Protein AF-A0A6I5CBY6-F1 (afdb_monomer)

Structure (mmCIF, N/CA/C/O backbone):
data_AF-A0A6I5CBY6-F1
#
_entry.id   AF-A0A6I5CBY6-F1
#
loop_
_atom_site.group_PDB
_atom_site.id
_atom_site.type_symbol
_atom_site.label_atom_id
_atom_site.label_alt_id
_atom_site.label_comp_id
_atom_site.label_asym_id
_atom_site.label_entity_id
_atom_site.label_seq_id
_atom_site.pdbx_PDB_ins_code
_atom_site.Cartn_x
_atom_site.Cartn_y
_atom_site.Cartn_z
_atom_site.occupancy
_atom_site.B_iso_or_equiv
_atom_site.auth_seq_id
_atom_site.auth_comp_id
_atom_site.auth_asym_id
_atom_site.auth_atom_id
_atom_site.pdbx_PDB_model_num
ATOM 1 N N . MET A 1 1 ? -5.027 1.424 -52.843 1.00 44.91 1 MET A N 1
ATOM 2 C CA . MET A 1 1 ? -3.630 0.951 -52.772 1.00 44.91 1 MET A CA 1
ATOM 3 C C . MET A 1 1 ? -2.832 1.984 -51.999 1.00 44.91 1 MET A C 1
ATOM 5 O O . MET A 1 1 ? -3.043 3.162 -52.280 1.00 44.91 1 MET A O 1
ATOM 9 N N . PRO A 1 2 ? -2.001 1.588 -51.018 1.00 56.28 2 PRO A N 1
ATOM 10 C CA . PRO A 1 2 ? -1.069 2.528 -50.409 1.00 56.28 2 PRO A CA 1
ATOM 11 C C . PRO A 1 2 ? -0.207 3.117 -51.529 1.00 56.28 2 PRO A C 1
ATOM 13 O O . PRO A 1 2 ? 0.230 2.383 -52.415 1.00 56.28 2 PRO A O 1
ATOM 16 N N . ARG A 1 3 ? -0.037 4.441 -51.558 1.00 61.91 3 ARG A N 1
ATOM 17 C CA . ARG A 1 3 ? 0.949 5.049 -52.457 1.00 61.91 3 ARG A CA 1
ATOM 18 C C . ARG A 1 3 ? 2.318 4.573 -51.990 1.00 61.91 3 ARG A C 1
ATOM 20 O O . ARG A 1 3 ? 2.649 4.796 -50.830 1.00 61.91 3 ARG A O 1
ATOM 27 N N . ASP A 1 4 ? 3.093 3.957 -52.876 1.00 70.38 4 ASP A N 1
ATOM 28 C CA . ASP A 1 4 ? 4.515 3.740 -52.622 1.00 70.38 4 ASP A CA 1
ATOM 29 C C . ASP A 1 4 ? 5.184 5.114 -52.548 1.00 70.38 4 ASP A C 1
ATOM 31 O O . ASP A 1 4 ? 5.331 5.821 -53.549 1.00 70.38 4 ASP A O 1
ATOM 35 N N . LEU A 1 5 ? 5.500 5.541 -51.329 1.00 78.94 5 LEU A N 1
ATOM 36 C CA . LEU A 1 5 ? 6.208 6.785 -51.078 1.00 78.94 5 LEU A CA 1
ATOM 37 C C . LEU A 1 5 ? 7.706 6.496 -51.135 1.00 78.94 5 LEU A C 1
ATOM 39 O O . LEU A 1 5 ? 8.222 5.704 -50.349 1.00 78.94 5 LEU A O 1
ATOM 43 N N . ASP A 1 6 ? 8.434 7.170 -52.023 1.00 85.75 6 ASP A N 1
ATOM 44 C CA . ASP A 1 6 ? 9.897 7.120 -51.994 1.00 85.75 6 ASP A CA 1
ATOM 45 C C . ASP A 1 6 ? 10.435 7.976 -50.836 1.00 85.75 6 ASP A C 1
ATOM 47 O O . ASP A 1 6 ? 10.687 9.175 -50.973 1.00 85.75 6 ASP A O 1
ATOM 51 N N . LEU A 1 7 ? 10.612 7.351 -49.672 1.00 86.50 7 LEU A N 1
ATOM 52 C CA . LEU A 1 7 ? 11.098 8.000 -48.450 1.00 86.50 7 LEU A CA 1
ATOM 53 C C . LEU A 1 7 ? 12.600 7.802 -48.210 1.00 86.50 7 LEU A C 1
ATOM 55 O O . LEU A 1 7 ? 13.094 8.084 -47.117 1.00 86.50 7 LEU A O 1
ATOM 59 N N . ARG A 1 8 ? 13.366 7.348 -49.213 1.00 85.50 8 ARG A N 1
ATOM 60 C CA . ARG A 1 8 ? 14.815 7.091 -49.063 1.00 85.50 8 ARG A CA 1
ATOM 61 C C . ARG A 1 8 ? 15.607 8.332 -48.640 1.00 85.50 8 ARG A C 1
ATOM 63 O O . ARG A 1 8 ? 16.630 8.197 -47.972 1.00 85.50 8 ARG A O 1
ATOM 70 N N . HIS A 1 9 ? 15.105 9.519 -48.979 1.00 88.62 9 HIS A N 1
ATOM 71 C CA . HIS A 1 9 ? 15.677 10.819 -48.627 1.00 88.62 9 HIS A CA 1
ATOM 72 C C . HIS A 1 9 ? 15.410 11.247 -47.169 1.00 88.62 9 HIS A C 1
ATOM 74 O O . HIS A 1 9 ? 16.109 12.108 -46.638 1.00 88.62 9 HIS A O 1
ATOM 80 N N . VAL A 1 10 ? 14.423 10.653 -46.491 1.00 87.50 10 VAL A N 1
ATOM 81 C CA . VAL A 1 10 ? 14.126 10.936 -45.081 1.00 87.50 10 VAL A CA 1
ATOM 82 C C . VAL A 1 10 ? 15.098 10.135 -44.225 1.00 87.50 10 VAL A C 1
ATOM 84 O O . VAL A 1 10 ? 14.991 8.924 -44.146 1.00 87.50 10 VAL A O 1
ATOM 87 N N . ILE A 1 11 ? 16.079 10.756 -43.579 1.00 86.38 11 ILE A N 1
ATOM 88 C CA . ILE A 1 11 ? 17.146 9.997 -42.895 1.00 86.38 11 ILE A CA 1
ATOM 89 C C . ILE A 1 11 ? 16.626 9.241 -41.660 1.00 86.38 11 ILE A C 1
ATOM 91 O O . ILE A 1 11 ? 17.078 8.135 -41.380 1.00 86.38 11 ILE A O 1
ATOM 95 N N . SER A 1 12 ? 15.666 9.817 -40.930 1.00 92.00 12 SER A N 1
ATOM 96 C CA . SER A 1 12 ? 15.143 9.229 -39.692 1.00 92.00 12 SER A CA 1
ATOM 97 C C . SER A 1 12 ? 14.129 8.114 -39.980 1.00 92.00 12 SER A C 1
ATOM 99 O O . SER A 1 12 ? 13.064 8.414 -40.527 1.00 92.00 12 SER A O 1
ATOM 101 N N . PRO A 1 13 ? 14.383 6.862 -39.549 1.00 86.06 13 PRO A N 1
ATOM 102 C CA . PRO A 1 13 ? 13.419 5.769 -39.685 1.00 86.06 13 PRO A CA 1
ATOM 103 C C . PRO A 1 13 ? 12.077 6.088 -39.018 1.00 86.06 13 PRO A C 1
ATOM 105 O O . PRO A 1 13 ? 11.031 5.886 -39.613 1.00 86.06 13 PRO A O 1
ATOM 108 N N . ALA A 1 14 ? 12.098 6.720 -37.841 1.00 82.25 14 ALA A N 1
ATOM 109 C CA . ALA A 1 14 ? 10.873 7.101 -37.137 1.00 82.25 14 ALA A CA 1
ATOM 110 C C . ALA A 1 14 ? 10.029 8.127 -37.913 1.00 82.25 14 ALA A C 1
ATOM 112 O O . ALA A 1 14 ? 8.804 8.127 -37.819 1.00 82.25 14 ALA A O 1
ATOM 113 N N . VAL A 1 15 ? 10.673 9.018 -38.675 1.00 86.69 15 VAL A N 1
ATOM 114 C CA . VAL A 1 15 ? 9.959 9.985 -39.521 1.00 86.69 15 VAL A CA 1
ATOM 115 C C . VAL A 1 15 ? 9.398 9.294 -40.765 1.00 86.69 15 VAL A C 1
ATOM 117 O O . VAL A 1 15 ? 8.295 9.642 -41.174 1.00 86.69 15 VAL A O 1
ATOM 120 N N . ARG A 1 16 ? 10.092 8.290 -41.325 1.00 87.00 16 ARG A N 1
ATOM 121 C CA . ARG A 1 16 ? 9.538 7.453 -42.405 1.00 87.00 16 ARG A CA 1
ATOM 122 C C . ARG A 1 16 ? 8.275 6.735 -41.946 1.00 87.00 16 ARG A C 1
ATOM 124 O O . ARG A 1 16 ? 7.237 6.928 -42.566 1.00 87.00 16 ARG A O 1
ATOM 131 N N . ASP A 1 17 ? 8.342 6.039 -40.813 1.00 83.06 17 ASP A N 1
ATOM 132 C CA . ASP A 1 17 ? 7.207 5.306 -40.240 1.00 83.06 17 ASP A CA 1
ATOM 133 C C . ASP A 1 17 ? 5.999 6.228 -40.003 1.00 83.06 17 ASP A C 1
ATOM 135 O O . ASP A 1 17 ? 4.857 5.858 -40.263 1.00 83.06 17 ASP A O 1
ATOM 139 N N . LEU A 1 18 ? 6.234 7.461 -39.532 1.00 83.38 18 LEU A N 1
ATOM 140 C CA . LEU A 1 18 ? 5.175 8.457 -39.342 1.00 83.38 18 LEU A CA 1
ATOM 141 C C . LEU A 1 18 ? 4.559 8.928 -40.663 1.00 83.38 18 LEU A C 1
ATOM 143 O O . LEU A 1 18 ? 3.346 9.122 -40.725 1.00 83.38 18 LEU A O 1
ATOM 147 N N . ILE A 1 19 ? 5.374 9.134 -41.699 1.00 87.12 19 ILE A N 1
ATOM 148 C CA . ILE A 1 19 ? 4.892 9.533 -43.025 1.00 87.12 19 ILE A CA 1
ATOM 149 C C . ILE A 1 19 ? 4.089 8.391 -43.656 1.00 87.12 19 ILE A C 1
ATOM 151 O O . ILE A 1 19 ? 3.015 8.644 -44.199 1.00 87.12 19 ILE A O 1
ATOM 155 N N . GLU A 1 20 ? 4.551 7.148 -43.542 1.00 84.19 20 GLU A N 1
ATOM 156 C CA . GLU A 1 20 ? 3.813 5.964 -43.992 1.00 84.19 20 GLU A CA 1
ATOM 157 C C . GLU A 1 20 ? 2.472 5.841 -43.262 1.00 84.19 20 GLU A C 1
ATOM 159 O O . GLU A 1 20 ? 1.424 5.759 -43.902 1.00 84.19 20 GLU A O 1
ATOM 164 N N . LEU A 1 21 ? 2.486 5.945 -41.929 1.00 83.50 21 LEU A N 1
ATOM 165 C CA . LEU A 1 21 ? 1.289 5.910 -41.088 1.00 83.50 21 LEU A CA 1
ATOM 166 C C . LEU A 1 21 ? 0.283 7.011 -41.460 1.00 83.50 21 LEU A C 1
ATOM 168 O O . LEU A 1 21 ? -0.917 6.750 -41.506 1.00 83.50 21 LEU A O 1
ATOM 172 N N . ALA A 1 22 ? 0.762 8.226 -41.747 1.00 85.56 22 ALA A N 1
ATOM 173 C CA . ALA A 1 22 ? -0.065 9.364 -42.155 1.00 85.56 22 ALA A CA 1
ATOM 174 C C . ALA A 1 22 ? -0.709 9.195 -43.539 1.00 85.56 22 ALA A C 1
ATOM 176 O O . ALA A 1 22 ? -1.699 9.862 -43.836 1.00 85.56 22 ALA A O 1
ATOM 177 N N . ASN A 1 23 ? -0.158 8.316 -44.379 1.00 85.75 23 ASN A N 1
ATOM 178 C CA . ASN A 1 23 ? -0.663 8.033 -45.719 1.00 85.75 23 ASN A CA 1
ATOM 179 C C . ASN A 1 23 ? -1.494 6.740 -45.796 1.00 85.75 23 ASN A C 1
ATOM 181 O O . ASN A 1 23 ? -1.961 6.385 -46.882 1.00 85.75 23 ASN A O 1
ATOM 185 N N . LEU A 1 24 ? -1.720 6.049 -44.672 1.00 82.12 24 LEU A N 1
ATOM 186 C CA . LEU A 1 24 ? -2.689 4.958 -44.621 1.00 82.12 24 LEU A CA 1
ATOM 187 C C . LEU A 1 24 ? -4.116 5.498 -44.807 1.00 82.12 24 LEU A C 1
ATOM 189 O O . LEU A 1 24 ? -4.475 6.556 -44.289 1.00 82.12 24 LEU A O 1
ATOM 193 N N . GLY A 1 25 ? -4.956 4.743 -45.522 1.00 82.56 25 GLY A N 1
ATOM 194 C CA . GLY A 1 25 ? -6.354 5.122 -45.778 1.00 82.56 25 GLY A CA 1
ATOM 195 C C . GLY A 1 25 ? -7.226 5.203 -44.518 1.00 82.56 25 GLY A C 1
ATOM 196 O O . GLY A 1 25 ? -8.307 5.778 -44.552 1.00 82.56 25 GLY A O 1
ATOM 197 N N . ASP A 1 26 ? -6.746 4.656 -43.405 1.00 85.06 26 ASP A N 1
ATOM 198 C CA . ASP A 1 26 ? -7.377 4.615 -42.090 1.00 85.06 26 ASP A CA 1
ATOM 199 C C . ASP A 1 26 ? -6.606 5.445 -41.042 1.00 85.06 26 ASP A C 1
ATOM 201 O O . ASP A 1 26 ? -6.774 5.255 -39.836 1.00 85.06 26 ASP A O 1
ATOM 205 N N . PHE A 1 27 ? -5.795 6.425 -41.463 1.00 88.25 27 PHE A N 1
ATOM 206 C CA . PHE A 1 27 ? -5.050 7.294 -40.542 1.00 88.25 27 PHE A CA 1
ATOM 207 C C . PHE A 1 27 ? -5.939 8.004 -39.502 1.00 88.25 27 PHE A C 1
ATOM 209 O O . PHE A 1 27 ? -5.525 8.214 -38.358 1.00 88.25 27 PHE A O 1
ATOM 216 N N . ASP A 1 28 ? -7.195 8.311 -39.840 1.00 90.38 28 ASP A N 1
ATOM 217 C CA . ASP A 1 28 ? -8.165 8.854 -38.884 1.00 90.38 28 ASP A CA 1
ATOM 218 C C . ASP A 1 28 ? -8.389 7.937 -37.678 1.00 90.38 28 ASP A C 1
ATOM 220 O O . ASP A 1 28 ? -8.509 8.419 -36.547 1.00 90.38 28 ASP A O 1
ATOM 224 N N . ARG A 1 29 ? -8.366 6.616 -37.890 1.00 90.81 29 ARG A N 1
ATOM 225 C CA . ARG A 1 29 ? -8.455 5.630 -36.815 1.00 90.81 29 ARG A CA 1
ATOM 226 C C . ARG A 1 29 ? -7.220 5.677 -35.921 1.00 90.81 29 ARG A C 1
ATOM 228 O O . ARG A 1 29 ? -7.351 5.670 -34.696 1.00 90.81 29 ARG A O 1
ATOM 235 N N . THR A 1 30 ? -6.030 5.803 -36.501 1.00 88.50 30 THR A N 1
ATOM 236 C CA . THR A 1 30 ? -4.784 6.011 -35.745 1.00 88.50 30 THR A CA 1
ATOM 237 C C . THR A 1 30 ? -4.859 7.278 -34.892 1.00 88.50 30 THR A C 1
ATOM 239 O O . THR A 1 30 ? -4.562 7.248 -33.693 1.00 88.50 30 THR A O 1
ATOM 242 N N . ARG A 1 31 ? -5.317 8.392 -35.475 1.00 90.88 31 ARG A N 1
ATOM 243 C CA . ARG A 1 31 ? -5.507 9.664 -34.765 1.00 90.88 31 ARG A CA 1
ATOM 244 C C . ARG A 1 31 ? -6.511 9.528 -33.621 1.00 90.88 31 ARG A C 1
ATOM 246 O O . ARG A 1 31 ? -6.270 10.036 -32.526 1.00 90.88 31 ARG A O 1
ATOM 253 N N . GLU A 1 32 ? -7.610 8.809 -33.838 1.00 92.19 32 GLU A N 1
ATOM 254 C CA . GLU A 1 32 ? -8.593 8.509 -32.800 1.00 92.19 32 GLU A CA 1
ATOM 255 C C . GLU A 1 32 ? -7.970 7.719 -31.637 1.00 92.19 32 GLU A C 1
ATOM 257 O O . GLU A 1 32 ? -8.152 8.093 -30.474 1.00 92.19 32 GLU A O 1
ATOM 262 N N . GLN A 1 33 ? -7.201 6.663 -31.930 1.00 91.38 33 GLN A N 1
ATOM 263 C CA . GLN A 1 33 ? -6.510 5.880 -30.903 1.00 91.38 33 GLN A CA 1
ATOM 264 C C . GLN A 1 33 ? -5.562 6.756 -30.072 1.00 91.38 33 GLN A C 1
ATOM 266 O O . GLN A 1 33 ? -5.604 6.705 -28.841 1.00 91.38 33 GLN A O 1
ATOM 271 N N . ILE A 1 34 ? -4.763 7.612 -30.717 1.00 91.31 34 ILE A N 1
ATOM 272 C CA . ILE A 1 34 ? -3.845 8.535 -30.032 1.00 91.31 34 ILE A CA 1
ATOM 273 C C . ILE A 1 34 ? -4.618 9.527 -29.151 1.00 91.31 34 ILE A C 1
ATOM 275 O O . ILE A 1 34 ? -4.272 9.714 -27.983 1.00 91.31 34 ILE A O 1
ATOM 279 N N . ASN A 1 35 ? -5.708 10.114 -29.652 1.00 93.38 35 ASN A N 1
ATOM 280 C CA . ASN A 1 35 ? -6.538 11.040 -28.875 1.00 93.38 35 ASN A CA 1
ATOM 281 C C . ASN A 1 35 ? -7.145 10.368 -27.630 1.00 93.38 35 ASN A C 1
ATOM 283 O O . ASN A 1 35 ? -7.183 10.964 -26.547 1.00 93.38 35 ASN A O 1
ATOM 287 N N . ARG A 1 36 ? -7.553 9.096 -27.736 1.00 92.69 36 ARG A N 1
ATOM 288 C CA . ARG A 1 36 ? -8.071 8.303 -26.605 1.00 92.69 36 ARG A CA 1
ATOM 289 C C . ARG A 1 36 ? -7.029 8.055 -25.511 1.00 92.69 36 ARG A C 1
ATOM 291 O O . ARG A 1 36 ? -7.414 7.834 -24.363 1.00 92.69 36 ARG A O 1
ATOM 298 N N . LEU A 1 37 ? -5.733 8.158 -25.813 1.00 94.31 37 LEU A N 1
ATOM 299 C CA . LEU A 1 37 ? -4.670 8.059 -24.808 1.00 94.31 37 LEU A CA 1
ATOM 300 C C . LEU A 1 37 ? -4.601 9.270 -23.873 1.00 94.31 37 LEU A C 1
ATOM 302 O O . LEU A 1 37 ? -3.953 9.181 -22.828 1.00 94.31 37 LEU A O 1
ATOM 306 N N . ARG A 1 38 ? -5.240 10.394 -24.231 1.00 93.12 38 ARG A N 1
ATOM 307 C CA . ARG A 1 38 ? -5.323 11.624 -23.420 1.00 93.12 38 ARG A CA 1
ATOM 308 C C . ARG A 1 38 ? -3.966 12.122 -22.902 1.00 93.12 38 ARG A C 1
ATOM 310 O O . ARG A 1 38 ? -3.892 12.683 -21.815 1.00 93.12 38 ARG A O 1
ATOM 317 N N . GLY A 1 39 ? -2.886 11.897 -23.656 1.00 93.44 39 GLY A N 1
ATOM 318 C CA . GLY A 1 39 ? -1.521 12.266 -23.261 1.00 93.44 39 GLY A CA 1
ATOM 319 C C . GLY A 1 39 ? -0.802 11.240 -22.374 1.00 93.44 39 GLY A C 1
ATOM 320 O O . GLY A 1 39 ? 0.110 11.605 -21.630 1.00 93.44 39 GLY A O 1
ATOM 321 N N . CYS A 1 40 ? -1.211 9.967 -22.390 1.00 96.00 40 CYS A N 1
ATOM 322 C CA . CYS A 1 40 ? -0.432 8.875 -21.806 1.00 96.00 40 CYS A CA 1
ATOM 323 C C . CYS A 1 40 ? 0.933 8.756 -22.505 1.00 96.00 40 CYS A C 1
ATOM 325 O O . CYS A 1 40 ? 0.996 8.619 -23.721 1.00 96.00 40 CYS A O 1
ATOM 327 N N . THR A 1 41 ? 2.025 8.754 -21.736 1.00 94.31 41 THR A N 1
ATOM 328 C CA . THR A 1 41 ? 3.398 8.716 -22.275 1.00 94.31 41 THR A CA 1
ATOM 329 C C . THR A 1 41 ? 3.946 7.303 -22.481 1.00 94.31 41 THR A C 1
ATOM 331 O O . THR A 1 41 ? 5.036 7.138 -23.019 1.00 94.31 41 THR A O 1
ATOM 334 N N . ARG A 1 42 ? 3.231 6.270 -22.011 1.00 93.06 42 ARG A N 1
ATOM 335 C CA . ARG A 1 42 ? 3.648 4.857 -22.096 1.00 93.06 42 ARG A CA 1
ATOM 336 C C . ARG A 1 42 ? 2.465 3.930 -22.394 1.00 93.06 42 ARG A C 1
ATOM 338 O O . ARG A 1 42 ? 2.169 3.078 -21.556 1.00 93.06 42 ARG A O 1
ATOM 345 N N . PRO A 1 43 ? 1.741 4.119 -23.510 1.00 94.50 43 PRO A N 1
ATOM 346 C CA . PRO A 1 43 ? 0.541 3.340 -23.807 1.00 94.50 43 PRO A CA 1
ATOM 347 C C . PRO A 1 43 ? 0.819 1.833 -23.848 1.00 94.50 43 PRO A C 1
ATOM 349 O O . PRO A 1 43 ? 1.886 1.384 -24.272 1.00 94.50 43 PRO A O 1
ATOM 352 N N . ILE A 1 44 ? -0.159 1.049 -23.396 1.00 95.00 44 ILE A N 1
ATOM 353 C CA . ILE A 1 44 ? -0.131 -0.408 -23.520 1.00 95.00 44 ILE A CA 1
ATOM 354 C C . ILE A 1 44 ? -0.606 -0.755 -24.928 1.00 95.00 44 ILE A C 1
ATOM 356 O O . ILE A 1 44 ? -1.629 -0.250 -25.386 1.00 95.00 44 ILE A O 1
ATOM 360 N N . ASN A 1 45 ? 0.154 -1.624 -25.587 1.00 94.62 45 ASN A N 1
ATOM 361 C CA . ASN A 1 45 ? -0.130 -2.122 -26.923 1.00 94.62 45 ASN A CA 1
ATOM 362 C C . ASN A 1 45 ? -0.809 -3.485 -26.785 1.00 94.62 45 ASN A C 1
ATOM 364 O O . ASN A 1 45 ? -0.172 -4.447 -26.357 1.00 94.62 45 ASN A O 1
ATOM 368 N N . LEU A 1 46 ? -2.099 -3.551 -27.096 1.00 94.94 46 LEU A N 1
ATOM 369 C CA . LEU A 1 46 ? -2.871 -4.786 -27.059 1.00 94.94 46 LEU A CA 1
ATOM 370 C C . LEU A 1 46 ? -2.887 -5.425 -28.449 1.00 94.94 46 LEU A C 1
ATOM 372 O O . LEU A 1 46 ? -3.069 -4.732 -29.450 1.00 94.94 46 LEU A O 1
ATOM 376 N N . VAL A 1 47 ? -2.715 -6.745 -28.481 1.00 96.25 47 VAL A N 1
ATOM 377 C CA . VAL A 1 47 ? -2.853 -7.588 -29.673 1.00 96.25 47 VAL A CA 1
ATOM 378 C C . VAL A 1 47 ? -3.807 -8.720 -29.321 1.00 96.25 47 VAL A C 1
ATOM 380 O O . VAL A 1 47 ? -3.625 -9.374 -28.293 1.00 96.25 47 VAL A O 1
ATOM 383 N N . GLY A 1 48 ? -4.832 -8.937 -30.140 1.00 95.12 48 GLY A N 1
ATOM 384 C CA . GLY A 1 48 ? -5.804 -10.004 -29.927 1.00 95.12 48 GLY A CA 1
ATOM 385 C C . GLY A 1 48 ? -7.139 -9.738 -30.608 1.00 95.12 48 GLY A C 1
ATOM 386 O O . GLY A 1 48 ? -7.265 -8.852 -31.447 1.00 95.12 48 GLY A O 1
ATOM 387 N N . HIS A 1 49 ? -8.147 -10.507 -30.218 1.00 95.81 49 HIS A N 1
ATOM 388 C CA . HIS A 1 49 ? -9.512 -10.370 -30.710 1.00 95.81 49 HIS A CA 1
ATOM 389 C C . HIS A 1 49 ? -10.514 -10.535 -29.563 1.00 95.81 49 HIS A C 1
ATOM 391 O O . HIS A 1 49 ? -10.199 -11.106 -28.519 1.00 95.81 49 HIS A O 1
ATOM 397 N N . THR A 1 50 ? -11.727 -10.022 -29.748 1.00 95.75 50 THR A N 1
ATOM 398 C CA . THR A 1 50 ? -12.869 -10.288 -28.874 1.00 95.75 50 THR A CA 1
ATOM 399 C C . THR A 1 50 ? -14.084 -10.656 -29.709 1.00 95.75 50 THR A C 1
ATOM 401 O O . THR A 1 50 ? -14.328 -10.077 -30.767 1.00 95.75 50 THR A O 1
ATOM 404 N N . THR A 1 51 ? -14.859 -11.616 -29.218 1.00 95.75 51 THR A N 1
ATOM 405 C CA . THR A 1 51 ? -16.106 -12.060 -29.832 1.00 95.75 51 THR A CA 1
ATOM 406 C C . THR A 1 51 ? -17.173 -12.079 -28.748 1.00 95.75 51 THR A C 1
ATOM 408 O O . THR A 1 51 ? -17.061 -12.807 -27.766 1.00 95.75 51 THR A O 1
ATOM 411 N N . THR A 1 52 ? -18.202 -11.252 -28.902 1.00 95.69 52 THR A N 1
ATOM 412 C CA . THR A 1 52 ? -19.391 -11.255 -28.047 1.00 95.69 52 THR A CA 1
ATOM 413 C C . THR A 1 52 ? -20.433 -12.146 -28.698 1.00 95.69 52 THR A C 1
ATOM 415 O O . THR A 1 52 ? -20.806 -11.904 -29.847 1.00 95.69 52 THR A O 1
ATOM 418 N N . ARG A 1 53 ? -20.888 -13.169 -27.975 1.00 96.19 53 ARG A N 1
ATOM 419 C CA . ARG A 1 53 ? -21.932 -14.087 -28.431 1.00 96.19 53 ARG A CA 1
ATOM 420 C C . ARG A 1 53 ? -23.180 -13.941 -27.579 1.00 96.19 53 ARG A C 1
ATOM 422 O O . ARG A 1 53 ? -23.076 -13.687 -26.379 1.00 96.19 53 ARG A O 1
ATOM 429 N N . ASP A 1 54 ? -24.333 -14.101 -28.205 1.00 94.62 54 ASP A N 1
ATOM 430 C CA . ASP A 1 54 ? -25.599 -14.226 -27.506 1.00 94.62 54 ASP A CA 1
ATOM 431 C C . ASP A 1 54 ? -25.581 -15.504 -26.660 1.00 94.62 54 ASP A C 1
ATOM 433 O O . ASP A 1 54 ? -25.216 -16.578 -27.138 1.00 94.62 54 ASP A O 1
ATOM 437 N N . HIS A 1 55 ? -25.931 -15.383 -25.381 1.00 93.31 55 HIS A N 1
ATOM 438 C CA . HIS A 1 55 ? -25.828 -16.501 -24.444 1.00 93.31 55 HIS A CA 1
ATOM 439 C C . HIS A 1 55 ? -26.850 -17.611 -24.736 1.00 93.31 55 HIS A C 1
ATOM 441 O O . HIS A 1 55 ? -26.604 -18.770 -24.412 1.00 93.31 55 HIS A O 1
ATOM 447 N N . THR A 1 56 ? -27.997 -17.271 -25.324 1.00 94.19 56 THR A N 1
ATOM 448 C CA . THR A 1 56 ? -29.113 -18.199 -25.540 1.00 94.19 56 THR A CA 1
ATOM 449 C C . THR A 1 56 ? -28.990 -18.914 -26.883 1.00 94.19 56 THR A C 1
ATOM 451 O O . THR A 1 56 ? -29.210 -20.118 -26.965 1.00 94.19 56 THR A O 1
ATOM 454 N N . THR A 1 57 ? -28.630 -18.181 -27.935 1.00 94.62 57 THR A N 1
ATOM 455 C CA . THR A 1 57 ? -28.572 -18.672 -29.322 1.00 94.62 57 THR A CA 1
ATOM 456 C C . THR A 1 57 ? -27.159 -19.048 -29.766 1.00 94.62 57 THR A C 1
ATOM 458 O O . THR A 1 57 ? -26.993 -19.799 -30.723 1.00 94.62 57 THR A O 1
ATOM 461 N N . GLY A 1 58 ? -26.123 -18.542 -29.088 1.00 91.31 58 GLY A N 1
ATOM 462 C CA . GLY A 1 58 ? -24.721 -18.737 -29.464 1.00 91.31 58 GLY A CA 1
ATOM 463 C C . GLY A 1 58 ? -24.261 -17.895 -30.661 1.00 91.31 58 GLY A C 1
ATOM 464 O O . GLY A 1 58 ? -23.087 -17.972 -31.036 1.00 91.31 58 GLY A O 1
ATOM 465 N N . GLU A 1 59 ? -25.145 -17.083 -31.246 1.00 94.19 59 GLU A N 1
ATOM 466 C CA . GLU A 1 59 ? -24.839 -16.234 -32.396 1.00 94.19 59 GLU A CA 1
ATOM 467 C C . GLU A 1 59 ? -23.822 -15.144 -32.032 1.00 94.19 59 GLU A C 1
ATOM 469 O O . GLU A 1 59 ? -23.811 -14.616 -30.920 1.00 94.19 59 GLU A O 1
ATOM 474 N N . THR A 1 60 ? -22.935 -14.790 -32.965 1.00 94.44 60 THR A N 1
ATOM 475 C CA . THR A 1 60 ? -21.963 -13.715 -32.739 1.00 94.44 60 THR A CA 1
ATOM 476 C C . THR A 1 60 ? -22.618 -12.353 -32.937 1.00 94.44 60 THR A C 1
ATOM 478 O O . THR A 1 60 ? -22.864 -11.934 -34.059 1.00 94.44 60 THR A O 1
ATOM 481 N N . ILE A 1 61 ? -22.815 -11.629 -31.837 1.00 95.44 61 ILE A N 1
ATOM 482 C CA . ILE A 1 61 ? -23.350 -10.261 -31.825 1.00 95.44 61 ILE A CA 1
ATOM 483 C C . ILE A 1 61 ? -22.293 -9.266 -32.314 1.00 95.44 61 ILE A C 1
ATOM 485 O O . ILE A 1 61 ? -22.594 -8.286 -32.991 1.00 95.44 61 ILE A O 1
ATOM 489 N N . ARG A 1 62 ? -21.030 -9.476 -31.925 1.00 94.00 62 ARG A N 1
ATOM 490 C CA . ARG A 1 62 ? -19.935 -8.558 -32.251 1.00 94.00 62 ARG A CA 1
ATOM 491 C C . ARG A 1 62 ? -18.609 -9.294 -32.308 1.00 94.00 62 ARG A C 1
ATOM 493 O O . ARG A 1 62 ? -18.293 -10.053 -31.398 1.00 94.00 62 ARG A O 1
ATOM 500 N N . SER A 1 63 ? -17.803 -9.001 -33.320 1.00 94.19 63 SER A N 1
ATOM 501 C CA . SER A 1 63 ? -16.401 -9.410 -33.392 1.00 94.19 63 SER A CA 1
ATOM 502 C C . SER A 1 63 ? -15.506 -8.178 -33.522 1.00 94.19 63 SER A C 1
ATOM 504 O O . SER A 1 63 ? -15.931 -7.148 -34.045 1.00 94.19 63 SER A O 1
ATOM 506 N N . TYR A 1 64 ? -14.291 -8.261 -32.998 1.00 94.12 64 TYR A N 1
ATOM 507 C CA . TYR A 1 64 ? -13.257 -7.239 -33.115 1.00 94.12 64 TYR A CA 1
ATOM 508 C C . TYR A 1 64 ? -11.893 -7.922 -33.116 1.00 94.12 64 TYR A C 1
ATOM 510 O O . TYR A 1 64 ? -11.645 -8.757 -32.248 1.00 94.12 64 TYR A O 1
ATOM 518 N N . SER A 1 65 ? -11.002 -7.538 -34.026 1.00 95.56 65 SER A N 1
ATOM 519 C CA . SER A 1 65 ? -9.616 -8.002 -34.058 1.00 95.56 65 SER A CA 1
ATOM 520 C C . SER A 1 65 ? -8.664 -6.821 -34.196 1.00 95.56 65 SER A C 1
ATOM 522 O O . SER A 1 65 ? -8.917 -5.887 -34.951 1.00 95.56 65 SER A O 1
ATOM 524 N N . THR A 1 66 ? -7.535 -6.860 -33.488 1.00 94.56 66 THR A N 1
ATOM 525 C CA . THR A 1 66 ? -6.490 -5.840 -33.647 1.00 94.56 66 THR A CA 1
ATOM 526 C C . THR A 1 66 ? -5.769 -5.954 -34.986 1.00 94.56 66 THR A C 1
ATOM 528 O O . THR A 1 66 ? -5.101 -5.002 -35.367 1.00 94.56 66 THR A O 1
ATOM 531 N N . SER A 1 67 ? -5.904 -7.076 -35.708 1.00 92.94 67 SER A N 1
ATOM 532 C CA . SER A 1 67 ? -5.436 -7.200 -37.101 1.00 92.94 67 SER A CA 1
ATOM 533 C C . SER A 1 67 ? -6.072 -6.171 -38.029 1.00 92.94 67 SER A C 1
ATOM 535 O O . SER A 1 67 ? -5.477 -5.830 -39.043 1.00 92.94 67 SER A O 1
ATOM 537 N N . ASP A 1 68 ? -7.256 -5.685 -37.659 1.00 90.38 68 ASP A N 1
ATOM 538 C CA . ASP A 1 68 ? -8.048 -4.749 -38.450 1.00 90.38 68 ASP A CA 1
ATOM 539 C C . ASP A 1 68 ? -7.749 -3.291 -38.049 1.00 90.38 68 ASP A C 1
ATOM 541 O O . ASP A 1 68 ? -8.351 -2.360 -38.576 1.00 90.38 68 ASP A O 1
ATOM 545 N N . GLU A 1 69 ? -6.844 -3.074 -37.084 1.00 91.19 69 GLU A N 1
ATOM 546 C CA . GLU A 1 69 ? -6.357 -1.743 -36.721 1.00 91.19 69 GLU A CA 1
ATOM 547 C C . GLU A 1 69 ? -5.172 -1.340 -37.617 1.00 91.19 69 GLU A C 1
ATOM 549 O O . GLU A 1 69 ? -4.324 -2.190 -37.903 1.00 91.19 69 GLU A O 1
ATOM 554 N N . PRO A 1 70 ? -5.001 -0.041 -37.935 1.00 87.81 70 PRO A N 1
ATOM 555 C CA . PRO A 1 70 ? -3.954 0.451 -38.845 1.00 87.81 70 PRO A CA 1
ATOM 556 C C . PRO A 1 70 ? -2.526 -0.008 -38.502 1.00 87.81 70 PRO A C 1
ATOM 558 O O . PRO A 1 70 ? -1.664 -0.143 -39.362 1.00 87.81 70 PRO A O 1
ATOM 561 N N . THR A 1 71 ? -2.255 -0.236 -37.213 1.00 85.44 71 THR A N 1
ATOM 562 C CA . THR A 1 71 ? -0.931 -0.630 -36.694 1.00 85.44 71 THR A CA 1
ATOM 563 C C . THR A 1 71 ? -0.862 -2.094 -36.241 1.00 85.44 71 THR A C 1
ATOM 565 O O . THR A 1 71 ? 0.119 -2.506 -35.606 1.00 85.44 71 THR A O 1
ATOM 568 N N . GLY A 1 72 ? -1.924 -2.871 -36.488 1.00 90.00 72 GLY A N 1
ATOM 569 C CA . GLY A 1 72 ? -2.109 -4.226 -35.962 1.00 90.00 72 GLY A CA 1
ATOM 570 C C . GLY A 1 72 ? -2.324 -4.281 -34.441 1.00 90.00 72 GLY A C 1
ATOM 571 O O . GLY A 1 72 ? -2.245 -5.351 -33.829 1.00 90.00 72 GLY A O 1
ATOM 572 N N . ARG A 1 73 ? -2.507 -3.119 -33.800 1.00 92.44 73 ARG A N 1
ATOM 573 C CA . ARG A 1 73 ? -2.491 -2.939 -32.345 1.00 92.44 73 ARG A CA 1
ATOM 574 C C . ARG A 1 73 ? -3.583 -1.975 -31.903 1.00 92.44 73 ARG A C 1
ATOM 576 O O . ARG A 1 73 ? -3.883 -0.990 -32.578 1.00 92.44 73 ARG A O 1
ATOM 583 N N . LEU A 1 74 ? -4.110 -2.235 -30.710 1.00 93.69 74 LEU A N 1
ATOM 584 C CA . LEU A 1 74 ? -4.972 -1.310 -29.983 1.00 93.69 74 LEU A CA 1
ATOM 585 C C . LEU A 1 74 ? -4.186 -0.643 -28.858 1.00 93.69 74 LEU A C 1
ATOM 587 O O . LEU A 1 74 ? -3.673 -1.312 -27.957 1.00 93.69 74 LEU A O 1
ATOM 591 N N . LEU A 1 75 ? -4.131 0.684 -28.882 1.00 94.00 75 LEU A N 1
ATOM 592 C CA . LEU A 1 75 ? -3.500 1.473 -27.834 1.00 94.00 75 LEU A CA 1
ATOM 593 C C . LEU A 1 75 ? -4.489 1.767 -26.703 1.00 94.00 75 LEU A C 1
ATOM 595 O O . LEU A 1 75 ? -5.583 2.287 -26.918 1.00 94.00 75 LEU A O 1
ATOM 599 N N . THR A 1 76 ? -4.078 1.486 -25.467 1.00 94.88 76 THR A N 1
ATOM 600 C CA . THR A 1 76 ? -4.807 1.897 -24.261 1.00 94.88 76 THR A CA 1
ATOM 601 C C . THR A 1 76 ? -3.891 2.612 -23.274 1.00 94.88 76 THR A C 1
ATOM 603 O O . THR A 1 76 ? -2.670 2.429 -23.264 1.00 94.88 76 THR A O 1
ATOM 606 N N . THR A 1 77 ? -4.475 3.462 -22.430 1.00 96.38 77 THR A N 1
ATOM 607 C CA . THR A 1 77 ? -3.720 4.167 -21.389 1.00 96.38 77 THR A CA 1
ATOM 608 C C . THR A 1 77 ? -3.066 3.181 -20.421 1.00 96.38 77 THR A C 1
ATOM 610 O O . THR A 1 77 ? -3.603 2.118 -20.125 1.00 96.38 77 THR A O 1
ATOM 613 N N . CYS A 1 78 ? -1.902 3.541 -19.883 1.00 94.25 78 CYS A N 1
ATOM 614 C CA . CYS A 1 78 ? -1.126 2.632 -19.040 1.00 94.25 78 CYS A CA 1
ATOM 615 C C . CYS A 1 78 ? -1.680 2.438 -17.626 1.00 94.25 78 CYS A C 1
ATOM 617 O O . CYS A 1 78 ? -1.195 1.572 -16.899 1.00 94.25 78 CYS A O 1
ATOM 619 N N . GLY A 1 79 ? -2.621 3.290 -17.199 1.00 91.69 79 GLY A N 1
ATOM 620 C CA . GLY A 1 79 ? -3.186 3.276 -15.846 1.00 91.69 79 GLY A CA 1
ATOM 621 C C . GLY A 1 79 ? -2.148 3.421 -14.723 1.00 91.69 79 GLY A C 1
ATOM 622 O O . GLY A 1 79 ? -2.434 3.106 -13.569 1.00 91.69 79 GLY A O 1
ATOM 623 N N . ASN A 1 80 ? -0.917 3.847 -15.031 1.00 89.69 80 ASN A N 1
ATOM 624 C CA . ASN A 1 80 ? 0.173 3.838 -14.064 1.00 89.69 80 ASN A CA 1
ATOM 625 C C . ASN A 1 80 ? 0.010 4.995 -13.076 1.00 89.69 80 ASN A C 1
ATOM 627 O O . ASN A 1 80 ? 0.010 6.162 -13.459 1.00 89.69 80 ASN A O 1
ATOM 631 N N . ARG A 1 81 ? -0.082 4.659 -11.789 1.00 88.31 81 ARG A N 1
ATOM 632 C CA . ARG A 1 81 ? -0.255 5.627 -10.697 1.00 88.31 81 ARG A CA 1
ATOM 633 C C . ARG A 1 81 ? 0.963 6.525 -10.440 1.00 88.31 81 ARG A C 1
ATOM 635 O O . ARG A 1 81 ? 0.828 7.517 -9.734 1.00 88.31 81 ARG A O 1
ATOM 642 N N . ARG A 1 82 ? 2.148 6.169 -10.951 1.00 86.75 82 ARG A N 1
ATOM 643 C CA . ARG A 1 82 ? 3.418 6.869 -10.682 1.00 86.75 82 ARG A CA 1
ATOM 644 C C . ARG A 1 82 ? 3.658 8.003 -11.666 1.00 86.75 82 ARG A C 1
ATOM 646 O O . ARG A 1 82 ? 3.702 7.768 -12.877 1.00 86.75 82 ARG A O 1
ATOM 653 N N . ALA A 1 83 ? 3.874 9.206 -11.142 1.00 87.19 83 ALA A N 1
ATOM 654 C CA . ALA A 1 83 ? 4.131 10.391 -11.954 1.00 87.19 83 ALA A CA 1
ATOM 655 C C . ALA A 1 83 ? 5.441 10.271 -12.751 1.00 87.19 83 ALA A C 1
ATOM 657 O O . ALA A 1 83 ? 5.462 10.633 -13.923 1.00 87.19 83 ALA A O 1
ATOM 658 N N . SER A 1 84 ? 6.478 9.654 -12.172 1.00 86.50 84 SER A N 1
ATOM 659 C CA . SER A 1 84 ? 7.757 9.337 -12.837 1.00 86.50 84 SER A CA 1
ATOM 660 C C . SER A 1 84 ? 7.607 8.482 -14.104 1.00 86.50 84 SER A C 1
ATOM 662 O O . SER A 1 84 ? 8.423 8.549 -15.022 1.00 86.50 84 SER A O 1
ATOM 664 N N . ARG A 1 85 ? 6.553 7.657 -14.170 1.00 89.12 85 ARG A N 1
ATOM 665 C CA . ARG A 1 85 ? 6.281 6.746 -15.287 1.00 89.12 85 ARG A CA 1
ATOM 666 C C . ARG A 1 85 ? 5.350 7.351 -16.320 1.00 89.12 85 ARG A C 1
ATOM 668 O O . ARG A 1 85 ? 5.577 7.174 -17.514 1.00 89.12 85 ARG A O 1
ATOM 675 N N . CYS A 1 86 ? 4.279 7.989 -15.861 1.00 92.69 86 CYS A N 1
ATOM 676 C CA . CYS A 1 86 ? 3.311 8.653 -16.717 1.00 92.69 86 CYS A CA 1
ATOM 677 C C . CYS A 1 86 ? 2.575 9.750 -15.928 1.00 92.69 86 CYS A C 1
ATOM 679 O O . CYS A 1 86 ? 1.589 9.445 -15.248 1.00 92.69 86 CYS A O 1
ATOM 681 N N . PRO A 1 87 ? 2.976 11.030 -16.060 1.00 91.25 87 PRO A N 1
ATOM 682 C CA . PRO A 1 87 ? 2.355 12.141 -15.334 1.00 91.25 87 PRO A CA 1
ATOM 683 C C . PRO A 1 87 ? 0.842 12.256 -15.562 1.00 91.25 87 PRO A C 1
ATOM 685 O O . PRO A 1 87 ? 0.081 12.537 -14.639 1.00 91.25 87 PRO A O 1
ATOM 688 N N . THR A 1 88 ? 0.377 12.007 -16.786 1.00 93.38 88 THR A N 1
ATOM 689 C CA . THR A 1 88 ? -1.046 12.083 -17.150 1.00 93.38 88 THR A CA 1
ATOM 690 C C . THR A 1 88 ? -1.887 11.014 -16.450 1.00 93.38 88 THR A C 1
ATOM 692 O O . THR A 1 88 ? -2.817 11.352 -15.721 1.00 93.38 88 THR A O 1
ATOM 695 N N . CYS A 1 89 ? -1.555 9.728 -16.622 1.00 93.25 89 CYS A N 1
ATOM 696 C CA . CYS A 1 89 ? -2.284 8.637 -15.968 1.00 93.25 89 CYS A CA 1
ATOM 697 C C . CYS A 1 89 ? -2.205 8.716 -14.439 1.00 93.25 89 CYS A C 1
ATOM 699 O O . CYS A 1 89 ? -3.194 8.424 -13.775 1.00 93.25 89 CYS A O 1
ATOM 701 N N . SER A 1 90 ? -1.076 9.165 -13.882 1.00 90.19 90 SER A N 1
ATOM 702 C CA . SER A 1 90 ? -0.933 9.374 -12.438 1.00 90.19 90 SER A CA 1
ATOM 703 C C . SER A 1 90 ? -1.905 10.435 -11.910 1.00 90.19 90 SER A C 1
ATOM 705 O O . SER A 1 90 ? -2.592 10.190 -10.918 1.00 90.19 90 SER A O 1
ATOM 707 N N . ARG A 1 91 ? -2.049 11.573 -12.608 1.00 88.75 91 ARG A N 1
ATOM 708 C CA . ARG A 1 91 ? -3.029 12.617 -12.252 1.00 88.75 91 ARG A CA 1
ATOM 709 C C . ARG A 1 91 ? -4.468 12.109 -12.312 1.00 88.75 91 ARG A C 1
ATOM 711 O O . ARG A 1 91 ? -5.235 12.377 -11.391 1.00 88.75 91 ARG A O 1
ATOM 718 N N . LEU A 1 92 ? -4.822 11.355 -13.356 1.00 90.81 92 LEU A N 1
ATOM 719 C CA . LEU A 1 92 ? -6.156 10.752 -13.471 1.00 90.81 92 LEU A CA 1
ATOM 720 C C . LEU A 1 92 ? -6.424 9.763 -12.331 1.00 90.81 92 LEU A C 1
ATOM 722 O O . LEU A 1 92 ? -7.453 9.863 -11.674 1.00 90.81 92 LEU A O 1
ATOM 726 N N . TYR A 1 93 ? -5.464 8.890 -12.016 1.00 89.31 93 TYR A N 1
ATOM 727 C CA . TYR A 1 93 ? -5.561 7.969 -10.881 1.00 89.31 93 TYR A CA 1
ATOM 728 C C . TYR A 1 93 ? -5.777 8.707 -9.543 1.00 89.31 93 TYR A C 1
ATOM 730 O O . TYR A 1 93 ? -6.579 8.276 -8.706 1.00 89.31 93 TYR A O 1
ATOM 738 N N . ALA A 1 94 ? -5.081 9.832 -9.336 1.00 85.19 94 ALA A N 1
ATOM 739 C CA . ALA A 1 94 ? -5.259 10.693 -8.165 1.00 85.19 94 ALA A CA 1
ATOM 740 C C . ALA A 1 94 ? -6.689 11.238 -8.080 1.00 85.19 94 ALA A C 1
ATOM 742 O O . ALA A 1 94 ? -7.326 11.151 -7.029 1.00 85.19 94 ALA A O 1
AT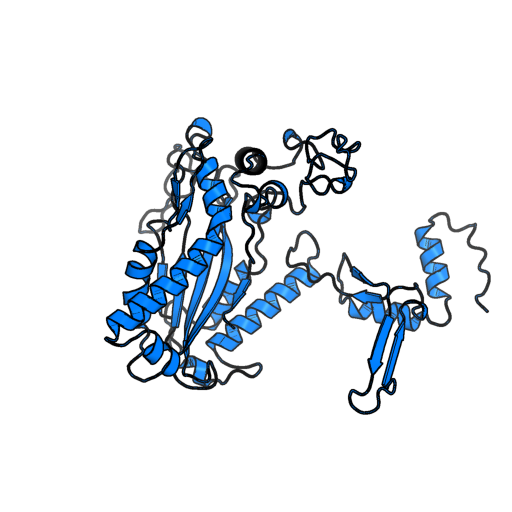OM 743 N N . ALA A 1 95 ? -7.193 11.772 -9.196 1.00 87.44 95 ALA A N 1
ATOM 744 C CA . ALA A 1 95 ? -8.533 12.337 -9.299 1.00 87.44 95 ALA A CA 1
ATOM 745 C C . ALA A 1 95 ? -9.615 11.267 -9.089 1.00 87.44 95 ALA A C 1
ATOM 747 O O . ALA A 1 95 ? -10.575 11.495 -8.354 1.00 87.44 95 ALA A O 1
ATOM 748 N N . ASP A 1 96 ? -9.440 10.073 -9.653 1.00 88.50 96 ASP A N 1
ATOM 749 C CA . ASP A 1 96 ? -10.358 8.953 -9.446 1.00 88.50 96 ASP A CA 1
ATOM 750 C C . ASP A 1 96 ? -10.386 8.519 -7.981 1.00 88.50 96 ASP A C 1
ATOM 752 O O . ASP A 1 96 ? -11.465 8.337 -7.411 1.00 88.50 96 ASP A O 1
ATOM 756 N N . THR A 1 97 ? -9.219 8.438 -7.332 1.00 85.25 97 THR A N 1
ATOM 757 C CA . THR A 1 97 ? -9.146 8.136 -5.897 1.00 85.25 97 THR A CA 1
ATOM 758 C C . THR A 1 97 ? -9.810 9.235 -5.068 1.00 85.25 97 THR A C 1
ATOM 760 O O . THR A 1 97 ? -10.599 8.924 -4.177 1.00 85.25 97 THR A O 1
ATOM 763 N N . TYR A 1 98 ? -9.566 10.511 -5.388 1.00 86.25 98 TYR A N 1
ATOM 764 C CA . TYR A 1 98 ? -10.236 11.645 -4.747 1.00 86.25 98 TYR A CA 1
ATOM 765 C C . TYR A 1 98 ? -11.755 11.518 -4.838 1.00 86.25 98 TYR A C 1
ATOM 767 O O . TYR A 1 98 ? -12.445 11.591 -3.823 1.00 86.25 98 TYR A O 1
ATOM 775 N N . HIS A 1 99 ? -12.285 11.294 -6.041 1.00 86.44 99 HIS A N 1
ATOM 776 C CA . HIS A 1 99 ? -13.723 11.193 -6.253 1.00 86.44 99 HIS A CA 1
ATOM 777 C C . HIS A 1 99 ? -14.332 9.963 -5.583 1.00 86.44 99 HIS A C 1
ATOM 779 O O . HIS A 1 99 ? -15.445 10.062 -5.079 1.00 86.44 99 HIS A O 1
ATOM 785 N N . LEU A 1 100 ? -13.621 8.834 -5.541 1.00 87.19 100 LEU A N 1
ATOM 786 C CA . LEU A 1 100 ? -14.073 7.630 -4.846 1.00 87.19 100 LEU A CA 1
ATOM 787 C C . LEU A 1 100 ? -14.196 7.871 -3.338 1.00 87.19 100 LEU A C 1
ATOM 789 O O . LEU A 1 100 ? -15.218 7.534 -2.743 1.00 87.19 100 LEU A O 1
ATOM 793 N N . ILE A 1 101 ? -13.180 8.480 -2.723 1.00 86.38 101 ILE A N 1
ATOM 794 C CA . ILE A 1 101 ? -13.198 8.804 -1.292 1.00 86.38 101 ILE A CA 1
ATOM 795 C C . ILE A 1 101 ? -14.251 9.871 -0.997 1.00 86.38 101 ILE A C 1
ATOM 797 O O . ILE A 1 101 ? -15.061 9.692 -0.093 1.00 86.38 101 ILE A O 1
ATOM 801 N N . ARG A 1 102 ? -14.287 10.953 -1.784 1.00 87.25 102 ARG A N 1
ATOM 802 C CA . ARG A 1 102 ? -15.262 12.038 -1.623 1.00 87.25 102 ARG A CA 1
ATOM 803 C C . ARG A 1 102 ? -16.694 11.525 -1.734 1.00 87.25 102 ARG A C 1
ATOM 805 O O . ARG A 1 102 ? -17.507 11.891 -0.896 1.00 87.25 102 ARG A O 1
ATOM 812 N N . ALA A 1 103 ? -16.994 10.675 -2.717 1.00 88.31 103 ALA A N 1
ATOM 813 C CA . ALA A 1 103 ? -18.321 10.077 -2.854 1.00 88.31 103 ALA A CA 1
ATOM 814 C C . ALA A 1 103 ? -18.689 9.242 -1.620 1.00 88.31 103 ALA A C 1
ATOM 816 O O . ALA A 1 103 ? -19.807 9.329 -1.127 1.00 88.31 103 ALA A O 1
ATOM 817 N N . GLY A 1 104 ? -17.728 8.501 -1.059 1.00 87.62 104 GLY A N 1
ATOM 818 C CA . GLY A 1 104 ? -17.919 7.790 0.203 1.00 87.62 104 GLY A CA 1
ATOM 819 C C . GLY A 1 104 ? -18.121 8.705 1.419 1.00 87.62 104 GLY A C 1
ATOM 820 O O . GLY A 1 104 ? -18.740 8.286 2.384 1.00 87.62 104 GLY A O 1
ATOM 821 N N . LEU A 1 105 ? -17.628 9.937 1.421 1.00 87.19 105 LEU A N 1
ATOM 822 C CA . LEU A 1 105 ? -17.771 10.833 2.576 1.00 87.19 105 LEU A CA 1
ATOM 823 C C . LEU A 1 105 ? -19.005 11.733 2.476 1.00 87.19 105 LEU A C 1
ATOM 825 O O . LEU A 1 105 ? -19.683 11.955 3.473 1.00 87.19 105 LEU A O 1
ATOM 829 N N . SER A 1 106 ? -19.296 12.227 1.272 1.00 86.88 106 SER A N 1
ATOM 830 C CA . SER A 1 106 ? -20.284 13.282 1.045 1.00 86.88 106 SER A CA 1
ATOM 831 C C . SER A 1 106 ? -21.447 12.907 0.125 1.00 86.88 106 SER A C 1
ATOM 833 O O . SER A 1 106 ? -22.339 13.733 -0.037 1.00 86.88 106 SER A O 1
ATOM 835 N N . GLY A 1 107 ? -21.439 11.722 -0.491 1.00 86.56 107 GLY A N 1
ATOM 836 C CA . GLY A 1 107 ? -22.390 11.333 -1.538 1.00 86.56 107 GLY A CA 1
ATOM 837 C C . GLY A 1 107 ? -21.930 11.699 -2.958 1.00 86.56 107 GLY A C 1
ATOM 838 O O . GLY A 1 107 ? -20.899 12.350 -3.162 1.00 86.56 107 GLY A O 1
ATOM 839 N N . GLY A 1 108 ? -22.691 11.248 -3.958 1.00 87.88 108 GLY A N 1
ATOM 840 C CA . GLY A 1 108 ? -22.417 11.390 -5.394 1.00 87.88 108 GLY A CA 1
ATOM 841 C C . GLY A 1 108 ? -21.961 10.086 -6.065 1.00 87.88 108 GLY A C 1
ATOM 842 O O . GLY A 1 108 ? -21.668 9.103 -5.394 1.00 87.88 108 GLY A O 1
ATOM 843 N N . LYS A 1 109 ? -21.902 10.060 -7.408 1.00 80.25 109 LYS A N 1
ATOM 844 C CA . LYS A 1 109 ? -21.520 8.873 -8.217 1.00 80.25 109 LYS A CA 1
ATOM 845 C C . LYS A 1 109 ? -22.178 7.568 -7.708 1.00 80.25 109 LYS A C 1
ATOM 847 O O . LYS A 1 109 ? -21.485 6.597 -7.416 1.00 80.25 109 LYS A O 1
ATOM 852 N N . ASN A 1 110 ? -23.510 7.580 -7.600 1.00 86.50 110 ASN A N 1
ATOM 853 C CA . ASN A 1 110 ? -24.372 6.499 -7.084 1.00 86.50 110 ASN A CA 1
ATOM 854 C C . ASN A 1 110 ? -24.350 6.270 -5.558 1.00 86.50 110 ASN A C 1
ATOM 856 O O . ASN A 1 110 ? -24.993 5.340 -5.085 1.00 86.50 110 ASN A O 1
ATOM 860 N N . VAL A 1 111 ? -23.662 7.109 -4.777 1.00 90.44 111 VAL A N 1
ATOM 861 C CA . VAL A 1 111 ? -23.720 7.091 -3.306 1.00 90.44 111 VAL A CA 1
ATOM 862 C C . VAL A 1 111 ? -24.721 8.147 -2.813 1.00 90.44 111 VAL A C 1
ATOM 864 O O . VAL A 1 111 ? -24.593 9.307 -3.215 1.00 90.44 111 VAL A O 1
ATOM 867 N N . PRO A 1 112 ? -25.690 7.802 -1.945 1.00 91.69 112 PRO A N 1
ATOM 868 C CA . PRO A 1 112 ? -26.621 8.778 -1.377 1.00 91.69 112 PRO A CA 1
ATOM 869 C C . PRO A 1 112 ? -25.928 9.846 -0.527 1.00 91.69 112 PRO A C 1
ATOM 871 O O . PRO A 1 112 ? -24.929 9.575 0.137 1.00 91.69 112 PRO A O 1
ATOM 874 N N . GLU A 1 113 ? -26.486 11.056 -0.486 1.00 90.81 113 GLU A N 1
ATOM 875 C CA . GLU A 1 113 ? -25.966 12.148 0.356 1.00 90.81 113 GLU A CA 1
ATOM 876 C C . GLU A 1 113 ? -26.118 11.869 1.857 1.00 90.81 113 GLU A C 1
ATOM 878 O O . GLU A 1 113 ? -25.337 12.372 2.665 1.00 90.81 113 GLU A O 1
ATOM 883 N N . THR A 1 114 ? -27.058 10.995 2.234 1.00 90.56 114 THR A N 1
ATOM 884 C CA . THR A 1 114 ? -27.254 10.529 3.616 1.00 90.56 114 THR A CA 1
ATOM 885 C C . THR A 1 114 ? -26.012 9.854 4.196 1.00 90.56 114 THR A C 1
ATOM 887 O O . THR A 1 114 ? -25.851 9.840 5.410 1.00 90.56 114 THR A O 1
ATOM 890 N N . ILE A 1 115 ? -25.061 9.405 3.365 1.00 91.62 115 ILE A N 1
ATOM 891 C CA . ILE A 1 115 ? -23.769 8.867 3.817 1.00 91.62 115 ILE A CA 1
ATOM 892 C C . ILE A 1 115 ? -22.999 9.844 4.719 1.00 91.62 115 ILE A C 1
ATOM 894 O O . ILE A 1 115 ? -22.188 9.431 5.548 1.00 91.62 115 ILE A O 1
ATOM 898 N N . ARG A 1 116 ? -23.281 11.147 4.593 1.00 89.88 116 ARG A N 1
ATOM 899 C CA . ARG A 1 116 ? -22.724 12.203 5.438 1.00 89.88 116 ARG A CA 1
ATOM 900 C C . ARG A 1 116 ? -23.081 12.029 6.906 1.00 89.88 116 ARG A C 1
ATOM 902 O O . ARG A 1 116 ? -22.291 12.455 7.737 1.00 89.88 116 ARG A O 1
ATOM 909 N N . THR A 1 117 ? -24.204 11.408 7.245 1.00 89.75 117 THR A N 1
ATOM 910 C CA . THR A 1 117 ? -24.623 11.217 8.643 1.00 89.75 117 THR A CA 1
ATOM 911 C C . THR A 1 117 ? -24.064 9.938 9.260 1.00 89.75 117 THR A C 1
ATOM 913 O O . THR A 1 117 ? -24.154 9.748 10.469 1.00 89.75 117 THR A O 1
ATOM 916 N N . HIS A 1 118 ? -23.457 9.061 8.456 1.00 94.25 118 HIS A N 1
ATOM 917 C CA . HIS A 1 118 ? -22.927 7.795 8.943 1.00 94.25 118 HIS A CA 1
ATOM 918 C C . HIS A 1 118 ? -21.680 8.036 9.815 1.00 94.25 118 HIS A C 1
ATOM 920 O O . HIS A 1 118 ? -20.762 8.736 9.361 1.00 94.25 118 HIS A O 1
ATOM 926 N N . PRO A 1 119 ? -21.591 7.430 11.015 1.00 95.00 119 PRO A N 1
ATOM 927 C CA . PRO A 1 119 ? -20.461 7.610 11.913 1.00 95.00 119 PRO A CA 1
ATOM 928 C C . PRO A 1 119 ? -19.172 7.067 11.304 1.00 95.00 119 PRO A C 1
ATOM 930 O O . PRO A 1 119 ? -19.121 5.942 10.791 1.00 95.00 119 PRO A O 1
ATOM 933 N N . ARG A 1 120 ? -18.115 7.880 11.359 1.00 94.06 120 ARG A N 1
ATOM 934 C CA . ARG A 1 120 ? -16.844 7.606 10.688 1.00 94.06 120 ARG A CA 1
ATOM 935 C C . ARG A 1 120 ? -15.663 8.257 11.387 1.00 94.06 120 ARG A C 1
ATOM 937 O O . ARG A 1 120 ? -15.774 9.328 11.970 1.00 94.06 120 ARG A O 1
ATOM 944 N N . VAL A 1 121 ? -14.507 7.623 11.243 1.00 94.69 121 VAL A N 1
ATOM 945 C CA . VAL A 1 121 ? -13.232 8.113 11.769 1.00 94.69 121 VAL A CA 1
ATOM 946 C C . VAL A 1 121 ? -12.154 8.082 10.696 1.00 94.69 121 VAL A C 1
ATOM 948 O O . VAL A 1 121 ? -12.159 7.228 9.803 1.00 94.69 121 VAL A O 1
ATOM 951 N N . PHE A 1 122 ? -11.203 8.998 10.817 1.00 93.69 122 PHE A N 1
ATOM 952 C CA . PHE A 1 122 ? -9.944 8.993 10.100 1.00 93.69 122 PHE A CA 1
ATOM 953 C C . PHE A 1 122 ? -8.850 8.395 10.988 1.00 93.69 122 PHE A C 1
ATOM 955 O O . PHE A 1 122 ? -8.574 8.891 12.075 1.00 93.69 122 PHE A O 1
ATOM 962 N N . LEU A 1 123 ? -8.218 7.322 10.525 1.00 95.19 123 LEU A N 1
ATOM 963 C CA . LEU A 1 123 ? -7.206 6.563 11.248 1.00 95.19 123 LEU A CA 1
ATOM 964 C C . LEU A 1 123 ? -5.864 6.636 10.520 1.00 95.19 123 LEU A C 1
ATOM 966 O O . LEU A 1 123 ? -5.768 6.283 9.347 1.00 95.19 123 LEU A O 1
ATOM 970 N N . THR A 1 124 ? -4.809 7.009 11.239 1.00 94.56 124 THR A N 1
ATOM 971 C CA . THR A 1 124 ? -3.420 6.915 10.777 1.00 94.56 124 THR A CA 1
ATOM 972 C C . THR A 1 124 ? -2.654 5.897 11.618 1.00 94.56 1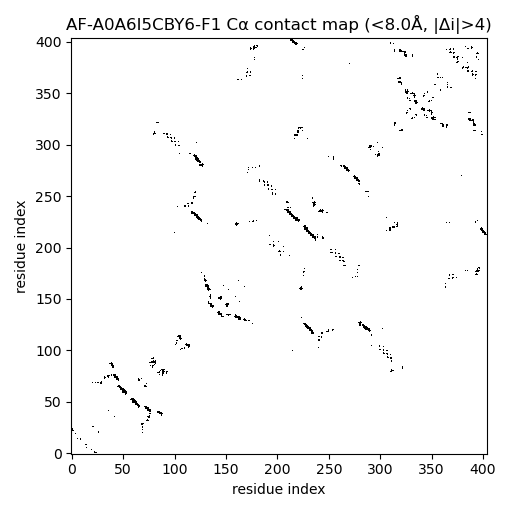24 THR A C 1
ATOM 974 O O . THR A 1 124 ? -2.471 6.090 12.822 1.00 94.56 124 THR A O 1
ATOM 977 N N . LEU A 1 125 ? -2.184 4.823 10.979 1.00 95.88 125 LEU A N 1
ATOM 978 C CA . LEU A 1 125 ? -1.406 3.744 11.592 1.00 95.88 125 LEU A CA 1
ATOM 979 C C . LEU A 1 125 ? 0.037 3.785 11.112 1.00 95.88 125 LEU A C 1
ATOM 981 O O . LEU A 1 125 ? 0.278 3.752 9.909 1.00 95.88 125 LEU A O 1
ATOM 985 N N . THR A 1 126 ? 0.992 3.792 12.041 1.00 93.50 126 THR A N 1
ATOM 986 C CA . THR A 1 126 ? 2.419 3.894 11.713 1.00 93.50 126 THR A CA 1
ATOM 987 C C . THR A 1 126 ? 3.195 2.629 12.062 1.00 93.50 126 THR A C 1
ATOM 989 O O . THR A 1 126 ? 2.796 1.840 12.923 1.00 93.50 126 THR A O 1
ATOM 992 N N . ALA A 1 127 ? 4.326 2.449 11.382 1.00 94.94 127 ALA A N 1
ATOM 993 C CA . ALA A 1 127 ? 5.301 1.419 11.706 1.00 94.94 127 ALA A CA 1
ATOM 994 C C . ALA A 1 127 ? 5.924 1.639 13.097 1.00 94.94 127 ALA A C 1
ATOM 996 O O . ALA A 1 127 ? 6.094 2.799 13.509 1.00 94.94 127 ALA A O 1
ATOM 997 N N . PRO A 1 128 ? 6.344 0.569 13.797 1.00 94.56 128 PRO A N 1
ATOM 998 C CA . PRO A 1 128 ? 7.150 0.697 15.005 1.00 94.56 128 PRO A CA 1
ATOM 999 C C . PRO A 1 128 ? 8.519 1.352 14.720 1.00 94.56 128 PRO A C 1
ATOM 1001 O O . PRO A 1 128 ? 8.828 1.820 13.617 1.00 94.56 128 PRO A O 1
ATOM 1004 N N . SER A 1 129 ? 9.330 1.493 15.767 1.00 93.94 129 SER A N 1
ATOM 1005 C CA . SER A 1 129 ? 10.698 2.000 15.645 1.00 93.94 129 SER A CA 1
ATOM 1006 C C . SER A 1 129 ? 11.660 0.837 15.426 1.00 93.94 129 SER A C 1
ATOM 1008 O O . SER A 1 129 ? 11.622 -0.110 16.200 1.00 93.94 129 SER A O 1
ATOM 1010 N N . PHE A 1 130 ? 12.553 0.962 14.444 1.00 96.12 130 PHE A N 1
ATOM 1011 C CA . PHE A 1 130 ? 13.644 0.010 14.165 1.00 96.12 130 PHE A CA 1
ATOM 1012 C C . PHE A 1 130 ? 15.026 0.588 14.503 1.00 96.12 130 PHE A C 1
ATOM 1014 O O . PHE A 1 130 ? 16.062 0.020 14.184 1.00 96.12 130 PHE A O 1
ATOM 1021 N N . GLY A 1 131 ? 15.040 1.760 15.135 1.00 95.44 131 GLY A N 1
ATOM 1022 C CA . GLY A 1 131 ? 16.239 2.519 15.459 1.00 95.44 131 GLY A CA 1
ATOM 1023 C C . GLY A 1 131 ? 15.983 4.018 15.303 1.00 95.44 131 GLY A C 1
ATOM 1024 O O . GLY A 1 131 ? 15.016 4.420 14.646 1.00 95.44 131 GLY A O 1
ATOM 1025 N N . PRO A 1 132 ? 16.809 4.869 15.929 1.00 95.19 132 PRO A N 1
ATOM 1026 C CA . PRO A 1 132 ? 16.684 6.309 15.784 1.00 95.19 132 PRO A CA 1
ATOM 1027 C C . PRO A 1 132 ? 17.086 6.744 14.368 1.00 95.19 132 PRO A C 1
ATOM 1029 O O . PRO A 1 132 ? 18.083 6.276 13.820 1.00 95.19 132 PRO A O 1
ATOM 1032 N N . VAL A 1 133 ? 16.319 7.670 13.798 1.00 95.44 133 VAL A N 1
ATOM 1033 C CA . VAL A 1 133 ? 16.543 8.245 12.463 1.00 95.44 133 VAL A CA 1
ATOM 1034 C C . VAL A 1 133 ? 16.710 9.756 12.559 1.00 95.44 133 VAL A C 1
ATOM 1036 O O . VAL A 1 133 ? 16.231 10.368 13.521 1.00 95.44 133 VAL A O 1
ATOM 1039 N N . HIS A 1 134 ? 17.350 10.364 11.564 1.00 94.88 134 HIS A N 1
ATOM 1040 C CA . HIS A 1 134 ? 17.340 11.813 11.426 1.00 94.88 134 HIS A CA 1
ATOM 1041 C C . HIS A 1 134 ? 15.918 12.302 11.155 1.00 94.88 134 HIS A C 1
ATOM 1043 O O . HIS A 1 134 ? 15.155 11.720 10.381 1.00 94.88 134 HIS A O 1
ATOM 1049 N N . ASN A 1 135 ? 15.549 13.376 11.836 1.00 93.31 135 ASN A N 1
ATOM 1050 C CA . ASN A 1 135 ? 14.225 13.970 11.794 1.00 93.31 135 ASN A CA 1
ATOM 1051 C C . ASN A 1 135 ? 14.308 15.469 12.109 1.00 93.31 135 ASN A C 1
ATOM 1053 O O . ASN A 1 135 ? 15.373 15.993 12.441 1.00 93.31 135 ASN A O 1
ATOM 1057 N N . ARG A 1 136 ? 13.160 16.144 12.021 1.00 92.75 136 ARG A N 1
ATOM 1058 C CA . ARG A 1 136 ? 12.995 17.561 12.361 1.00 92.75 136 ARG A CA 1
ATOM 1059 C C . ARG A 1 136 ? 12.069 17.680 13.568 1.00 92.75 136 ARG A C 1
ATOM 1061 O O . ARG A 1 136 ? 10.864 17.854 13.388 1.00 92.75 136 ARG A O 1
ATOM 1068 N N . PRO A 1 137 ? 12.581 17.466 14.791 1.00 91.25 137 PRO A N 1
ATOM 1069 C CA . PRO A 1 137 ? 11.755 17.591 15.977 1.00 91.25 137 PRO A CA 1
ATOM 1070 C C . PRO A 1 137 ? 11.325 19.050 16.149 1.00 91.25 137 PRO A C 1
ATOM 1072 O O . PRO A 1 137 ? 12.059 19.975 15.804 1.00 91.25 137 PRO A O 1
ATOM 1075 N N . THR A 1 138 ? 10.140 19.255 16.708 1.00 90.38 138 THR A N 1
ATOM 1076 C CA . THR A 1 138 ? 9.618 20.576 17.067 1.00 90.38 138 THR A CA 1
ATOM 1077 C C . THR A 1 138 ? 9.201 20.577 18.533 1.00 90.38 138 THR A C 1
ATOM 1079 O O . THR A 1 138 ? 8.871 19.528 19.093 1.00 90.38 138 THR A O 1
ATOM 1082 N N . THR A 1 139 ? 9.214 21.746 19.175 1.00 89.62 139 THR A N 1
ATOM 1083 C CA . THR A 1 139 ? 8.562 21.921 20.481 1.00 89.62 139 THR A CA 1
ATOM 1084 C C . THR A 1 139 ? 7.044 21.819 20.342 1.00 89.62 139 THR A C 1
ATOM 1086 O O . THR A 1 139 ? 6.512 21.773 19.229 1.00 89.62 139 THR A O 1
ATOM 1089 N N . LYS A 1 140 ? 6.336 21.820 21.479 1.00 85.94 140 LYS A N 1
ATOM 1090 C CA . LYS A 1 140 ? 4.871 21.937 21.493 1.00 85.94 140 LYS A CA 1
ATOM 1091 C C . LYS A 1 140 ? 4.394 23.208 20.777 1.00 85.94 140 LYS A C 1
ATOM 1093 O O . LYS A 1 140 ? 3.429 23.139 20.033 1.00 85.94 140 LYS A O 1
ATOM 1098 N N . ASP A 1 141 ? 5.141 24.304 20.902 1.00 87.88 141 ASP A N 1
ATOM 1099 C CA . ASP A 1 141 ? 4.857 25.588 20.236 1.00 87.88 141 ASP A CA 1
ATOM 1100 C C . ASP A 1 141 ? 5.333 25.638 18.770 1.00 87.88 141 ASP A C 1
ATOM 1102 O O . ASP A 1 141 ? 5.470 26.711 18.189 1.00 87.88 141 ASP A O 1
ATOM 1106 N N . GLY A 1 142 ? 5.684 24.492 18.175 1.00 85.25 142 GLY A N 1
ATOM 1107 C CA . GLY A 1 142 ? 6.106 24.400 16.775 1.00 85.25 142 GLY A CA 1
ATOM 1108 C C . GLY A 1 142 ? 7.524 24.902 16.482 1.00 85.25 142 GLY A C 1
ATOM 1109 O O . GLY A 1 142 ? 7.947 24.882 15.327 1.00 85.25 142 GLY A O 1
ATOM 1110 N N . LYS A 1 143 ? 8.305 25.307 17.493 1.00 87.81 143 LYS A N 1
ATOM 1111 C CA . LYS A 1 143 ? 9.675 25.797 17.273 1.00 87.81 143 LYS A CA 1
ATOM 1112 C C . LYS A 1 143 ? 10.590 24.639 16.858 1.00 87.81 143 LYS A C 1
ATOM 1114 O O . LYS A 1 143 ? 10.634 23.637 17.579 1.00 87.81 143 LYS A O 1
ATOM 1119 N N . PRO A 1 144 ? 11.356 24.755 15.755 1.00 88.06 144 PRO A N 1
ATOM 1120 C CA . PRO A 1 144 ? 12.301 23.721 15.350 1.00 88.06 144 PRO A CA 1
ATOM 1121 C C . PRO A 1 144 ? 13.313 23.422 16.457 1.00 88.06 144 PRO A C 1
ATOM 1123 O O . PRO A 1 144 ? 13.846 24.333 17.096 1.00 88.06 144 PRO A O 1
ATOM 1126 N N . GLN A 1 145 ? 13.607 22.145 16.660 1.00 91.12 145 GLN A N 1
ATOM 1127 C CA . GLN A 1 145 ? 14.619 21.644 17.584 1.00 91.12 145 GLN A CA 1
ATOM 1128 C C . GLN A 1 145 ? 15.742 20.965 16.788 1.00 91.12 145 GLN A C 1
ATOM 1130 O O . GLN A 1 145 ? 15.490 20.451 15.691 1.00 91.12 145 GLN A O 1
ATOM 1135 N N . PRO A 1 146 ? 16.992 20.976 17.288 1.00 93.00 146 PRO A N 1
ATOM 1136 C CA . PRO A 1 146 ? 18.058 20.220 16.655 1.00 93.00 146 PRO A CA 1
ATOM 1137 C C . PRO A 1 146 ? 17.695 18.734 16.653 1.00 93.00 146 PRO A C 1
ATOM 1139 O O . PRO A 1 146 ? 17.104 18.202 17.597 1.00 93.00 146 PRO A O 1
ATOM 1142 N N . CYS A 1 147 ? 18.047 18.057 15.567 1.00 94.69 147 CYS A N 1
ATOM 1143 C CA . CYS A 1 147 ? 17.983 16.611 15.506 1.00 94.69 147 CYS A CA 1
ATOM 1144 C C . CYS A 1 147 ? 18.893 16.015 16.588 1.00 94.69 147 CYS A C 1
ATOM 1146 O O . CYS A 1 147 ? 19.835 16.652 17.054 1.00 94.69 147 CYS A O 1
ATOM 1148 N N . ARG A 1 148 ? 18.669 14.752 16.956 1.00 93.69 148 ARG A N 1
ATOM 1149 C CA . ARG A 1 148 ? 19.526 14.041 17.917 1.00 93.69 148 ARG A CA 1
ATOM 1150 C C . ARG A 1 148 ? 20.997 13.949 17.466 1.00 93.69 148 ARG A C 1
ATOM 1152 O O . ARG A 1 148 ? 21.857 13.736 18.308 1.00 93.69 148 ARG A O 1
ATOM 1159 N N . CYS A 1 149 ? 21.300 14.146 16.179 1.00 93.94 149 CYS A N 1
ATOM 1160 C CA . CYS A 1 149 ? 22.678 14.289 15.691 1.00 93.94 149 CYS A CA 1
ATOM 1161 C C . CYS A 1 149 ? 23.318 15.663 15.980 1.00 93.94 149 CYS A C 1
ATOM 1163 O O . CYS A 1 149 ? 24.456 15.883 15.591 1.00 93.94 149 CYS A O 1
ATOM 1165 N N . GLY A 1 150 ? 22.590 16.599 16.595 1.00 94.00 150 GLY A N 1
ATOM 1166 C CA . GLY A 1 150 ? 23.017 17.978 16.858 1.00 94.00 150 GLY A CA 1
ATOM 1167 C C . GLY A 1 150 ? 22.627 18.980 15.764 1.00 94.00 150 GLY A C 1
ATOM 1168 O O . GLY A 1 150 ? 22.494 20.170 16.037 1.00 94.00 150 GLY A O 1
ATOM 1169 N N . THR A 1 151 ? 22.368 18.519 14.539 1.00 92.88 151 THR A N 1
ATOM 1170 C CA . THR A 1 151 ? 22.095 19.383 13.376 1.00 92.88 151 THR A CA 1
ATOM 1171 C C . THR A 1 151 ? 20.623 19.780 13.267 1.00 92.88 151 THR A C 1
ATOM 1173 O O . THR A 1 151 ? 19.723 18.965 13.478 1.00 92.88 151 THR A O 1
ATOM 1176 N N . ARG A 1 152 ? 20.349 21.027 12.869 1.00 93.56 152 ARG A N 1
ATOM 1177 C CA . ARG A 1 152 ? 19.015 21.470 12.435 1.00 93.56 152 ARG A CA 1
ATOM 1178 C C . ARG A 1 152 ? 18.872 21.231 10.935 1.00 93.56 152 ARG A C 1
ATOM 1180 O O . ARG A 1 152 ? 19.425 21.974 10.135 1.00 93.56 152 ARG A O 1
ATOM 1187 N N . HIS A 1 153 ? 18.136 20.190 10.568 1.00 92.75 153 HIS A N 1
ATOM 1188 C CA . HIS A 1 153 ? 17.947 19.818 9.167 1.00 92.75 153 HIS A CA 1
ATOM 1189 C C . HIS A 1 153 ? 16.904 20.707 8.466 1.00 92.75 153 HIS A C 1
ATOM 1191 O O . HIS A 1 153 ? 15.814 20.901 9.027 1.00 92.75 153 HIS A O 1
ATOM 1197 N N . PRO A 1 154 ? 17.176 21.218 7.248 1.00 91.00 154 PRO A N 1
ATOM 1198 C CA . PRO A 1 154 ? 16.131 21.757 6.374 1.00 91.00 154 PRO A CA 1
ATOM 1199 C C . PRO A 1 154 ? 15.173 20.649 5.898 1.00 91.00 154 PRO A C 1
ATOM 1201 O O . PRO A 1 154 ? 15.499 19.467 5.966 1.00 91.00 154 PRO A O 1
ATOM 1204 N N . ASP A 1 155 ? 13.984 21.013 5.404 1.00 86.56 155 ASP A N 1
ATOM 1205 C CA . ASP A 1 155 ? 12.942 20.078 4.925 1.00 86.56 155 ASP A CA 1
ATOM 1206 C C . ASP A 1 155 ? 13.430 19.113 3.836 1.00 86.56 155 ASP A C 1
ATOM 1208 O O . ASP A 1 155 ? 12.933 17.993 3.735 1.00 86.56 155 ASP A O 1
ATOM 1212 N N . SER A 1 156 ? 14.397 19.553 3.031 1.00 86.56 156 SER A N 1
ATOM 1213 C CA . SER A 1 156 ? 14.966 18.817 1.903 1.00 86.56 156 SER A CA 1
ATOM 1214 C C . SER A 1 156 ? 16.276 18.096 2.235 1.00 86.56 156 SER A C 1
ATOM 1216 O O . SER A 1 156 ? 16.957 17.651 1.313 1.00 86.56 156 SER A O 1
ATOM 1218 N N . ALA A 1 157 ? 16.673 18.020 3.511 1.00 89.38 157 ALA A N 1
ATOM 1219 C CA . ALA A 1 157 ? 17.940 17.395 3.878 1.00 89.38 157 ALA A CA 1
ATOM 1220 C C . ALA A 1 157 ? 17.919 15.887 3.544 1.00 89.38 157 ALA A C 1
ATOM 1222 O O . ALA A 1 157 ? 16.992 15.188 3.972 1.00 89.38 157 ALA A O 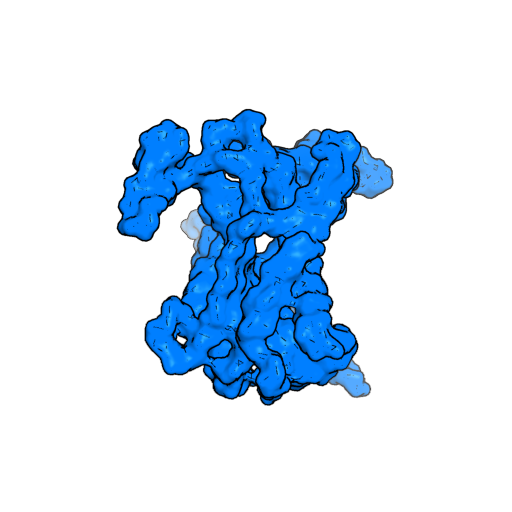1
ATOM 1223 N N . PRO A 1 158 ? 18.908 15.373 2.788 1.00 87.38 158 PRO A N 1
ATOM 1224 C CA . PRO A 1 158 ? 18.933 13.981 2.333 1.00 87.38 158 PRO A CA 1
ATOM 1225 C C . PRO A 1 158 ? 19.081 12.965 3.475 1.00 87.38 158 PRO A C 1
ATOM 1227 O O . PRO A 1 158 ? 18.781 11.787 3.297 1.00 87.38 158 PRO A O 1
ATOM 1230 N N . GLU A 1 159 ? 19.534 13.403 4.648 1.00 91.31 159 GLU A N 1
ATOM 1231 C CA . GLU A 1 159 ? 19.651 12.582 5.848 1.00 91.31 159 GLU A CA 1
ATOM 1232 C C . GLU A 1 159 ? 18.283 12.265 6.460 1.00 91.31 159 GLU A C 1
ATOM 1234 O O . GLU A 1 159 ? 18.154 11.296 7.204 1.00 91.31 159 GLU A O 1
ATOM 1239 N N . LEU A 1 160 ? 17.235 13.051 6.190 1.00 91.44 160 LEU A N 1
ATOM 1240 C CA . LEU A 1 160 ? 15.943 12.851 6.843 1.00 91.44 160 LEU A CA 1
ATOM 1241 C C . LEU A 1 160 ? 15.362 11.466 6.561 1.00 91.44 160 LEU A C 1
ATOM 1243 O O . LEU A 1 160 ? 15.232 11.024 5.424 1.00 91.44 160 LEU A O 1
ATOM 1247 N N . GLY A 1 161 ? 14.978 10.778 7.636 1.00 90.94 161 GLY A N 1
ATOM 1248 C CA . GLY A 1 161 ? 14.510 9.400 7.583 1.00 90.94 161 GLY A CA 1
ATOM 1249 C C . GLY A 1 161 ? 15.627 8.355 7.580 1.00 90.94 161 GLY A C 1
ATOM 1250 O O . GLY A 1 161 ? 15.332 7.196 7.870 1.00 90.94 161 GLY A O 1
ATOM 1251 N N . THR A 1 162 ? 16.893 8.721 7.355 1.00 94.56 162 THR A N 1
ATOM 1252 C CA . THR A 1 162 ? 18.004 7.766 7.443 1.00 94.56 162 THR A CA 1
ATOM 1253 C C . THR A 1 162 ? 18.388 7.492 8.903 1.00 94.56 162 THR A C 1
ATOM 1255 O O . THR A 1 162 ? 18.216 8.357 9.768 1.00 94.56 162 THR A O 1
ATOM 1258 N N . PRO A 1 163 ? 18.906 6.296 9.233 1.00 96.50 163 PRO A N 1
ATOM 1259 C CA . PRO A 1 163 ? 19.319 5.965 10.593 1.00 96.50 163 PRO A CA 1
ATOM 1260 C C . PRO A 1 163 ? 20.455 6.858 11.090 1.00 96.50 163 PRO A C 1
ATOM 1262 O O . PRO A 1 163 ? 21.409 7.087 10.353 1.00 96.50 163 PRO A O 1
ATOM 1265 N N . LEU A 1 164 ? 20.399 7.270 12.363 1.00 95.62 164 LEU A N 1
ATOM 1266 C CA . LEU A 1 164 ? 21.526 7.954 13.021 1.00 95.62 164 LEU A CA 1
ATOM 1267 C C . LEU A 1 164 ? 22.761 7.047 13.105 1.00 95.62 164 LEU A C 1
ATOM 1269 O O . LEU A 1 164 ? 23.891 7.511 13.034 1.00 95.62 164 LEU A O 1
ATOM 1273 N N . SER A 1 165 ? 22.530 5.744 13.279 1.00 95.44 165 SER A N 1
ATOM 1274 C CA . SER A 1 165 ? 23.557 4.707 13.245 1.00 95.44 165 SER A CA 1
ATOM 1275 C C . SER A 1 165 ? 23.072 3.581 12.335 1.00 95.44 165 SER A C 1
ATOM 1277 O O . SER A 1 165 ? 22.258 2.754 12.756 1.00 95.44 165 SER A O 1
ATOM 1279 N N . PRO A 1 166 ? 23.545 3.525 11.078 1.00 95.06 166 PRO A N 1
ATOM 1280 C CA . PRO A 1 166 ? 23.189 2.446 10.162 1.00 95.06 166 PRO A CA 1
ATOM 1281 C C . PRO A 1 166 ? 23.571 1.057 10.686 1.00 95.06 166 PRO A C 1
ATOM 1283 O O . PRO A 1 166 ? 22.877 0.095 10.389 1.00 95.06 166 PRO A O 1
ATOM 1286 N N . LYS A 1 167 ? 24.636 0.943 11.491 1.00 94.69 167 LYS A N 1
ATOM 1287 C CA . LYS A 1 167 ? 25.110 -0.342 12.033 1.00 94.69 167 LYS A CA 1
ATOM 1288 C C . LYS A 1 167 ? 24.149 -0.967 13.046 1.00 94.69 167 LYS A C 1
ATOM 1290 O O . LYS A 1 167 ? 24.112 -2.183 13.164 1.00 94.69 167 LYS A O 1
ATOM 1295 N N . THR A 1 168 ? 23.400 -0.148 13.784 1.00 95.69 168 THR A N 1
ATOM 1296 C CA . THR A 1 168 ? 22.505 -0.612 14.860 1.00 95.69 168 THR A CA 1
ATOM 1297 C C . THR A 1 168 ? 21.025 -0.531 14.485 1.00 95.69 168 THR A C 1
ATOM 1299 O O . THR A 1 168 ? 20.165 -0.797 15.320 1.00 95.69 168 THR A O 1
ATOM 1302 N N . TYR A 1 169 ? 20.712 -0.142 13.247 1.00 97.56 169 TYR A N 1
ATOM 1303 C CA . TYR A 1 169 ? 19.344 -0.093 12.747 1.00 97.56 169 TYR A CA 1
ATOM 1304 C C . TYR A 1 169 ? 18.863 -1.492 12.346 1.00 97.56 169 TYR A C 1
ATOM 1306 O O . TYR A 1 169 ? 19.533 -2.190 11.585 1.00 97.56 169 TYR A O 1
ATOM 1314 N N . ASP A 1 170 ? 17.679 -1.887 12.810 1.00 97.38 170 ASP A N 1
ATOM 1315 C CA . ASP A 1 170 ? 17.071 -3.184 12.505 1.00 97.38 170 ASP A CA 1
ATOM 1316 C C . ASP A 1 170 ? 16.442 -3.189 11.102 1.00 97.38 170 ASP A C 1
ATOM 1318 O O . ASP A 1 170 ? 15.226 -3.085 10.920 1.00 97.38 170 ASP A O 1
ATOM 1322 N N . TYR A 1 171 ? 17.294 -3.301 10.082 1.00 98.12 171 TYR A N 1
ATOM 1323 C CA . TYR A 1 171 ? 16.869 -3.403 8.684 1.00 98.12 171 TYR A CA 1
ATOM 1324 C C . TYR A 1 171 ? 16.000 -4.636 8.424 1.00 98.12 171 TYR A C 1
ATOM 1326 O O . TYR A 1 171 ? 15.047 -4.559 7.647 1.00 98.12 171 TYR A O 1
ATOM 1334 N N . THR A 1 172 ? 16.299 -5.756 9.084 1.00 97.88 172 THR A N 1
ATOM 1335 C CA . THR A 1 172 ? 15.529 -6.996 8.953 1.00 97.88 172 THR A CA 1
ATOM 1336 C C . THR A 1 172 ? 14.099 -6.791 9.433 1.00 97.88 172 THR A C 1
ATOM 1338 O O . THR A 1 172 ? 13.158 -7.046 8.680 1.00 97.88 172 THR A O 1
ATOM 1341 N N . GLY A 1 173 ? 13.916 -6.248 10.640 1.00 97.62 173 GLY A N 1
ATOM 1342 C CA . GLY A 1 173 ? 12.594 -5.909 11.160 1.00 97.62 173 GLY A CA 1
ATOM 1343 C C . GLY A 1 173 ? 11.863 -4.888 10.288 1.00 97.62 173 GLY A C 1
ATOM 1344 O O . GLY A 1 173 ? 10.672 -5.053 10.032 1.00 97.62 173 GLY A O 1
ATOM 1345 N N . ALA A 1 174 ? 12.566 -3.878 9.767 1.00 97.94 174 ALA A N 1
ATOM 1346 C CA . ALA A 1 174 ? 11.991 -2.861 8.888 1.00 97.94 174 ALA A CA 1
ATOM 1347 C C . ALA A 1 174 ? 11.435 -3.447 7.574 1.00 97.94 174 ALA A C 1
ATOM 1349 O O . ALA A 1 174 ? 10.320 -3.118 7.157 1.00 97.94 174 ALA A O 1
ATOM 1350 N N . VAL A 1 175 ? 12.185 -4.341 6.925 1.00 98.25 175 VAL A N 1
ATOM 1351 C CA . VAL A 1 175 ? 11.750 -5.002 5.685 1.00 98.25 175 VAL A CA 1
ATOM 1352 C C . VAL A 1 175 ? 10.614 -5.987 5.952 1.00 98.25 175 VAL A C 1
ATOM 1354 O O . VAL A 1 175 ? 9.619 -5.985 5.221 1.00 98.25 175 VAL A O 1
ATOM 1357 N N . LEU A 1 176 ? 10.716 -6.796 7.011 1.00 97.88 176 LEU A N 1
ATOM 1358 C CA . LEU A 1 176 ? 9.653 -7.728 7.392 1.00 97.88 176 LEU A CA 1
ATOM 1359 C C . LEU A 1 176 ? 8.370 -6.979 7.783 1.00 97.88 176 LEU A C 1
ATOM 1361 O O . LEU A 1 176 ? 7.278 -7.383 7.387 1.00 97.88 176 LEU A O 1
ATOM 1365 N N . TRP A 1 177 ? 8.474 -5.830 8.453 1.00 97.69 177 TRP A N 1
ATOM 1366 C CA . TRP A 1 177 ? 7.334 -4.944 8.688 1.00 97.69 177 TRP A CA 1
ATOM 1367 C C . TRP A 1 177 ? 6.627 -4.562 7.390 1.00 97.69 177 TRP A C 1
ATOM 1369 O O . TRP A 1 177 ? 5.419 -4.768 7.264 1.00 97.69 177 TRP A O 1
ATOM 1379 N N . ASN A 1 178 ? 7.368 -4.041 6.408 1.00 97.81 178 ASN A N 1
ATOM 1380 C CA . ASN A 1 178 ? 6.795 -3.663 5.118 1.00 97.81 178 ASN A CA 1
ATOM 1381 C C . ASN A 1 178 ? 6.137 -4.868 4.423 1.00 97.81 178 ASN A C 1
ATOM 1383 O O . ASN A 1 178 ? 5.026 -4.749 3.898 1.00 97.81 178 ASN A O 1
ATOM 1387 N N . ALA A 1 179 ? 6.775 -6.039 4.465 1.00 97.81 179 ALA A N 1
ATOM 1388 C CA . ALA A 1 179 ? 6.244 -7.270 3.885 1.00 97.81 179 ALA A CA 1
ATOM 1389 C C . ALA A 1 179 ? 4.921 -7.717 4.532 1.00 97.81 179 ALA A C 1
ATOM 1391 O O . ALA A 1 179 ? 4.005 -8.158 3.830 1.00 97.81 179 ALA A O 1
ATOM 1392 N N . HIS A 1 180 ? 4.793 -7.542 5.850 1.00 97.50 180 HIS A N 1
ATOM 1393 C CA . HIS A 1 180 ? 3.645 -7.988 6.640 1.00 97.50 180 HIS A CA 1
ATOM 1394 C C . HIS A 1 180 ? 2.595 -6.900 6.922 1.00 97.50 180 HIS A C 1
ATOM 1396 O O . HIS A 1 180 ? 1.506 -7.224 7.399 1.00 97.50 180 HIS A O 1
ATOM 1402 N N . ALA A 1 181 ? 2.832 -5.634 6.562 1.00 97.31 181 ALA A N 1
ATOM 1403 C CA . ALA A 1 181 ? 1.917 -4.520 6.839 1.00 97.31 181 ALA A CA 1
ATOM 1404 C C . ALA A 1 181 ? 0.480 -4.777 6.341 1.00 97.31 181 ALA A C 1
ATOM 1406 O O . ALA A 1 181 ? -0.496 -4.489 7.033 1.00 97.31 181 ALA A O 1
ATOM 1407 N N . SER A 1 182 ? 0.316 -5.380 5.158 1.00 96.06 182 SER A N 1
ATOM 1408 C CA . SER A 1 182 ? -1.023 -5.713 4.635 1.00 96.06 182 SER A CA 1
ATOM 1409 C C . SER A 1 182 ? -1.704 -6.853 5.400 1.00 96.06 182 SER A C 1
ATOM 1411 O O . SER A 1 182 ? -2.922 -6.818 5.581 1.00 96.06 182 SER A O 1
ATOM 1413 N N . ALA A 1 183 ? -0.938 -7.832 5.888 1.00 96.62 183 ALA A N 1
ATOM 1414 C CA . ALA A 1 183 ? -1.457 -8.906 6.732 1.00 96.62 183 ALA A CA 1
ATOM 1415 C C . ALA A 1 183 ? -1.867 -8.372 8.115 1.00 96.62 183 ALA A C 1
ATOM 1417 O O . ALA A 1 183 ? -2.932 -8.724 8.623 1.00 96.62 183 ALA A O 1
ATOM 1418 N N . LEU A 1 184 ? -1.091 -7.440 8.677 1.00 97.06 184 LEU A N 1
ATOM 1419 C CA . LEU A 1 184 ? -1.454 -6.726 9.901 1.00 97.06 184 LEU A CA 1
ATOM 1420 C C . LEU A 1 184 ? -2.730 -5.911 9.733 1.00 97.06 184 LEU A C 1
ATOM 1422 O O . LEU A 1 184 ? -3.562 -5.907 10.634 1.00 97.06 184 LEU A O 1
ATOM 1426 N N . TRP A 1 185 ? -2.932 -5.257 8.585 1.00 97.44 185 TRP A N 1
ATOM 1427 C CA . TRP A 1 185 ? -4.199 -4.578 8.310 1.00 97.44 185 TRP A CA 1
ATOM 1428 C C . TRP A 1 185 ? -5.371 -5.562 8.315 1.00 97.44 185 TRP A C 1
ATOM 1430 O O . TRP A 1 185 ? -6.377 -5.318 8.977 1.00 97.44 185 TRP A O 1
ATOM 1440 N N . ALA A 1 186 ? -5.240 -6.698 7.623 1.00 96.62 186 ALA A N 1
ATOM 1441 C CA . ALA A 1 186 ? -6.282 -7.721 7.611 1.00 96.62 186 ALA A CA 1
ATOM 1442 C C . ALA A 1 186 ? -6.611 -8.196 9.039 1.00 96.62 186 ALA A C 1
ATOM 1444 O O . ALA A 1 186 ? -7.775 -8.162 9.445 1.00 96.62 186 ALA A O 1
ATOM 1445 N N . ARG A 1 187 ? -5.586 -8.526 9.836 1.00 97.75 187 ARG A N 1
ATOM 1446 C CA . ARG A 1 187 ? -5.722 -8.932 11.243 1.00 97.75 187 ARG A CA 1
ATOM 1447 C C . ARG A 1 187 ? -6.347 -7.833 12.110 1.00 97.75 187 ARG A C 1
ATOM 1449 O O . ARG A 1 187 ? -7.235 -8.133 12.905 1.00 97.75 187 ARG A O 1
ATOM 1456 N N . PHE A 1 188 ? -5.967 -6.573 11.903 1.00 97.81 188 PHE A N 1
ATOM 1457 C CA . PHE A 1 188 ? -6.572 -5.419 12.570 1.00 97.81 188 PHE A CA 1
ATOM 1458 C C . PHE A 1 188 ? -8.069 -5.330 12.283 1.00 97.81 188 PHE A C 1
ATOM 1460 O O . PHE A 1 188 ? -8.851 -5.209 13.219 1.00 97.81 188 PHE A O 1
ATOM 1467 N N . THR A 1 189 ? -8.501 -5.463 11.025 1.00 97.25 189 THR A N 1
ATOM 1468 C CA . THR A 1 189 ? -9.938 -5.393 10.707 1.00 97.25 189 THR A CA 1
ATOM 1469 C C . THR A 1 189 ? -10.743 -6.546 11.319 1.00 97.25 189 THR A C 1
ATOM 1471 O O . THR A 1 189 ? -11.920 -6.371 11.630 1.00 97.25 189 THR A O 1
ATOM 1474 N N . LEU A 1 190 ? -10.138 -7.722 11.520 1.00 96.81 190 LEU A N 1
ATOM 1475 C CA . LEU A 1 190 ? -10.766 -8.833 12.246 1.00 96.81 190 LEU A CA 1
ATOM 1476 C C . LEU A 1 190 ? -10.874 -8.523 13.742 1.00 96.81 190 LEU A C 1
ATOM 1478 O O . LEU A 1 190 ? -11.935 -8.692 14.339 1.00 96.81 190 LEU A O 1
ATOM 1482 N N . ASN A 1 191 ? -9.793 -8.026 14.341 1.00 98.06 191 ASN A N 1
ATOM 1483 C CA . ASN A 1 191 ? -9.769 -7.651 15.750 1.00 98.06 191 ASN A CA 1
ATOM 1484 C C . ASN A 1 191 ? -10.715 -6.485 16.054 1.00 98.06 191 ASN A C 1
ATOM 1486 O O . ASN A 1 191 ? -11.385 -6.514 17.080 1.00 98.06 191 ASN A O 1
ATOM 1490 N N . LEU A 1 192 ? -10.840 -5.515 15.146 1.00 98.00 192 LEU A N 1
ATOM 1491 C CA . LEU A 1 192 ? -11.781 -4.405 15.270 1.00 98.00 192 LEU A CA 1
ATOM 1492 C C . LEU A 1 192 ? -13.224 -4.913 15.336 1.00 98.00 192 LEU A C 1
ATOM 1494 O O . LEU A 1 192 ? -13.958 -4.523 16.236 1.00 98.00 192 LEU A O 1
ATOM 1498 N N . ARG A 1 193 ? -13.610 -5.840 14.448 1.00 97.44 193 ARG A N 1
ATOM 1499 C CA . ARG A 1 193 ? -14.944 -6.469 14.472 1.00 97.44 193 ARG A CA 1
ATOM 1500 C C . ARG A 1 193 ? -15.217 -7.204 15.781 1.00 97.44 193 ARG A C 1
ATOM 1502 O O . ARG A 1 193 ? -16.295 -7.066 16.344 1.00 97.44 193 ARG A O 1
ATOM 1509 N N . ARG A 1 194 ? -14.232 -7.956 16.279 1.00 97.50 194 ARG A N 1
ATOM 1510 C CA . ARG A 1 194 ? -14.333 -8.680 17.557 1.00 97.50 194 ARG A CA 1
ATOM 1511 C C . ARG A 1 194 ? -14.496 -7.732 18.740 1.00 97.50 194 ARG A C 1
ATOM 1513 O O . ARG A 1 194 ? -15.339 -7.974 19.593 1.00 97.50 194 ARG A O 1
ATOM 1520 N N . THR A 1 195 ? -13.694 -6.671 18.791 1.00 98.12 195 THR A N 1
ATOM 1521 C CA . THR A 1 195 ? -13.766 -5.670 19.859 1.00 98.12 195 THR A CA 1
ATOM 1522 C C . THR A 1 195 ? -15.091 -4.917 19.821 1.00 98.12 195 THR A C 1
ATOM 1524 O O . THR A 1 195 ? -15.698 -4.735 20.865 1.00 98.12 195 THR A O 1
ATOM 1527 N N . LEU A 1 196 ? -15.571 -4.534 18.638 1.00 98.06 196 LEU A N 1
ATOM 1528 C CA . LEU A 1 196 ? -16.862 -3.864 18.492 1.00 98.06 196 LEU A CA 1
ATOM 1529 C C . LEU A 1 196 ? -18.027 -4.746 18.944 1.00 98.06 196 LEU A C 1
ATOM 1531 O O . LEU A 1 196 ? -18.814 -4.308 19.770 1.00 98.06 196 LEU A O 1
ATOM 1535 N N . ALA A 1 197 ? -18.097 -5.996 18.479 1.00 97.50 197 ALA A N 1
ATOM 1536 C CA . ALA A 1 197 ? -19.146 -6.928 18.894 1.00 97.50 197 ALA A CA 1
ATOM 1537 C C . ALA A 1 197 ? -19.175 -7.113 20.424 1.00 97.50 197 ALA A C 1
ATOM 1539 O O . ALA A 1 197 ? -20.239 -7.046 21.033 1.00 97.50 197 ALA A O 1
ATOM 1540 N N . ALA A 1 198 ? -17.998 -7.246 21.050 1.00 97.25 198 ALA A N 1
ATOM 1541 C CA . ALA A 1 198 ? -17.881 -7.317 22.505 1.00 97.25 198 ALA A CA 1
ATOM 1542 C C . ALA A 1 198 ? -18.359 -6.031 23.204 1.00 97.25 198 ALA A C 1
ATOM 1544 O O . ALA A 1 198 ? -19.082 -6.121 24.189 1.00 97.25 198 ALA A O 1
ATOM 1545 N N . ASN A 1 199 ? -18.003 -4.851 22.685 1.00 96.12 199 ASN A N 1
ATOM 1546 C CA . ASN A 1 199 ? -18.451 -3.567 23.236 1.00 96.12 199 ASN A CA 1
ATOM 1547 C C . ASN A 1 199 ? -19.972 -3.380 23.118 1.00 96.12 199 ASN A C 1
ATOM 1549 O O . ASN A 1 199 ? -20.578 -2.778 23.995 1.00 96.12 199 ASN A O 1
ATOM 1553 N N . PHE A 1 200 ? -20.581 -3.898 22.050 1.00 96.69 200 PHE A N 1
ATOM 1554 C CA . PHE A 1 200 ? -22.030 -3.876 21.844 1.00 96.69 200 PHE A CA 1
ATOM 1555 C C . PHE A 1 200 ? -22.775 -4.972 22.624 1.00 96.69 200 PHE A C 1
ATOM 1557 O O . PHE A 1 200 ? -24.001 -4.968 22.640 1.00 96.69 200 PHE A O 1
ATOM 1564 N N . GLY A 1 201 ? -22.069 -5.926 23.244 1.00 97.00 201 GLY A N 1
ATOM 1565 C CA . GLY A 1 201 ? -22.690 -7.048 23.954 1.00 97.00 201 GLY A CA 1
ATOM 1566 C C . GLY A 1 201 ? -23.402 -8.056 23.042 1.00 97.00 201 GLY A C 1
ATOM 1567 O O . GLY A 1 201 ? -24.287 -8.769 23.504 1.00 97.00 201 GLY A O 1
ATOM 1568 N N . ILE A 1 202 ? -23.033 -8.129 21.758 1.00 97.38 202 ILE A N 1
ATOM 1569 C CA . ILE A 1 202 ? -23.671 -9.004 20.757 1.00 97.38 202 ILE A CA 1
ATOM 1570 C C . ILE A 1 202 ? -22.655 -9.912 20.063 1.00 97.38 202 ILE A C 1
ATOM 1572 O O . ILE A 1 202 ? -21.440 -9.695 20.116 1.00 97.38 202 ILE A O 1
ATOM 1576 N N . THR A 1 203 ? -23.134 -10.944 19.365 1.00 97.50 203 THR A N 1
ATOM 1577 C CA . THR A 1 203 ? -22.242 -11.791 18.569 1.00 97.50 203 THR A CA 1
ATOM 1578 C C . THR A 1 203 ? -21.753 -11.052 17.318 1.00 97.50 203 THR A C 1
ATOM 1580 O O . THR A 1 203 ? -22.408 -10.152 16.792 1.00 97.50 203 THR A O 1
ATOM 1583 N N . GLN A 1 204 ? -20.604 -11.462 16.765 1.00 96.19 204 GLN A N 1
ATOM 1584 C CA . GLN A 1 204 ? -20.147 -10.932 15.471 1.00 96.19 204 GLN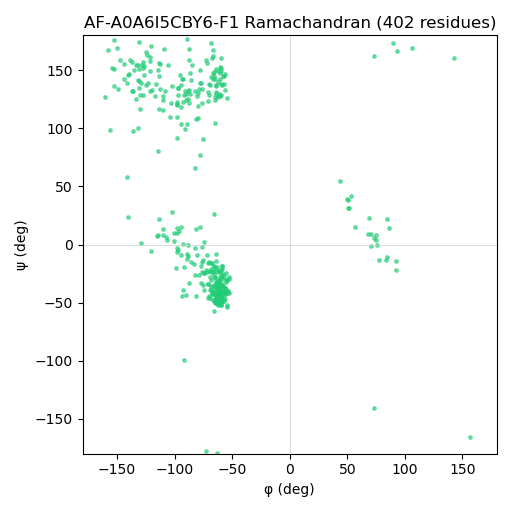 A CA 1
ATOM 1585 C C . GLN A 1 204 ? -21.139 -11.227 14.338 1.00 96.19 204 GLN A C 1
ATOM 1587 O O . GLN A 1 204 ? -21.203 -10.461 13.380 1.00 96.19 204 GLN A O 1
ATOM 1592 N N . LYS A 1 205 ? -21.887 -12.335 14.428 1.00 97.00 205 LYS A N 1
ATOM 1593 C CA . LYS A 1 205 ? -22.911 -12.697 13.445 1.00 97.00 205 LYS A CA 1
ATOM 1594 C C . LYS A 1 205 ? -24.044 -11.673 13.468 1.00 97.00 205 LYS A C 1
ATOM 1596 O O . LYS A 1 205 ? -24.368 -11.131 12.416 1.00 97.00 205 LYS A O 1
ATOM 1601 N N . ASP A 1 206 ? -24.556 -11.358 14.655 1.00 97.25 206 ASP A N 1
ATOM 1602 C CA . ASP A 1 206 ? -25.653 -10.400 14.826 1.00 97.25 206 ASP A CA 1
ATOM 1603 C C . ASP A 1 206 ? -25.205 -8.984 14.455 1.00 97.25 206 ASP A C 1
ATOM 1605 O O . ASP A 1 206 ? -25.907 -8.278 13.735 1.00 97.25 206 ASP A O 1
ATOM 1609 N N . MET A 1 207 ? -23.981 -8.598 14.835 1.00 97.00 207 MET A N 1
ATOM 1610 C CA . MET A 1 207 ? -23.402 -7.319 14.420 1.00 97.00 207 MET A CA 1
ATOM 1611 C C . MET A 1 207 ? -23.293 -7.213 12.893 1.00 97.00 207 MET A C 1
ATOM 1613 O O . MET A 1 207 ? -23.684 -6.196 12.334 1.00 97.00 207 MET A O 1
ATOM 1617 N N . ASN A 1 208 ? -22.789 -8.246 12.207 1.00 94.50 208 ASN A N 1
ATOM 1618 C CA . ASN A 1 208 ? -22.657 -8.236 10.744 1.00 94.50 208 ASN A CA 1
ATOM 1619 C C . ASN A 1 208 ? -24.014 -8.274 10.020 1.00 94.50 208 ASN A C 1
ATOM 1621 O O . ASN A 1 208 ? -24.085 -7.871 8.860 1.00 94.50 208 ASN A O 1
ATOM 1625 N N . ALA A 1 209 ? -25.068 -8.776 10.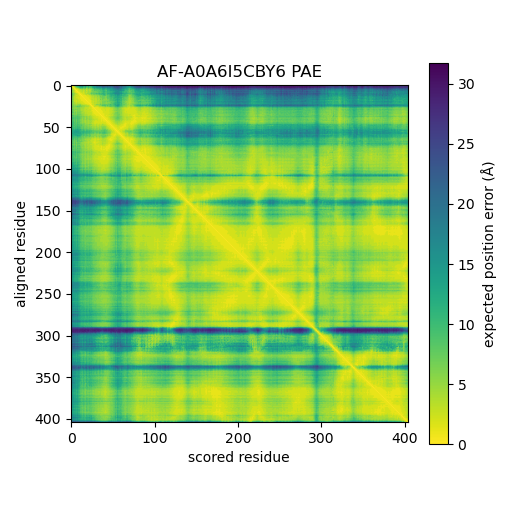672 1.00 95.75 209 ALA A N 1
ATOM 1626 C CA . ALA A 1 209 ? -26.433 -8.715 10.159 1.00 95.75 209 ALA A CA 1
ATOM 1627 C C . ALA A 1 209 ? -27.052 -7.318 10.339 1.00 95.75 209 ALA A C 1
ATOM 1629 O O . ALA A 1 209 ? -27.831 -6.889 9.493 1.00 95.75 209 ALA A O 1
ATOM 1630 N N . ALA A 1 210 ? -26.692 -6.607 11.412 1.00 96.00 210 ALA A N 1
ATOM 1631 C CA . ALA A 1 210 ? -27.233 -5.290 11.743 1.00 96.00 210 ALA A CA 1
ATOM 1632 C C . ALA A 1 210 ? -26.477 -4.116 11.096 1.00 96.00 210 ALA A C 1
ATOM 1634 O O . ALA A 1 210 ? -27.087 -3.096 10.779 1.00 96.00 210 ALA A O 1
ATOM 1635 N N . LEU A 1 211 ? -25.157 -4.225 10.910 1.00 96.31 211 LEU A N 1
ATOM 1636 C CA . LEU A 1 211 ? -24.327 -3.163 10.339 1.00 96.31 211 LEU A CA 1
ATOM 1637 C C . LEU A 1 211 ? -23.154 -3.701 9.517 1.00 96.31 211 LEU A C 1
ATOM 1639 O O . LEU A 1 211 ? -22.667 -4.817 9.704 1.00 96.31 211 LEU A O 1
ATOM 1643 N N . ARG A 1 212 ? -22.637 -2.849 8.633 1.00 96.12 212 ARG A N 1
ATOM 1644 C CA . ARG A 1 212 ? -21.423 -3.086 7.855 1.00 96.12 212 ARG A CA 1
ATOM 1645 C C . ARG A 1 212 ? -20.324 -2.124 8.293 1.00 96.12 212 ARG A C 1
ATOM 1647 O O . ARG A 1 212 ? -20.529 -0.920 8.392 1.00 96.12 212 ARG A O 1
ATOM 1654 N N . ILE A 1 213 ? -19.121 -2.658 8.496 1.00 96.56 213 ILE A N 1
ATOM 1655 C CA . ILE A 1 213 ? -17.913 -1.852 8.720 1.00 96.56 213 ILE A CA 1
ATOM 1656 C C . ILE A 1 213 ? -17.207 -1.669 7.383 1.00 96.56 213 ILE A C 1
ATOM 1658 O O . ILE A 1 213 ? -16.544 -2.589 6.885 1.00 96.56 213 ILE A O 1
ATOM 1662 N N . SER A 1 214 ? -17.361 -0.478 6.820 1.00 95.38 214 SER A N 1
ATOM 1663 C CA . SER A 1 214 ? -16.754 -0.078 5.557 1.00 95.38 214 SER A CA 1
ATOM 1664 C C . SER A 1 214 ? -15.449 0.668 5.806 1.00 95.38 214 SER A C 1
ATOM 1666 O O . SER A 1 214 ? -15.310 1.402 6.784 1.00 95.38 214 SER A O 1
ATOM 1668 N N . PHE A 1 215 ? -14.475 0.497 4.915 1.00 94.50 215 PHE A N 1
ATOM 1669 C CA . PHE A 1 215 ? -13.242 1.271 4.971 1.00 94.50 215 PHE A CA 1
ATOM 1670 C C . PHE A 1 215 ? -12.706 1.611 3.588 1.00 94.50 215 PHE A C 1
ATOM 1672 O O . PHE A 1 215 ? -12.899 0.873 2.624 1.00 94.50 215 PHE A O 1
ATOM 1679 N N . ALA A 1 216 ? -11.939 2.689 3.516 1.00 92.75 216 ALA A N 1
ATOM 1680 C CA . ALA A 1 216 ? -11.020 2.951 2.421 1.00 92.75 216 ALA A CA 1
ATOM 1681 C C . ALA A 1 216 ? -9.665 3.309 3.019 1.00 92.75 216 ALA A C 1
ATOM 1683 O O . ALA A 1 216 ? -9.599 4.154 3.908 1.00 92.75 216 ALA A O 1
ATOM 1684 N N . LYS A 1 217 ? -8.599 2.647 2.567 1.00 92.56 217 LYS A N 1
ATOM 1685 C CA . LYS A 1 217 ? -7.243 2.848 3.079 1.00 92.56 217 LYS A CA 1
ATOM 1686 C C . LYS A 1 217 ? -6.267 3.163 1.960 1.00 92.56 217 LYS A C 1
ATOM 1688 O O . LYS A 1 217 ? -6.357 2.576 0.879 1.00 92.56 217 LYS A O 1
ATOM 1693 N N . VAL A 1 218 ? -5.290 4.000 2.273 1.00 91.31 218 VAL A N 1
ATOM 1694 C CA . VAL A 1 218 ? -4.142 4.305 1.428 1.00 91.31 218 VAL A CA 1
ATOM 1695 C C . VAL A 1 218 ? -2.852 3.996 2.178 1.00 91.31 218 VAL A C 1
ATOM 1697 O O . VAL A 1 218 ? -2.747 4.238 3.379 1.00 91.31 218 VAL A O 1
ATOM 1700 N N . ALA A 1 219 ? -1.896 3.411 1.464 1.00 92.31 219 ALA A N 1
ATOM 1701 C CA . ALA A 1 219 ? -0.539 3.170 1.920 1.00 92.31 219 ALA A CA 1
ATOM 1702 C C . ALA A 1 219 ? 0.388 4.269 1.421 1.00 92.31 219 ALA A C 1
ATOM 1704 O O . ALA A 1 219 ? 0.364 4.612 0.242 1.00 92.31 219 ALA A O 1
ATOM 1705 N N . GLU A 1 220 ? 1.236 4.766 2.307 1.00 90.19 220 GLU A N 1
ATOM 1706 C CA . GLU A 1 220 ? 2.246 5.768 1.997 1.00 90.19 220 GLU A CA 1
ATOM 1707 C C . GLU A 1 220 ? 3.579 5.369 2.634 1.00 90.19 220 GLU A C 1
ATOM 1709 O O . GLU A 1 220 ? 3.609 4.719 3.677 1.00 90.19 220 GLU A O 1
ATOM 1714 N N . TYR A 1 221 ? 4.680 5.773 2.000 1.00 90.31 221 TYR A N 1
ATOM 1715 C CA . TYR A 1 221 ? 6.013 5.679 2.578 1.00 90.31 221 TYR A CA 1
ATOM 1716 C C . TYR A 1 221 ? 6.363 6.909 3.403 1.00 90.31 221 TYR A C 1
ATOM 1718 O O . TYR A 1 221 ? 6.272 8.045 2.938 1.00 90.31 221 TYR A O 1
ATOM 1726 N N . GLN A 1 222 ? 6.868 6.670 4.608 1.00 89.69 222 GLN A N 1
ATOM 1727 C CA . GLN A 1 222 ? 7.633 7.672 5.340 1.00 89.69 222 GLN A CA 1
ATOM 1728 C C . GLN A 1 222 ? 9.014 7.843 4.693 1.00 89.69 222 GLN A C 1
ATOM 1730 O O . GLN A 1 222 ? 9.523 6.917 4.065 1.00 89.69 222 GLN A O 1
ATOM 1735 N N . GLN A 1 223 ? 9.674 8.981 4.937 1.00 86.88 223 GLN A N 1
ATOM 1736 C CA . GLN A 1 223 ? 11.063 9.214 4.497 1.00 86.88 223 GLN A CA 1
ATOM 1737 C C . GLN A 1 223 ? 12.028 8.100 4.948 1.00 86.88 223 GLN A C 1
ATOM 1739 O O . GLN A 1 223 ? 12.986 7.789 4.256 1.00 86.88 223 GLN A O 1
ATOM 1744 N N . ARG A 1 224 ? 11.730 7.432 6.071 1.00 91.44 224 ARG A N 1
ATOM 1745 C CA . ARG A 1 224 ? 12.474 6.266 6.587 1.00 91.44 224 ARG A CA 1
ATOM 1746 C C . ARG A 1 224 ? 12.181 4.930 5.881 1.00 91.44 224 ARG A C 1
ATOM 1748 O O . ARG A 1 224 ? 12.408 3.880 6.468 1.00 91.44 224 ARG A O 1
ATOM 1755 N N . GLY A 1 225 ? 11.558 4.944 4.701 1.00 92.81 225 GLY A N 1
ATOM 1756 C CA . GLY A 1 225 ? 11.298 3.742 3.897 1.00 92.81 225 GLY A CA 1
ATOM 1757 C C . GLY A 1 225 ? 10.233 2.780 4.446 1.00 92.81 225 GLY A C 1
ATOM 1758 O O . GLY A 1 225 ? 10.073 1.675 3.928 1.00 92.81 225 GLY A O 1
ATOM 1759 N N . LEU A 1 226 ? 9.490 3.174 5.484 1.00 95.44 226 LEU A N 1
ATOM 1760 C CA . LEU A 1 226 ? 8.467 2.339 6.120 1.00 95.44 226 LEU A CA 1
ATOM 1761 C C . LEU A 1 226 ? 7.069 2.749 5.687 1.00 95.44 226 LEU A C 1
ATOM 1763 O O . LEU A 1 226 ? 6.741 3.938 5.680 1.00 95.44 226 LEU A O 1
ATOM 1767 N N . VAL A 1 227 ? 6.235 1.753 5.399 1.00 94.31 227 VAL A N 1
ATOM 1768 C CA . VAL A 1 227 ? 4.837 1.981 5.044 1.00 94.31 227 VAL A CA 1
ATOM 1769 C C . VAL A 1 227 ? 4.007 2.310 6.283 1.00 94.31 227 VAL A C 1
ATOM 1771 O O . VAL A 1 227 ? 4.075 1.612 7.300 1.00 94.31 227 VAL A O 1
ATOM 1774 N N . HIS A 1 228 ? 3.175 3.342 6.167 1.00 93.56 228 HIS A N 1
ATOM 1775 C CA . HIS A 1 228 ? 2.083 3.663 7.084 1.00 93.56 228 HIS A CA 1
ATOM 1776 C C . HIS A 1 228 ? 0.748 3.693 6.333 1.00 93.56 228 HIS A C 1
ATOM 1778 O O . HIS A 1 228 ? 0.705 3.780 5.103 1.00 93.56 228 HIS A O 1
ATOM 1784 N N . PHE A 1 229 ? -0.353 3.587 7.075 1.00 95.00 229 PHE A N 1
ATOM 1785 C CA . PHE A 1 229 ? -1.698 3.600 6.505 1.00 95.00 229 PHE A CA 1
ATOM 1786 C C . PHE A 1 229 ? -2.502 4.797 6.982 1.00 95.00 229 PHE A C 1
ATOM 1788 O O . PHE A 1 229 ? -2.528 5.097 8.172 1.00 95.00 229 PHE A O 1
ATOM 1795 N N . HIS A 1 230 ? -3.223 5.400 6.046 1.00 93.31 230 HIS A N 1
ATOM 1796 C CA . HIS A 1 230 ? -4.329 6.310 6.303 1.00 93.31 230 HIS A CA 1
ATOM 1797 C C . HIS A 1 230 ? -5.623 5.607 5.922 1.00 93.31 230 HIS A C 1
ATOM 1799 O O . HIS A 1 230 ? -5.697 5.027 4.839 1.00 93.31 230 HIS A O 1
ATOM 1805 N N . ALA A 1 231 ? -6.638 5.639 6.776 1.00 94.06 231 ALA A N 1
ATOM 1806 C CA . ALA A 1 231 ? -7.901 4.976 6.508 1.00 94.06 231 ALA A CA 1
ATOM 1807 C C . ALA A 1 231 ? -9.096 5.793 6.986 1.00 94.06 231 ALA A C 1
ATOM 1809 O O . ALA A 1 231 ? -9.086 6.322 8.090 1.00 94.06 231 ALA A O 1
ATOM 1810 N N . VAL A 1 232 ? -10.150 5.825 6.179 1.00 93.88 232 VAL A N 1
ATOM 1811 C CA . VAL A 1 232 ? -11.499 6.140 6.655 1.00 93.88 232 VAL A CA 1
ATOM 1812 C C . VAL A 1 232 ? -12.150 4.825 7.044 1.00 93.88 232 VAL A C 1
ATOM 1814 O O . VAL A 1 232 ? -12.140 3.888 6.244 1.00 93.88 232 VAL A O 1
ATOM 1817 N N . ILE A 1 233 ? -12.710 4.756 8.247 1.00 96.25 233 ILE A N 1
ATOM 1818 C CA . ILE A 1 233 ? -13.517 3.629 8.725 1.00 96.25 233 ILE A CA 1
ATOM 1819 C C . ILE A 1 233 ? -14.893 4.176 9.084 1.00 96.25 233 ILE A C 1
ATOM 1821 O O . ILE A 1 233 ? -14.977 5.201 9.755 1.00 96.25 233 ILE A O 1
ATOM 1825 N N . ARG A 1 234 ? -15.956 3.516 8.627 1.00 95.44 234 ARG A N 1
ATOM 1826 C CA . ARG A 1 234 ? -17.338 3.992 8.745 1.00 95.44 234 ARG A CA 1
ATOM 1827 C C . ARG A 1 234 ? -18.293 2.846 9.063 1.00 95.44 234 ARG A C 1
ATOM 1829 O O . ARG A 1 234 ? -18.100 1.734 8.565 1.00 95.44 234 ARG A O 1
ATOM 1836 N N . PHE A 1 235 ? -19.328 3.137 9.843 1.00 97.31 235 PHE A N 1
ATOM 1837 C CA . PHE A 1 235 ? -20.486 2.258 9.981 1.00 97.31 235 PHE A CA 1
ATOM 1838 C C . PHE A 1 235 ? -21.535 2.551 8.915 1.00 97.31 235 PHE A C 1
ATOM 1840 O O . PHE A 1 235 ? -21.906 3.694 8.685 1.00 97.31 235 PHE A O 1
ATOM 1847 N N . ASP A 1 236 ? -22.029 1.495 8.291 1.00 96.12 236 ASP A N 1
ATOM 1848 C CA . ASP A 1 236 ? -23.140 1.507 7.350 1.00 96.12 236 ASP A CA 1
ATOM 1849 C C . ASP A 1 236 ? -24.219 0.529 7.831 1.00 96.12 236 ASP A C 1
ATOM 1851 O O . ASP A 1 236 ? -23.938 -0.356 8.641 1.00 96.12 236 ASP A O 1
ATOM 1855 N N . GLY A 1 237 ? -25.440 0.644 7.314 1.00 95.69 237 GLY A N 1
ATOM 1856 C CA . GLY A 1 237 ? -26.473 -0.368 7.531 1.00 95.69 237 GLY A CA 1
ATOM 1857 C C . GLY A 1 237 ? -26.220 -1.668 6.748 1.00 95.69 237 GLY A C 1
ATOM 1858 O O . GLY A 1 237 ? -25.217 -1.793 6.032 1.00 95.69 237 GLY A O 1
ATOM 1859 N N . PRO A 1 238 ? -27.138 -2.646 6.832 1.00 93.56 238 PRO A N 1
ATOM 1860 C CA . PRO A 1 238 ? -27.011 -3.946 6.162 1.00 93.56 238 PRO A CA 1
ATOM 1861 C C . PRO A 1 238 ? -26.923 -3.848 4.630 1.00 93.56 238 PRO A C 1
ATOM 1863 O O . PRO A 1 238 ? -26.193 -4.607 3.994 1.00 93.56 238 PRO A O 1
ATOM 1866 N N . GLY A 1 239 ? -27.601 -2.861 4.034 1.00 91.50 239 GLY A N 1
ATOM 1867 C CA . GLY A 1 239 ? -27.510 -2.520 2.609 1.00 91.50 239 GLY A CA 1
ATOM 1868 C C . GLY A 1 239 ? -26.215 -1.792 2.222 1.00 91.50 239 GLY A C 1
ATOM 1869 O O . GLY A 1 239 ? -26.023 -1.424 1.064 1.00 91.50 239 GLY A O 1
ATOM 1870 N N . GLY A 1 240 ? -25.294 -1.579 3.165 1.00 92.44 240 GLY A N 1
ATOM 1871 C CA . GLY A 1 240 ? -24.092 -0.783 2.963 1.00 92.44 240 GLY A CA 1
ATOM 1872 C C . GLY A 1 240 ? -24.413 0.709 2.897 1.00 92.44 240 GLY A C 1
ATOM 1873 O O . GLY A 1 240 ? -25.246 1.214 3.644 1.00 92.44 240 GLY A O 1
ATOM 1874 N N . HIS A 1 241 ? -23.738 1.425 1.999 1.00 90.69 241 HIS A N 1
ATOM 1875 C CA . HIS A 1 241 ? -23.799 2.888 1.898 1.00 90.69 241 HIS A CA 1
ATOM 1876 C C . HIS A 1 241 ? -25.180 3.456 1.515 1.00 90.69 241 HIS A C 1
ATOM 1878 O O . HIS A 1 241 ? -25.347 4.670 1.524 1.00 90.69 241 HIS A O 1
ATOM 1884 N N . THR A 1 242 ? -26.149 2.610 1.153 1.00 92.88 242 THR A N 1
ATOM 1885 C CA . THR A 1 242 ? -27.528 3.009 0.832 1.00 92.88 242 THR A CA 1
ATOM 1886 C C . THR A 1 242 ? -28.485 2.918 2.019 1.00 92.88 242 THR A C 1
ATOM 1888 O O . THR A 1 242 ? -29.611 3.396 1.926 1.00 92.88 242 THR A O 1
ATOM 1891 N N . SER A 1 243 ? -28.051 2.327 3.133 1.00 93.69 243 SER A N 1
ATOM 1892 C CA . SER A 1 243 ? -28.858 2.159 4.343 1.00 93.69 243 SER A CA 1
ATOM 1893 C C . SER A 1 243 ? -28.142 2.755 5.554 1.00 93.69 243 SER A C 1
ATOM 1895 O O . SER A 1 243 ? -26.940 2.506 5.706 1.00 93.69 243 SER A O 1
ATOM 1897 N N . PRO A 1 244 ? -28.843 3.486 6.435 1.00 94.50 244 PRO A N 1
ATOM 1898 C CA . PRO A 1 244 ? -28.234 4.032 7.638 1.00 94.50 244 PRO A CA 1
ATOM 1899 C C . PRO A 1 244 ? -27.813 2.911 8.601 1.00 94.50 244 PRO A C 1
ATOM 1901 O O . PRO A 1 244 ? -28.471 1.866 8.653 1.00 94.50 244 PRO A O 1
ATOM 1904 N N . PRO A 1 245 ? -26.725 3.098 9.366 1.00 95.81 245 PRO A N 1
ATOM 1905 C CA . PRO A 1 245 ? -26.378 2.185 10.444 1.00 95.81 245 PRO A CA 1
ATOM 1906 C C . PRO A 1 245 ? -27.414 2.263 11.580 1.00 95.81 245 PRO A C 1
ATOM 1908 O O . PRO A 1 245 ? -28.133 3.259 11.696 1.00 95.81 245 PRO A O 1
ATOM 1911 N N . PRO A 1 246 ? -27.487 1.241 12.449 1.00 95.88 246 PRO A N 1
ATOM 1912 C CA . PRO A 1 246 ? -28.332 1.282 13.637 1.00 95.88 246 PRO A CA 1
ATOM 1913 C C . PRO A 1 246 ? -27.996 2.472 14.545 1.00 95.88 246 PRO A C 1
ATOM 1915 O O . PRO A 1 246 ? -26.826 2.810 14.714 1.00 95.88 246 PRO A O 1
ATOM 1918 N N . ALA A 1 247 ? -29.007 3.055 15.198 1.00 94.12 247 ALA A N 1
ATOM 1919 C CA . ALA A 1 247 ? -28.847 4.251 16.037 1.00 94.12 247 ALA A CA 1
ATOM 1920 C C . ALA A 1 247 ? -27.864 4.073 17.213 1.00 94.12 247 ALA A C 1
ATOM 1922 O O . ALA A 1 247 ? -27.270 5.042 17.674 1.00 94.12 247 ALA A O 1
ATOM 1923 N N . TRP A 1 248 ? -27.662 2.838 17.683 1.00 94.06 248 TRP A N 1
ATOM 1924 C CA . TRP A 1 248 ? -26.701 2.520 18.743 1.00 94.06 248 TRP A CA 1
ATOM 1925 C C . TRP A 1 248 ? -25.240 2.507 18.265 1.00 94.06 248 TRP A C 1
ATOM 1927 O O . TRP A 1 248 ? -24.329 2.530 19.088 1.00 94.06 248 TRP A O 1
ATOM 1937 N N . ALA A 1 249 ? -24.978 2.476 16.955 1.00 96.25 249 ALA A N 1
ATOM 1938 C CA . ALA A 1 249 ? -23.628 2.464 16.405 1.00 96.25 249 ALA A CA 1
ATOM 1939 C C . ALA A 1 249 ? -23.151 3.900 16.140 1.00 96.25 249 ALA A C 1
ATOM 1941 O O . ALA A 1 249 ? -23.486 4.490 15.119 1.00 96.25 249 ALA A O 1
ATOM 1942 N N . SER A 1 250 ? -22.344 4.458 17.046 1.00 95.69 250 SER A N 1
ATOM 1943 C CA . SER A 1 250 ? -21.792 5.826 16.948 1.00 95.69 250 SER A CA 1
ATOM 1944 C C . SER A 1 250 ? -20.283 5.858 16.653 1.00 95.69 250 SER A C 1
ATOM 1946 O O . SER A 1 250 ? -19.592 4.843 16.766 1.00 95.69 250 SER A O 1
ATOM 1948 N N . ALA A 1 251 ? -19.739 7.031 16.306 1.00 94.94 251 ALA A N 1
ATOM 1949 C CA . ALA A 1 251 ? -18.304 7.205 16.063 1.00 94.94 251 ALA A CA 1
ATOM 1950 C C . ALA A 1 251 ? -17.466 6.922 17.322 1.00 94.94 251 ALA A C 1
ATOM 1952 O O . ALA A 1 251 ? -16.383 6.344 17.216 1.00 94.94 251 ALA A O 1
ATOM 1953 N N . ASP A 1 252 ? -18.005 7.199 18.514 1.00 96.12 252 ASP A N 1
ATOM 1954 C CA . ASP A 1 252 ? -17.367 6.853 19.787 1.00 96.12 252 ASP A CA 1
ATOM 1955 C C . ASP A 1 252 ? -17.054 5.365 19.892 1.00 96.12 252 ASP A C 1
ATOM 1957 O O . ASP A 1 252 ? -15.984 4.992 20.371 1.00 96.12 252 ASP A O 1
ATOM 1961 N N . HIS A 1 253 ? -17.924 4.491 19.386 1.00 97.50 253 HIS A N 1
ATOM 1962 C CA . HIS A 1 253 ? -17.657 3.056 19.404 1.00 97.50 253 HIS A CA 1
ATOM 1963 C C . HIS A 1 253 ? -16.436 2.695 18.546 1.00 97.50 253 HIS A C 1
ATOM 1965 O O . HIS A 1 253 ? -15.649 1.831 18.938 1.00 97.50 253 HIS A O 1
ATOM 1971 N N . LEU A 1 254 ? -16.219 3.382 17.415 1.00 97.44 254 LEU A N 1
ATOM 1972 C CA . LEU A 1 254 ? -14.994 3.235 16.619 1.00 97.44 254 LEU A CA 1
ATOM 1973 C C . LEU A 1 254 ? -13.773 3.736 17.399 1.00 97.44 254 LEU A C 1
ATOM 1975 O O . LEU A 1 254 ? -12.780 3.010 17.499 1.00 97.44 254 LEU A O 1
ATOM 1979 N N . LEU A 1 255 ? -13.854 4.936 17.981 1.00 96.44 255 LEU A N 1
ATOM 1980 C CA . LEU A 1 255 ? -12.769 5.541 18.761 1.00 96.44 255 LEU A CA 1
ATOM 1981 C C . LEU A 1 255 ? -12.329 4.626 19.917 1.00 96.44 255 LEU A C 1
ATOM 1983 O O . LEU A 1 255 ? -11.136 4.342 20.071 1.00 96.44 255 LEU A O 1
ATOM 1987 N N . HIS A 1 256 ? -13.289 4.083 20.667 1.00 96.56 256 HIS A N 1
ATOM 1988 C CA . HIS A 1 256 ? -13.037 3.193 21.800 1.00 96.56 256 HIS A CA 1
ATOM 1989 C C . HIS A 1 256 ? -12.518 1.810 21.373 1.00 96.56 256 HIS A C 1
ATOM 1991 O O . HIS A 1 256 ? -11.685 1.223 22.068 1.00 96.56 256 HIS A O 1
ATOM 1997 N N . ALA A 1 257 ? -12.958 1.275 20.228 1.00 97.75 257 ALA A N 1
ATOM 1998 C CA . ALA A 1 257 ? -12.576 -0.067 19.783 1.00 97.75 257 ALA A CA 1
ATOM 1999 C C . ALA A 1 257 ? -11.210 -0.140 19.077 1.00 97.75 257 ALA A C 1
ATOM 2001 O O . ALA A 1 257 ? -10.558 -1.191 19.109 1.00 97.75 257 ALA A O 1
ATOM 2002 N N . ILE A 1 258 ? -10.739 0.950 18.461 1.00 97.44 258 ILE A N 1
ATOM 2003 C CA . ILE A 1 258 ? -9.507 0.947 17.655 1.00 97.44 258 ILE A CA 1
ATOM 2004 C C . ILE A 1 258 ? -8.268 0.614 18.490 1.00 97.44 258 ILE A C 1
ATOM 2006 O O . ILE A 1 258 ? -7.500 -0.275 18.117 1.00 97.44 258 ILE A O 1
ATOM 2010 N N . LYS A 1 259 ? -8.057 1.277 19.633 1.00 96.62 259 LYS A N 1
ATOM 2011 C CA . LYS A 1 259 ? -6.845 1.069 20.448 1.00 96.62 259 LYS A CA 1
ATOM 2012 C C . LYS A 1 259 ? -6.725 -0.373 20.975 1.00 96.62 259 LYS A C 1
ATOM 2014 O O . LYS A 1 259 ? -5.649 -0.957 20.813 1.00 96.62 259 LYS A O 1
ATOM 2019 N N . PRO A 1 260 ? -7.771 -0.995 21.560 1.00 97.25 260 PRO A N 1
ATOM 2020 C CA . PRO A 1 260 ? -7.727 -2.410 21.933 1.00 97.25 260 PRO A CA 1
ATOM 2021 C C . PRO A 1 260 ? -7.508 -3.345 20.737 1.00 97.25 260 PRO A C 1
ATOM 2023 O O . PRO A 1 260 ? -6.729 -4.293 20.842 1.00 97.25 260 PRO A O 1
ATOM 2026 N N . ALA A 1 261 ? -8.143 -3.071 19.591 1.00 97.75 261 ALA A N 1
ATOM 2027 C CA . ALA A 1 261 ? -7.965 -3.875 18.384 1.00 97.75 261 ALA A CA 1
ATOM 2028 C C . ALA A 1 261 ? -6.519 -3.828 17.864 1.00 97.75 261 ALA A C 1
ATOM 2030 O O . ALA A 1 261 ? -5.962 -4.865 17.497 1.00 97.75 261 ALA A O 1
ATOM 2031 N N . LEU A 1 262 ? -5.880 -2.652 17.885 1.00 96.88 262 LEU A N 1
ATOM 2032 C CA . LEU A 1 262 ? -4.470 -2.492 17.520 1.00 96.88 262 LEU A CA 1
ATOM 2033 C C . LEU A 1 262 ? -3.548 -3.270 18.460 1.00 96.88 262 LEU A C 1
ATOM 2035 O O . LEU A 1 262 ? -2.688 -3.999 17.976 1.00 96.88 262 LEU A O 1
ATOM 2039 N N . LYS A 1 263 ? -3.762 -3.185 19.781 1.00 95.25 263 LYS A N 1
ATOM 2040 C CA . LYS A 1 263 ? -2.960 -3.922 20.777 1.00 95.25 263 LYS A CA 1
ATOM 2041 C C . LYS A 1 263 ? -3.004 -5.442 20.586 1.00 95.25 263 LYS A C 1
ATOM 2043 O O . LYS A 1 263 ? -2.015 -6.107 20.849 1.00 95.25 263 LYS A O 1
ATOM 2048 N N . ARG A 1 264 ? -4.135 -5.987 20.128 1.00 95.81 264 ARG A N 1
ATOM 2049 C CA . ARG A 1 264 ? -4.312 -7.427 19.842 1.00 95.81 264 ARG A CA 1
ATOM 2050 C C . ARG A 1 264 ? -3.781 -7.851 18.468 1.00 95.81 264 ARG A C 1
ATOM 2052 O O . ARG A 1 264 ? -3.906 -9.016 18.089 1.00 95.81 264 ARG A O 1
ATOM 2059 N N . THR A 1 265 ? -3.294 -6.908 17.665 1.00 97.69 265 THR A N 1
ATOM 2060 C CA . THR A 1 265 ? -2.868 -7.167 16.290 1.00 97.69 265 THR A CA 1
ATOM 2061 C C . THR A 1 265 ? -1.362 -7.353 16.233 1.00 97.69 265 THR A C 1
ATOM 2063 O O . THR A 1 265 ? -0.615 -6.394 16.045 1.00 97.69 265 THR A O 1
ATOM 2066 N N . THR A 1 266 ? -0.949 -8.609 16.354 1.00 96.62 266 THR A N 1
ATOM 2067 C CA . THR A 1 266 ? 0.432 -9.054 16.174 1.00 96.62 266 THR A CA 1
ATOM 2068 C C . THR A 1 266 ? 0.493 -10.209 15.172 1.00 96.62 266 THR A C 1
ATOM 2070 O O . THR A 1 266 ? -0.513 -10.881 14.907 1.00 96.62 266 THR A O 1
ATOM 2073 N N . LEU A 1 267 ? 1.662 -10.392 14.562 1.00 96.62 267 LEU A N 1
ATOM 2074 C CA . LEU A 1 267 ? 2.024 -11.532 13.726 1.00 96.62 267 LEU A CA 1
ATOM 2075 C C . LEU A 1 267 ? 3.381 -12.053 14.184 1.00 96.62 267 LEU A C 1
ATOM 2077 O O . LEU A 1 267 ? 4.305 -11.263 14.357 1.00 96.62 267 LEU A O 1
ATOM 2081 N N . THR A 1 268 ? 3.509 -13.366 14.314 1.00 96.56 268 THR A N 1
ATOM 2082 C CA . THR A 1 268 ? 4.796 -14.014 14.565 1.00 96.56 268 THR A CA 1
ATOM 2083 C C . THR A 1 268 ? 5.430 -14.386 13.233 1.00 96.56 268 THR A C 1
ATOM 2085 O O . THR A 1 268 ? 4.786 -15.010 12.388 1.00 96.56 268 THR A O 1
ATOM 2088 N N . VAL A 1 269 ? 6.681 -13.987 13.045 1.00 95.69 269 VAL A N 1
ATOM 2089 C CA . VAL A 1 269 ? 7.534 -14.411 11.938 1.00 95.69 269 VAL A CA 1
ATOM 2090 C C . VAL A 1 269 ? 8.604 -15.311 12.524 1.00 95.69 269 VAL A C 1
ATOM 2092 O O . VAL A 1 269 ? 9.389 -14.856 13.349 1.00 95.69 269 VAL A O 1
ATOM 2095 N N . VAL A 1 270 ? 8.593 -16.573 12.112 1.00 94.75 270 VAL A N 1
ATOM 2096 C CA . VAL A 1 270 ? 9.553 -17.593 12.541 1.00 94.75 270 VAL A CA 1
ATOM 2097 C C . VAL A 1 270 ? 10.645 -17.696 11.486 1.00 94.75 270 VAL A C 1
ATOM 2099 O O . VAL A 1 270 ? 10.340 -17.702 10.291 1.00 94.75 270 VAL A O 1
ATOM 2102 N N . SER A 1 271 ? 11.905 -17.733 11.911 1.00 95.44 271 SER A N 1
ATOM 2103 C CA . SER A 1 271 ? 13.041 -17.974 11.015 1.00 95.44 271 SER A CA 1
ATOM 2104 C C . SER A 1 271 ? 14.253 -18.436 11.802 1.00 95.44 271 SER A C 1
ATOM 2106 O O . SER A 1 271 ? 14.729 -17.733 12.693 1.00 95.44 271 SER A O 1
ATOM 2108 N N . ASP A 1 272 ? 14.814 -19.564 11.379 1.00 93.94 272 ASP A N 1
ATOM 2109 C CA . ASP A 1 272 ? 16.063 -20.091 11.928 1.00 93.94 272 ASP A CA 1
ATOM 2110 C C . ASP A 1 272 ? 17.250 -19.158 11.630 1.00 93.94 272 ASP A C 1
ATOM 2112 O O . ASP A 1 272 ? 18.204 -19.080 12.399 1.00 93.94 272 ASP A O 1
ATOM 2116 N N . THR A 1 273 ? 17.178 -18.403 10.527 1.00 94.62 273 THR A N 1
ATOM 2117 C CA . THR A 1 273 ? 18.261 -17.525 10.065 1.00 94.62 273 THR A CA 1
ATOM 2118 C C . THR A 1 273 ? 18.281 -16.177 10.786 1.00 94.62 273 THR A C 1
ATOM 2120 O O . THR A 1 273 ? 19.348 -15.670 11.134 1.00 94.62 273 THR A O 1
ATOM 2123 N N . VAL A 1 274 ? 17.116 -15.541 10.967 1.00 93.75 274 VAL A N 1
ATOM 2124 C CA . VAL A 1 274 ? 17.024 -14.164 11.504 1.00 93.75 274 VAL A CA 1
ATOM 2125 C C . VAL A 1 274 ? 16.331 -14.056 12.862 1.00 93.75 274 VAL A C 1
ATOM 2127 O O . VAL A 1 274 ? 16.108 -12.932 13.345 1.00 93.75 274 VAL A O 1
ATOM 2130 N N . GLY A 1 275 ? 16.032 -15.211 13.459 1.00 94.69 275 GLY A N 1
ATOM 2131 C CA . GLY A 1 275 ? 15.331 -15.373 14.722 1.00 94.69 275 GLY A CA 1
ATOM 2132 C C . GLY A 1 275 ? 13.837 -15.079 14.628 1.00 94.69 275 GLY A C 1
ATOM 2133 O O . GLY A 1 275 ? 13.362 -14.386 13.719 1.00 94.69 275 GLY A O 1
ATOM 2134 N N . ASP A 1 276 ? 13.110 -15.563 15.630 1.00 95.19 276 ASP A N 1
ATOM 2135 C CA . ASP A 1 276 ? 11.682 -15.315 15.778 1.00 95.19 276 ASP A CA 1
ATOM 2136 C C . ASP A 1 276 ? 11.401 -13.858 16.140 1.00 95.19 276 ASP A C 1
ATOM 2138 O O . ASP A 1 276 ? 12.069 -13.241 16.976 1.00 95.19 276 ASP A O 1
ATOM 2142 N N . ARG A 1 277 ? 10.385 -13.286 15.493 1.00 94.38 277 ARG A N 1
ATOM 2143 C CA . ARG A 1 277 ? 10.023 -11.875 15.633 1.00 94.38 277 ARG A CA 1
ATOM 2144 C C . ARG A 1 277 ? 8.523 -11.716 15.755 1.00 94.38 277 ARG A C 1
ATOM 2146 O O . ARG A 1 277 ? 7.763 -12.209 14.925 1.00 94.38 277 ARG A O 1
ATOM 2153 N N . GLU A 1 278 ? 8.098 -10.935 16.739 1.00 95.50 278 GLU A N 1
ATOM 2154 C CA . GLU A 1 278 ? 6.731 -10.432 16.787 1.00 95.50 278 GLU A CA 1
ATOM 2155 C C . GLU A 1 278 ? 6.649 -9.083 16.061 1.00 95.50 278 GLU A C 1
ATOM 2157 O O . GLU A 1 278 ? 7.361 -8.129 16.377 1.00 95.50 278 GLU A O 1
ATOM 2162 N N . ILE A 1 279 ? 5.763 -8.998 15.074 1.00 95.69 279 ILE A N 1
ATOM 2163 C CA . ILE A 1 279 ? 5.510 -7.794 14.291 1.00 95.69 279 ILE A CA 1
ATOM 2164 C C . ILE A 1 279 ? 4.129 -7.254 14.663 1.00 95.69 279 ILE A C 1
ATOM 2166 O O . ILE A 1 279 ? 3.121 -7.949 14.539 1.00 95.69 279 ILE A O 1
ATOM 2170 N N . GLY A 1 280 ? 4.069 -5.990 15.078 1.00 96.31 280 GLY A N 1
ATOM 2171 C CA . GLY A 1 280 ? 2.835 -5.301 15.456 1.00 96.31 280 GLY A CA 1
ATOM 2172 C C . GLY A 1 280 ? 2.906 -3.799 15.187 1.00 96.31 280 GLY A C 1
ATOM 2173 O O . GLY A 1 280 ? 3.967 -3.257 14.869 1.00 96.31 280 GLY A O 1
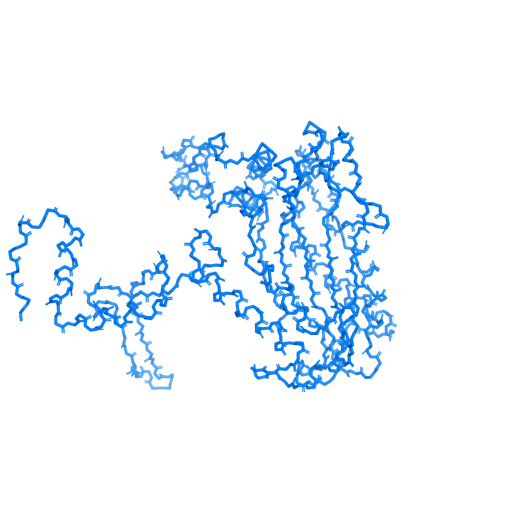ATOM 2174 N N . TRP A 1 281 ? 1.763 -3.118 15.283 1.00 96.25 281 TRP A N 1
ATOM 2175 C CA . TRP A 1 281 ? 1.671 -1.677 15.021 1.00 96.25 281 TRP A CA 1
ATOM 2176 C C . TRP A 1 281 ? 2.560 -0.848 15.951 1.00 96.25 281 TRP A C 1
ATOM 2178 O O . TRP A 1 281 ? 2.762 -1.180 17.120 1.00 96.25 281 TRP A O 1
ATOM 2188 N N . GLY A 1 282 ? 3.049 0.287 15.446 1.00 92.88 282 GLY A N 1
ATOM 2189 C CA . GLY A 1 282 ? 3.764 1.251 16.268 1.00 92.88 282 GLY A CA 1
ATOM 2190 C C . GLY A 1 282 ? 2.897 1.800 17.404 1.00 92.88 282 GLY A C 1
ATOM 2191 O O . GLY A 1 282 ? 1.678 1.918 17.293 1.00 92.88 282 GLY A O 1
ATOM 2192 N N . LYS A 1 283 ? 3.543 2.211 18.503 1.00 88.06 283 LYS A N 1
ATOM 2193 C CA . LYS A 1 283 ? 2.858 2.794 19.675 1.00 88.06 283 LYS A CA 1
ATOM 2194 C C . LYS A 1 283 ? 2.095 4.087 19.353 1.00 88.06 283 LYS A C 1
ATOM 2196 O O . LYS A 1 283 ? 1.197 4.463 20.101 1.00 88.06 283 LYS A O 1
ATOM 2201 N N . ARG A 1 284 ? 2.477 4.788 18.278 1.00 87.38 284 ARG A N 1
ATOM 2202 C CA . ARG A 1 284 ? 1.854 6.038 17.830 1.00 87.38 284 ARG A CA 1
ATOM 2203 C C . ARG A 1 284 ? 0.847 5.747 16.716 1.00 87.38 284 ARG A C 1
ATOM 2205 O O . ARG A 1 284 ? 1.216 5.269 15.645 1.00 87.38 284 ARG A O 1
ATOM 2212 N N . PHE A 1 285 ? -0.406 6.098 16.959 1.00 93.50 285 PHE A N 1
ATOM 2213 C CA . PHE A 1 285 ? -1.467 6.173 15.959 1.00 93.50 285 PHE A CA 1
ATOM 2214 C C . PHE A 1 285 ? -2.268 7.452 16.216 1.00 93.50 285 PHE A C 1
ATOM 2216 O O . PHE A 1 285 ? -2.249 7.971 17.334 1.00 93.50 285 PHE A O 1
ATOM 2223 N N . LYS A 1 286 ? -2.947 7.958 15.189 1.00 93.69 286 LYS A N 1
ATOM 2224 C CA . LYS A 1 286 ? -3.890 9.075 15.315 1.00 93.69 286 LYS A CA 1
ATOM 2225 C C . LYS A 1 286 ? -5.257 8.596 14.862 1.00 93.69 286 LYS A C 1
ATOM 2227 O O . LYS A 1 286 ? -5.339 7.937 13.826 1.00 93.69 286 LYS A O 1
ATOM 2232 N N . VAL A 1 287 ? -6.292 8.885 15.637 1.00 94.62 287 VAL A N 1
ATOM 2233 C CA . VAL A 1 287 ? -7.674 8.630 15.249 1.00 94.62 287 VAL A CA 1
ATOM 2234 C C . VAL A 1 287 ? -8.492 9.867 15.570 1.00 94.62 287 VAL A C 1
ATOM 2236 O O . VAL A 1 287 ? -8.458 10.334 16.703 1.00 94.62 287 VAL A O 1
ATOM 2239 N N . ASP A 1 288 ? -9.185 10.379 14.564 1.00 91.62 288 ASP A N 1
ATOM 2240 C CA . ASP A 1 288 ? -10.013 11.575 14.662 1.00 91.62 288 ASP A CA 1
ATOM 2241 C C . ASP A 1 288 ? -11.398 11.249 14.088 1.00 91.62 288 ASP A C 1
ATOM 2243 O O . ASP A 1 288 ? -11.501 10.559 13.070 1.00 91.62 288 ASP A O 1
ATOM 2247 N N . GLU A 1 289 ? -12.470 11.715 14.721 1.00 91.44 289 GLU A N 1
ATOM 2248 C CA . GLU A 1 289 ? -13.806 11.651 14.121 1.00 91.44 289 GLU A CA 1
ATOM 2249 C C . GLU A 1 289 ? -13.892 12.589 12.908 1.00 91.44 289 GLU A C 1
ATOM 2251 O O . GLU A 1 289 ? -13.292 13.664 12.897 1.00 91.44 289 GLU A O 1
ATOM 2256 N N . ILE A 1 290 ? -14.633 12.184 11.872 1.00 85.94 290 ILE A N 1
ATOM 2257 C CA . ILE A 1 290 ? -14.923 13.053 10.724 1.00 85.94 290 ILE A CA 1
ATOM 2258 C C . ILE A 1 290 ? -16.362 13.549 10.860 1.00 85.94 290 ILE A C 1
ATOM 2260 O O . ILE A 1 290 ? -17.303 12.778 10.656 1.00 85.94 290 ILE A O 1
ATOM 2264 N N . THR A 1 291 ? -16.534 14.836 11.159 1.00 75.56 291 THR A N 1
ATOM 2265 C CA . THR A 1 291 ? -17.851 15.462 11.313 1.00 75.56 291 THR A CA 1
ATOM 2266 C C . THR A 1 291 ? -18.335 16.074 9.996 1.00 75.56 291 THR A C 1
ATOM 2268 O O . THR A 1 291 ? -17.571 16.599 9.186 1.00 75.56 291 THR A O 1
ATOM 2271 N N . ALA A 1 292 ? -19.640 15.974 9.740 1.00 59.25 292 ALA A N 1
ATOM 2272 C CA . ALA A 1 292 ? -20.229 16.308 8.442 1.00 59.25 292 ALA A CA 1
ATOM 2273 C C . ALA A 1 292 ? -20.651 17.780 8.274 1.00 59.25 292 ALA A C 1
ATOM 2275 O O . ALA A 1 292 ? -21.006 18.176 7.159 1.00 59.25 292 ALA A O 1
ATOM 2276 N N . LEU A 1 293 ? -20.689 18.555 9.367 1.00 51.41 293 LEU A N 1
ATOM 2277 C CA . LEU A 1 293 ? -21.501 19.777 9.481 1.00 51.41 293 LEU A CA 1
ATOM 2278 C C . LEU A 1 293 ? -20.829 20.953 10.226 1.00 51.41 293 LEU A C 1
ATOM 2280 O O . LEU A 1 293 ? -21.537 21.824 10.716 1.00 51.41 293 LEU A O 1
ATOM 2284 N N . GLY A 1 294 ? -19.498 21.046 10.305 1.00 44.41 294 GLY A N 1
ATOM 2285 C CA . GLY A 1 294 ? -18.889 22.217 10.954 1.00 44.41 294 GLY A CA 1
ATOM 2286 C C . GLY A 1 294 ? -17.452 22.526 10.560 1.00 44.41 294 GLY A C 1
ATOM 2287 O O . GLY A 1 294 ? -16.761 21.684 9.985 1.00 44.41 294 GLY A O 1
ATOM 2288 N N . ASP A 1 295 ? -17.016 23.727 10.951 1.00 44.50 295 ASP A N 1
ATOM 2289 C CA . ASP A 1 295 ? -15.654 24.285 10.870 1.00 44.50 295 ASP A CA 1
ATOM 2290 C C . ASP A 1 295 ? -14.629 23.539 11.759 1.00 44.50 295 ASP A C 1
ATOM 2292 O O . ASP A 1 295 ? -13.641 24.109 12.219 1.00 44.50 295 ASP A O 1
ATOM 2296 N N . GLY A 1 296 ? -14.869 22.257 12.051 1.00 48.88 296 GLY A N 1
ATOM 2297 C CA . GLY A 1 296 ? -13.948 21.413 12.806 1.00 48.88 296 GLY A CA 1
ATOM 2298 C C . GLY A 1 296 ? -12.649 21.138 12.040 1.00 48.88 296 GLY A C 1
ATOM 2299 O O . GLY A 1 296 ? -12.558 21.351 10.830 1.00 48.88 296 GLY A O 1
ATOM 2300 N N . GLU A 1 297 ? -11.640 20.600 12.733 1.00 54.00 297 GLU A N 1
ATOM 2301 C CA . GLU A 1 297 ? -10.296 20.386 12.167 1.00 54.00 297 GLU A CA 1
ATOM 2302 C C . GLU A 1 297 ? -10.258 19.470 10.917 1.00 54.00 297 GLU A C 1
ATOM 2304 O O . GLU A 1 297 ? -9.300 19.535 10.143 1.00 54.00 297 GLU A O 1
ATOM 2309 N N . LEU A 1 298 ? -11.275 18.622 10.678 1.00 65.19 298 LEU A N 1
ATOM 2310 C CA . LEU A 1 298 ? -11.318 17.661 9.562 1.00 65.19 298 LEU A CA 1
ATOM 2311 C C . LEU A 1 298 ? -12.688 17.621 8.857 1.00 65.19 298 LEU A C 1
ATOM 2313 O O . LEU A 1 298 ? -13.593 16.897 9.261 1.00 65.19 298 LEU A O 1
ATOM 2317 N N . THR A 1 299 ? -12.811 18.339 7.735 1.00 74.00 299 THR A N 1
ATOM 2318 C CA . THR A 1 299 ? -13.995 18.298 6.849 1.00 74.00 299 THR A CA 1
ATOM 2319 C C . THR A 1 2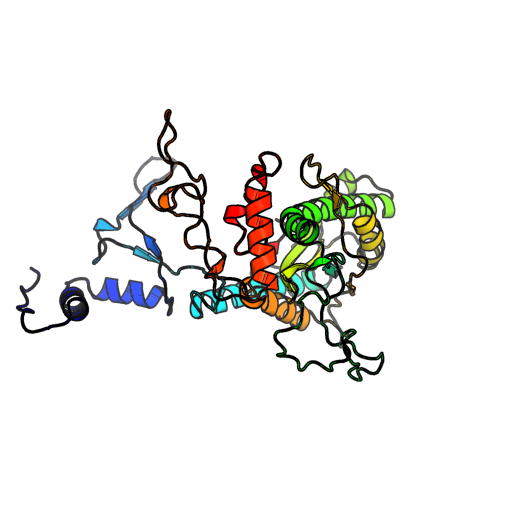99 ? -13.901 17.188 5.792 1.00 74.00 299 THR A C 1
ATOM 2321 O O . THR A 1 299 ? -12.805 16.774 5.406 1.00 74.00 299 THR A O 1
ATOM 2324 N N . ASP A 1 300 ? -15.032 16.752 5.218 1.00 77.06 300 ASP A N 1
ATOM 2325 C CA . ASP A 1 300 ? -15.060 15.731 4.150 1.00 77.06 300 ASP A CA 1
ATOM 2326 C C . ASP A 1 300 ? -14.132 16.063 2.962 1.00 77.06 300 ASP A C 1
ATOM 2328 O O . ASP A 1 300 ? -13.435 15.193 2.431 1.00 77.06 300 ASP A O 1
ATOM 2332 N N . LYS A 1 301 ? -14.110 17.337 2.535 1.00 75.12 301 LYS A N 1
ATOM 2333 C CA . LYS A 1 301 ? -13.250 17.806 1.435 1.00 75.12 301 LYS A CA 1
ATOM 2334 C C . LYS A 1 301 ? -11.775 17.761 1.830 1.00 75.12 301 LYS A C 1
ATOM 2336 O O . LYS A 1 301 ? -10.957 17.353 1.003 1.00 75.12 301 LYS A O 1
ATOM 2341 N N . ALA A 1 302 ? -11.447 18.150 3.065 1.00 75.31 302 ALA A N 1
ATOM 2342 C CA . ALA A 1 302 ? -10.087 18.094 3.588 1.00 75.31 302 ALA A CA 1
ATOM 2343 C C . ALA A 1 302 ? -9.590 16.646 3.663 1.00 75.31 302 ALA A C 1
ATOM 2345 O O . ALA A 1 302 ? -8.506 16.359 3.164 1.00 75.31 302 ALA A O 1
ATOM 2346 N N . VAL A 1 303 ? -10.406 15.714 4.168 1.00 76.81 303 VAL A N 1
ATOM 2347 C CA . VAL A 1 303 ? -10.065 14.283 4.228 1.00 76.81 303 VAL A CA 1
ATOM 2348 C C . VAL A 1 303 ? -9.901 13.693 2.827 1.00 76.81 303 VAL A C 1
ATOM 2350 O O . VAL A 1 303 ? -8.915 13.007 2.564 1.00 76.81 303 VAL A O 1
ATOM 2353 N N . ALA A 1 304 ? -10.817 13.976 1.896 1.00 77.19 304 ALA A N 1
ATOM 2354 C CA . ALA A 1 304 ? -10.703 13.486 0.523 1.00 77.19 304 ALA A CA 1
ATOM 2355 C C . ALA A 1 304 ? -9.448 14.028 -0.179 1.00 77.19 304 ALA A C 1
ATOM 2357 O O . ALA A 1 304 ? -8.727 13.263 -0.819 1.00 77.19 304 ALA A O 1
ATOM 2358 N N . GLY A 1 305 ? -9.157 15.325 -0.028 1.00 74.38 305 GLY A N 1
ATOM 2359 C CA . GLY A 1 305 ? -7.944 15.950 -0.559 1.00 74.38 305 GLY A CA 1
ATOM 2360 C C . GLY A 1 305 ? -6.676 15.377 0.074 1.00 74.38 305 GLY A C 1
ATOM 2361 O O . GLY A 1 305 ? -5.721 15.058 -0.634 1.00 74.38 305 GLY A O 1
ATOM 2362 N N . TYR A 1 306 ? -6.699 15.166 1.392 1.00 74.56 306 TYR A N 1
ATOM 2363 C CA . TYR A 1 306 ? -5.617 14.541 2.144 1.00 74.56 306 TYR A CA 1
ATOM 2364 C C . TYR A 1 306 ? -5.350 13.123 1.631 1.00 74.56 306 TYR A C 1
ATOM 2366 O O . TYR A 1 306 ? -4.235 12.833 1.222 1.00 74.56 306 TYR A O 1
ATOM 2374 N N . ILE A 1 307 ? -6.361 12.254 1.525 1.00 75.12 307 ILE A N 1
ATOM 2375 C CA . ILE A 1 307 ? -6.180 10.878 1.028 1.00 75.12 307 ILE A CA 1
ATOM 2376 C C . ILE A 1 307 ? -5.740 10.850 -0.441 1.00 75.12 307 ILE A C 1
ATOM 2378 O O . ILE A 1 307 ? -4.857 10.071 -0.805 1.00 75.12 307 ILE A O 1
ATOM 2382 N N . ALA A 1 308 ? -6.308 11.710 -1.289 1.00 71.69 308 ALA A N 1
ATOM 2383 C CA . ALA A 1 308 ? -5.935 11.794 -2.698 1.00 71.69 308 ALA A CA 1
ATOM 2384 C C . ALA A 1 308 ? -4.470 12.199 -2.896 1.00 71.69 308 ALA A C 1
ATOM 2386 O O . ALA A 1 308 ? -3.797 11.629 -3.755 1.00 71.69 308 ALA A O 1
ATOM 2387 N N . LYS A 1 309 ? -3.952 13.107 -2.055 1.00 73.12 309 LYS A N 1
ATOM 2388 C CA . LYS A 1 309 ? -2.531 13.489 -2.037 1.00 73.12 309 LYS A CA 1
ATOM 2389 C C . LYS A 1 309 ? -1.612 12.278 -1.854 1.00 73.12 309 LYS A C 1
ATOM 2391 O O . LYS A 1 309 ? -0.509 12.268 -2.392 1.00 73.12 309 LYS A O 1
ATOM 2396 N N . TYR A 1 310 ? -2.054 11.261 -1.115 1.00 70.12 310 TYR A N 1
ATOM 2397 C CA . TYR A 1 310 ? -1.272 10.051 -0.853 1.00 70.12 310 TYR A CA 1
ATOM 2398 C C . TYR A 1 310 ? -1.509 8.930 -1.861 1.00 70.12 310 TYR A C 1
ATOM 2400 O O . TYR A 1 310 ? -0.665 8.050 -1.999 1.00 70.12 310 TYR A O 1
ATOM 2408 N N . ALA A 1 311 ? -2.612 8.964 -2.608 1.00 64.62 311 ALA A N 1
ATOM 2409 C CA . ALA A 1 311 ? -2.952 7.924 -3.575 1.00 64.62 311 ALA A CA 1
ATOM 2410 C C . ALA A 1 311 ? -1.904 7.778 -4.695 1.00 64.62 311 ALA A C 1
ATOM 2412 O O . ALA A 1 311 ? -1.639 6.668 -5.166 1.00 64.62 311 ALA A O 1
ATOM 2413 N N . THR A 1 312 ? -1.285 8.886 -5.108 1.00 59.44 312 THR A N 1
ATOM 2414 C CA . THR A 1 312 ? -0.204 8.891 -6.105 1.00 59.44 312 THR A CA 1
ATOM 2415 C C . THR A 1 312 ? 1.169 8.655 -5.509 1.00 59.44 312 THR A C 1
ATOM 2417 O O . THR A 1 312 ? 2.085 8.332 -6.266 1.00 59.44 312 THR A O 1
ATOM 2420 N N . LYS A 1 313 ? 1.325 8.778 -4.183 1.00 68.06 313 LYS A N 1
ATOM 2421 C CA . LYS A 1 313 ? 2.626 8.571 -3.563 1.00 68.06 313 LYS A CA 1
ATOM 2422 C C . LYS A 1 313 ? 3.075 7.136 -3.741 1.00 68.06 313 LYS A C 1
ATOM 2424 O O . LYS A 1 313 ? 2.303 6.176 -3.652 1.00 68.06 313 LYS A O 1
ATOM 2429 N N . SER A 1 314 ? 4.339 6.966 -4.059 1.00 60.97 314 SER A N 1
ATOM 2430 C CA . SER A 1 314 ? 4.930 5.683 -4.371 1.00 60.97 314 SER A CA 1
ATOM 2431 C C . SER A 1 314 ? 6.209 5.482 -3.576 1.00 60.97 314 SER A C 1
ATOM 2433 O O . SER A 1 314 ? 6.648 6.357 -2.838 1.00 60.97 314 SER A O 1
ATOM 2435 N N . ALA A 1 315 ? 6.786 4.289 -3.686 1.00 53.44 315 ALA A N 1
ATOM 2436 C CA . ALA A 1 315 ? 8.014 4.002 -2.968 1.00 53.44 315 ALA A CA 1
ATOM 2437 C C . ALA A 1 315 ? 9.149 4.948 -3.418 1.00 53.44 315 ALA A C 1
ATOM 2439 O O . ALA A 1 315 ? 9.989 5.302 -2.596 1.00 53.44 315 ALA A O 1
ATOM 2440 N N . GLU A 1 316 ? 9.157 5.420 -4.676 1.00 66.19 316 GLU A N 1
ATOM 2441 C CA . GLU A 1 316 ? 10.198 6.327 -5.195 1.00 66.19 316 GLU A CA 1
ATOM 2442 C C . GLU A 1 316 ? 10.239 7.685 -4.478 1.00 66.19 316 GLU A C 1
ATOM 2444 O O . GLU A 1 316 ? 11.309 8.274 -4.369 1.00 66.19 316 GLU A O 1
ATOM 2449 N N . ASP A 1 317 ? 9.132 8.117 -3.861 1.00 70.88 317 ASP A N 1
ATOM 2450 C CA . ASP A 1 317 ? 9.100 9.327 -3.025 1.00 70.88 317 ASP A CA 1
ATOM 2451 C C . ASP A 1 317 ? 9.925 9.172 -1.733 1.00 70.88 317 ASP A C 1
ATOM 2453 O O . ASP A 1 317 ? 10.248 10.156 -1.074 1.00 70.88 317 ASP A O 1
ATOM 2457 N N . SER A 1 318 ? 10.279 7.933 -1.370 1.00 67.06 318 SER A N 1
ATOM 2458 C CA . SER A 1 318 ? 11.238 7.612 -0.303 1.00 67.06 318 SER A CA 1
ATOM 2459 C C . SER A 1 318 ? 12.661 7.353 -0.821 1.00 67.06 318 SER A C 1
ATOM 2461 O O . SER A 1 318 ? 13.509 6.867 -0.080 1.00 67.06 318 SER A O 1
ATOM 2463 N N . GLY A 1 319 ? 12.936 7.669 -2.093 1.00 76.50 319 GLY A N 1
ATOM 2464 C CA . GLY A 1 319 ? 14.272 7.609 -2.693 1.00 76.50 319 GLY A CA 1
ATOM 2465 C C . GLY A 1 319 ? 14.684 6.245 -3.259 1.00 76.50 319 GLY A C 1
ATOM 2466 O O . GLY A 1 319 ? 15.867 6.030 -3.513 1.00 76.50 319 GLY A O 1
ATOM 2467 N N . THR A 1 320 ? 13.743 5.308 -3.437 1.00 84.75 320 THR A N 1
ATOM 2468 C CA . THR A 1 320 ? 13.978 4.019 -4.129 1.00 84.75 320 THR A CA 1
ATOM 2469 C C . THR A 1 320 ? 13.719 4.119 -5.636 1.00 84.75 320 THR A C 1
ATOM 2471 O O . THR A 1 320 ? 13.279 5.146 -6.146 1.00 84.75 320 THR A O 1
ATOM 2474 N N . VAL A 1 321 ? 13.959 3.029 -6.365 1.00 88.94 321 VAL A N 1
ATOM 2475 C CA . VAL A 1 321 ? 13.717 2.951 -7.810 1.00 88.94 321 VAL A CA 1
ATOM 2476 C C . VAL A 1 321 ? 12.267 2.596 -8.160 1.00 88.94 321 VAL A C 1
ATOM 2478 O O . VAL A 1 321 ? 11.560 1.885 -7.446 1.00 88.94 321 VAL A O 1
ATOM 2481 N N . ASP A 1 322 ? 11.842 3.013 -9.349 1.00 86.75 322 ASP A N 1
ATOM 2482 C CA . ASP A 1 322 ? 10.488 2.849 -9.887 1.00 86.75 322 ASP A CA 1
ATOM 2483 C C . ASP A 1 322 ? 10.324 1.594 -10.781 1.00 86.75 322 ASP A C 1
ATOM 2485 O O . ASP A 1 322 ? 9.374 1.466 -11.571 1.00 86.75 322 ASP A O 1
ATOM 2489 N N . ARG A 1 323 ? 11.269 0.653 -10.726 1.00 88.75 323 ARG A N 1
ATOM 2490 C CA . ARG A 1 323 ? 11.302 -0.582 -11.532 1.00 88.75 323 ARG A CA 1
ATOM 2491 C C . ARG A 1 323 ? 11.576 -1.794 -10.665 1.00 88.75 323 ARG A C 1
ATOM 2493 O O . ARG A 1 323 ? 12.212 -1.682 -9.627 1.00 88.75 323 ARG A O 1
ATOM 2500 N N . SER A 1 324 ? 11.133 -2.957 -11.134 1.00 91.25 324 SER A N 1
ATOM 2501 C CA . SER A 1 324 ? 11.576 -4.211 -10.538 1.00 91.25 324 SER A CA 1
ATOM 2502 C C . SER A 1 324 ? 13.074 -4.399 -10.766 1.00 91.25 324 SER A C 1
ATOM 2504 O O . SER A 1 324 ? 13.584 -4.054 -11.830 1.00 91.25 324 SER A O 1
ATOM 2506 N N . LEU A 1 325 ? 13.736 -4.957 -9.759 1.00 94.75 325 LEU A N 1
ATOM 2507 C CA . LEU A 1 325 ? 15.169 -5.241 -9.753 1.00 94.75 325 LEU A CA 1
ATOM 2508 C C . LEU A 1 325 ? 15.473 -6.698 -10.121 1.00 94.75 325 LEU A C 1
ATOM 2510 O O . LEU A 1 325 ? 16.636 -7.082 -10.183 1.00 94.75 325 LEU A O 1
ATOM 2514 N N . VAL A 1 326 ? 14.444 -7.528 -10.341 1.00 94.88 326 VAL A N 1
ATOM 2515 C CA . VAL A 1 326 ? 14.637 -8.934 -10.711 1.00 94.88 326 VAL A CA 1
ATOM 2516 C C . VAL A 1 326 ? 15.012 -9.074 -12.179 1.00 94.88 326 VAL A C 1
ATOM 2518 O O . VAL A 1 326 ? 14.422 -8.424 -13.044 1.00 94.88 326 VAL A O 1
ATOM 2521 N N . CYS A 1 327 ? 15.956 -9.971 -12.459 1.00 94.31 327 CYS A N 1
ATOM 2522 C CA . CYS A 1 327 ? 16.296 -10.372 -13.817 1.00 94.31 327 CYS A CA 1
ATOM 2523 C C . CYS A 1 327 ? 15.025 -10.844 -14.535 1.00 94.31 327 CYS A C 1
ATOM 2525 O O . CYS A 1 327 ? 14.295 -11.706 -14.026 1.00 94.31 327 CYS A O 1
ATOM 2527 N N . ARG A 1 328 ? 14.747 -10.255 -15.704 1.00 93.12 328 ARG A N 1
ATOM 2528 C CA . ARG A 1 328 ? 13.533 -10.534 -16.486 1.00 93.12 328 ARG A CA 1
ATOM 2529 C C . ARG A 1 328 ? 13.533 -11.968 -17.009 1.00 93.12 328 ARG A C 1
ATOM 2531 O O . ARG A 1 328 ? 12.524 -12.655 -16.877 1.00 93.12 328 ARG A O 1
ATOM 2538 N N . THR A 1 329 ? 14.684 -12.429 -17.480 1.00 92.56 329 THR A N 1
ATOM 2539 C CA . THR A 1 329 ? 14.887 -13.729 -18.130 1.00 92.56 329 THR A CA 1
ATOM 2540 C C . THR A 1 329 ? 14.569 -14.892 -17.202 1.00 92.56 329 THR A C 1
ATOM 2542 O O . THR A 1 329 ? 13.708 -15.716 -17.504 1.00 92.56 329 THR A O 1
ATOM 2545 N N . CYS A 1 330 ? 15.141 -14.914 -15.996 1.00 91.38 330 CYS A N 1
ATOM 2546 C CA . CYS A 1 330 ? 14.792 -15.931 -15.002 1.00 91.38 330 CYS A CA 1
ATOM 2547 C C . CYS A 1 330 ? 13.607 -15.539 -14.105 1.00 91.38 330 CYS A C 1
ATOM 2549 O O . CYS A 1 330 ? 13.269 -16.283 -13.185 1.00 91.38 330 CYS A O 1
ATOM 2551 N N . SER A 1 331 ? 13.012 -14.355 -14.286 1.00 89.56 331 SER A N 1
ATOM 2552 C CA . SER A 1 331 ? 11.978 -13.796 -13.396 1.00 89.56 331 SER A CA 1
ATOM 2553 C C . SER A 1 331 ? 12.364 -13.836 -11.905 1.00 89.56 331 SER A C 1
ATOM 2555 O O . SER A 1 331 ? 11.546 -14.152 -11.042 1.00 89.56 331 SER A O 1
ATOM 2557 N N . GLY A 1 332 ? 13.637 -13.561 -11.601 1.00 88.38 332 GLY A N 1
ATOM 2558 C CA . GLY A 1 332 ? 14.185 -13.608 -10.239 1.00 88.38 332 GLY A CA 1
ATOM 2559 C C . GLY A 1 332 ? 14.444 -15.005 -9.655 1.00 88.38 332 GLY A C 1
ATOM 2560 O O . GLY A 1 332 ? 14.781 -15.096 -8.479 1.00 88.38 332 GLY A O 1
ATOM 2561 N N . ARG A 1 333 ? 14.320 -16.092 -10.433 1.00 86.81 333 ARG A N 1
ATOM 2562 C CA . ARG A 1 333 ? 14.670 -17.454 -9.978 1.00 86.81 333 ARG A CA 1
ATOM 2563 C C . ARG A 1 333 ? 16.175 -17.714 -9.891 1.00 86.81 333 ARG A C 1
ATOM 2565 O O . ARG A 1 333 ? 16.584 -18.627 -9.189 1.00 86.81 333 ARG A O 1
ATOM 2572 N N . GLY A 1 334 ? 16.984 -16.971 -10.647 1.00 88.62 334 GLY A N 1
ATOM 2573 C CA . GLY A 1 334 ? 18.433 -17.189 -10.783 1.00 88.62 334 GLY A CA 1
ATOM 2574 C C . GLY A 1 334 ? 18.781 -18.354 -11.709 1.00 88.62 334 GLY A C 1
ATOM 2575 O O . GLY A 1 334 ? 19.908 -18.460 -12.171 1.00 88.62 334 GLY A O 1
ATOM 2576 N N . THR A 1 335 ? 17.793 -19.177 -12.049 1.00 91.44 335 THR A N 1
ATOM 2577 C CA . THR A 1 335 ? 17.935 -20.322 -12.941 1.00 91.44 335 THR A CA 1
ATOM 2578 C C . THR A 1 335 ? 16.914 -20.281 -14.072 1.00 91.44 335 THR A C 1
ATOM 2580 O O . THR A 1 335 ? 15.820 -19.711 -13.939 1.00 91.44 335 THR A O 1
ATOM 2583 N N . VAL A 1 336 ? 17.293 -20.881 -15.195 1.00 90.69 336 VAL A N 1
ATOM 2584 C CA . VAL A 1 336 ? 16.449 -21.142 -16.367 1.00 90.69 336 VAL A CA 1
ATOM 2585 C C . VAL A 1 336 ? 16.412 -22.652 -16.635 1.00 90.69 336 VAL A C 1
ATOM 2587 O O . VAL A 1 336 ? 17.124 -23.417 -15.987 1.00 90.69 336 VAL A O 1
ATOM 2590 N N . GLY A 1 337 ? 15.547 -23.087 -17.551 1.00 85.88 337 GLY A N 1
ATOM 2591 C CA . GLY A 1 337 ? 15.354 -24.508 -17.850 1.00 85.88 337 GLY A CA 1
ATOM 2592 C C . GLY A 1 337 ? 14.218 -25.165 -17.057 1.00 85.88 337 GLY A C 1
ATOM 2593 O O . GLY A 1 337 ? 13.648 -24.587 -16.128 1.00 85.88 337 GLY A O 1
ATOM 2594 N N . GLY A 1 338 ? 13.834 -26.361 -17.509 1.00 78.94 338 GLY A N 1
ATOM 2595 C CA . GLY A 1 338 ? 12.734 -27.156 -16.956 1.00 78.94 338 GLY A CA 1
ATOM 2596 C C . GLY A 1 338 ? 13.207 -28.127 -15.874 1.00 78.94 338 GLY A C 1
ATOM 2597 O O . GLY A 1 338 ? 13.371 -27.749 -14.717 1.00 78.94 338 GLY A O 1
ATOM 2598 N N . ARG A 1 339 ? 13.393 -29.403 -16.251 1.00 80.12 339 ARG A N 1
ATOM 2599 C CA . ARG A 1 339 ? 13.840 -30.464 -15.327 1.00 80.12 339 ARG A CA 1
ATOM 2600 C C . ARG A 1 339 ? 15.285 -30.273 -14.862 1.00 80.12 339 ARG A C 1
ATOM 2602 O O . ARG A 1 339 ? 15.572 -30.520 -13.697 1.00 80.12 339 ARG A O 1
ATOM 2609 N N . ILE A 1 340 ? 16.164 -29.819 -15.753 1.00 83.75 340 ILE A N 1
ATOM 2610 C CA . ILE A 1 340 ? 17.542 -29.442 -15.426 1.00 83.75 340 ILE A CA 1
ATOM 2611 C C . ILE A 1 340 ? 17.558 -27.926 -15.257 1.00 83.75 340 ILE A C 1
ATOM 2613 O O . ILE A 1 340 ? 17.124 -27.196 -16.150 1.00 83.75 340 ILE A O 1
ATOM 2617 N N . ARG A 1 341 ? 17.988 -27.468 -14.080 1.00 88.56 341 ARG A N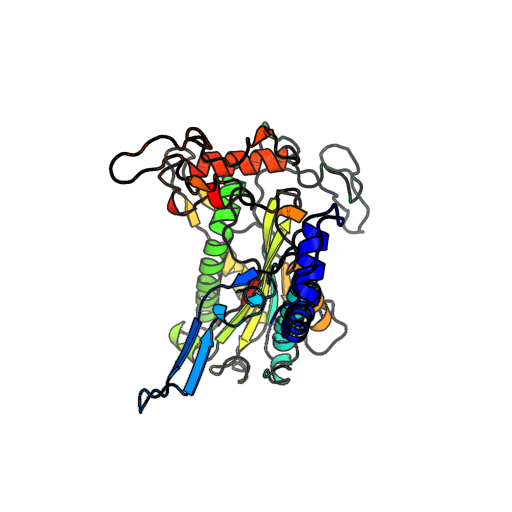 1
ATOM 2618 C CA . ARG A 1 341 ? 18.117 -26.044 -13.774 1.00 88.56 341 ARG A CA 1
ATOM 2619 C C . ARG A 1 341 ? 19.543 -25.609 -14.050 1.00 88.56 341 ARG A C 1
ATOM 2621 O O . ARG A 1 341 ? 20.462 -26.076 -13.389 1.00 88.56 341 ARG A O 1
ATOM 2628 N N . GLU A 1 342 ? 19.694 -24.679 -14.976 1.00 92.69 342 GLU A N 1
ATOM 2629 C CA . GLU A 1 342 ? 20.968 -24.034 -15.283 1.00 92.69 342 GLU A CA 1
ATOM 2630 C C . GLU A 1 342 ? 20.972 -22.618 -14.721 1.00 92.69 342 GLU A C 1
ATOM 2632 O O . GLU A 1 342 ? 19.911 -22.007 -14.541 1.00 92.69 342 GLU A O 1
ATOM 2637 N N . LEU A 1 343 ? 22.159 -22.080 -14.436 1.00 94.44 343 LEU A N 1
ATOM 2638 C CA . LEU A 1 343 ? 22.285 -20.676 -14.064 1.00 94.44 343 LEU A CA 1
ATOM 2639 C C . LEU A 1 343 ? 21.752 -19.799 -15.198 1.00 94.44 343 LEU A C 1
ATOM 2641 O O . LEU A 1 343 ? 21.968 -20.061 -16.377 1.00 94.44 343 LEU A O 1
ATOM 2645 N N . CYS A 1 344 ? 21.018 -18.753 -14.834 1.00 94.50 344 CYS A N 1
ATOM 2646 C CA . CYS A 1 344 ? 20.504 -17.810 -15.815 1.00 94.50 344 CYS A CA 1
ATOM 2647 C C . CYS A 1 344 ? 21.674 -17.129 -16.540 1.00 94.50 344 CYS A C 1
ATOM 2649 O O . CYS A 1 344 ? 22.478 -16.509 -15.848 1.00 94.50 344 CYS A O 1
ATOM 2651 N N . PRO A 1 345 ? 21.730 -17.136 -17.882 1.00 94.00 345 PRO A N 1
ATOM 2652 C CA . PRO A 1 345 ? 22.841 -16.531 -18.620 1.00 94.00 345 PRO A CA 1
ATOM 2653 C C . PRO A 1 345 ? 22.931 -15.017 -18.386 1.00 94.00 345 PRO A C 1
ATOM 2655 O O . PRO A 1 345 ? 24.013 -14.482 -18.207 1.00 94.00 345 PRO A O 1
ATOM 2658 N N . ASP A 1 346 ? 21.788 -14.335 -18.278 1.00 93.25 346 ASP A N 1
ATOM 2659 C CA . ASP A 1 346 ? 21.767 -12.871 -18.158 1.00 93.25 346 ASP A CA 1
ATOM 2660 C C . ASP A 1 346 ? 22.158 -12.331 -16.780 1.00 93.25 346 ASP A C 1
ATOM 2662 O O . ASP A 1 346 ? 22.491 -11.157 -16.649 1.00 93.25 346 ASP A O 1
ATOM 2666 N N . CYS A 1 347 ? 22.021 -13.135 -15.724 1.00 93.44 347 CYS A N 1
ATOM 2667 C CA . CYS A 1 347 ? 22.305 -12.675 -14.361 1.00 93.44 347 CYS A CA 1
ATOM 2668 C C . CYS A 1 347 ? 23.245 -13.591 -13.588 1.00 93.44 347 CYS A C 1
ATOM 2670 O O . CYS A 1 347 ? 23.477 -13.334 -12.409 1.00 93.44 347 CYS A O 1
ATOM 2672 N N . GLU A 1 348 ? 23.718 -14.671 -14.206 1.00 93.25 348 GLU A N 1
ATOM 2673 C CA . GLU A 1 348 ? 24.668 -15.631 -13.639 1.00 93.25 348 GLU A CA 1
ATOM 2674 C C . GLU A 1 348 ? 24.249 -16.137 -12.246 1.00 93.25 348 GLU A C 1
ATOM 2676 O O . GLU A 1 348 ? 25.047 -16.278 -11.327 1.00 93.25 348 GLU A O 1
ATOM 2681 N N . GLY A 1 349 ? 22.945 -16.352 -12.037 1.00 89.44 349 GLY A N 1
ATOM 2682 C CA . GLY A 1 349 ? 22.415 -16.802 -10.744 1.00 89.44 349 GLY A CA 1
ATOM 2683 C C . GLY A 1 349 ? 22.136 -15.709 -9.712 1.00 89.44 349 GLY A C 1
ATOM 2684 O O . GLY A 1 349 ? 21.431 -15.973 -8.739 1.00 89.44 349 GLY A O 1
ATOM 2685 N N . THR A 1 350 ? 22.575 -14.465 -9.923 1.00 89.62 350 THR A N 1
ATOM 2686 C CA . THR A 1 350 ? 22.394 -13.365 -8.950 1.00 89.62 350 THR A CA 1
ATOM 2687 C C . THR A 1 350 ? 20.933 -12.967 -8.731 1.00 89.62 350 THR A C 1
ATOM 2689 O O . THR A 1 350 ? 20.593 -12.356 -7.711 1.00 89.62 350 THR A O 1
ATOM 2692 N N . ARG A 1 351 ? 20.053 -13.327 -9.681 1.00 92.00 351 ARG A N 1
ATOM 2693 C CA . ARG A 1 351 ? 18.624 -12.964 -9.749 1.00 92.00 351 ARG A CA 1
ATOM 2694 C C . ARG A 1 351 ? 18.377 -11.487 -10.069 1.00 92.00 351 ARG A C 1
ATOM 2696 O O . ARG A 1 351 ? 17.214 -11.086 -10.149 1.00 92.00 351 ARG A O 1
ATOM 2703 N N . GLN A 1 352 ? 19.426 -10.686 -10.234 1.00 94.38 352 GLN A N 1
ATOM 2704 C CA . GLN A 1 352 ? 19.372 -9.229 -10.364 1.00 94.38 352 GLN A CA 1
ATOM 2705 C C . GLN A 1 352 ? 19.329 -8.808 -11.837 1.00 94.38 352 GLN A C 1
ATOM 2707 O O . GLN A 1 352 ? 19.963 -9.432 -12.680 1.00 94.38 352 GLN A O 1
ATOM 2712 N N . ALA A 1 353 ? 18.564 -7.765 -12.158 1.00 93.56 353 ALA A N 1
ATOM 2713 C CA . ALA A 1 353 ? 18.586 -7.139 -13.485 1.00 93.56 353 ALA A CA 1
ATOM 2714 C C . ALA A 1 353 ? 19.789 -6.201 -13.673 1.00 93.56 353 ALA A C 1
ATOM 2716 O O . ALA A 1 353 ? 20.209 -5.955 -14.795 1.00 93.56 353 ALA A O 1
ATOM 2717 N N . GLU A 1 354 ? 20.298 -5.654 -12.573 1.00 92.00 354 GLU A N 1
ATOM 2718 C CA . GLU A 1 354 ? 21.467 -4.783 -12.495 1.00 92.00 354 GLU A CA 1
ATOM 2719 C C . GLU A 1 354 ? 22.065 -4.926 -11.085 1.00 92.00 354 GLU A C 1
ATOM 2721 O O . GLU A 1 354 ? 21.312 -5.216 -10.143 1.00 92.00 354 GLU A O 1
ATOM 2726 N N . PRO A 1 355 ? 23.376 -4.722 -10.888 1.00 92.25 355 PRO A N 1
ATOM 2727 C CA . PRO A 1 355 ? 23.972 -4.871 -9.569 1.00 92.25 355 PRO A CA 1
ATOM 2728 C C . PRO A 1 355 ? 23.380 -3.877 -8.560 1.00 92.25 355 PRO A C 1
ATOM 2730 O O . PRO A 1 355 ? 23.376 -2.665 -8.773 1.00 92.25 355 PRO A O 1
ATOM 2733 N N . LEU A 1 356 ? 22.950 -4.360 -7.387 1.00 92.94 356 LEU A N 1
ATOM 2734 C CA . LEU A 1 356 ? 22.335 -3.497 -6.357 1.00 92.94 356 LEU A CA 1
ATOM 2735 C C . LEU A 1 356 ? 23.254 -2.361 -5.862 1.00 92.94 356 LEU A C 1
ATOM 2737 O O . LEU A 1 356 ? 22.781 -1.368 -5.302 1.00 92.94 356 LEU A O 1
ATOM 2741 N N . ARG A 1 357 ? 24.576 -2.504 -6.022 1.00 92.06 357 ARG A N 1
ATOM 2742 C CA . ARG A 1 357 ? 25.572 -1.469 -5.688 1.00 92.06 357 ARG A CA 1
ATOM 2743 C C . ARG A 1 357 ? 25.542 -0.263 -6.632 1.00 92.06 357 ARG A C 1
ATOM 2745 O O . ARG A 1 357 ? 25.888 0.821 -6.179 1.00 92.06 357 ARG A O 1
ATOM 2752 N N . ASP A 1 358 ? 25.027 -0.431 -7.845 1.00 91.69 358 ASP A N 1
ATOM 2753 C CA . ASP A 1 358 ? 25.066 0.596 -8.892 1.00 91.69 358 ASP A CA 1
ATOM 2754 C C . ASP A 1 358 ? 23.760 1.406 -8.960 1.00 91.69 358 ASP A C 1
ATOM 2756 O O . ASP A 1 358 ? 23.664 2.401 -9.672 1.00 91.69 358 ASP A O 1
ATOM 2760 N N . LEU A 1 359 ? 22.744 1.032 -8.168 1.00 93.38 359 LEU A N 1
ATOM 2761 C CA . LEU A 1 359 ? 21.474 1.764 -8.119 1.00 93.38 359 LEU A CA 1
ATOM 2762 C C . LEU A 1 359 ? 21.687 3.232 -7.707 1.00 93.38 359 LEU A C 1
ATOM 2764 O O . LEU A 1 359 ? 22.396 3.476 -6.733 1.00 93.38 359 LEU A O 1
ATOM 2768 N N . PRO A 1 360 ? 21.039 4.219 -8.339 1.00 91.50 360 PRO A N 1
ATOM 2769 C CA . PRO A 1 360 ? 21.168 5.629 -7.967 1.00 91.50 360 PRO A CA 1
ATOM 2770 C C . PRO A 1 360 ? 20.253 5.972 -6.777 1.00 91.50 360 PRO A C 1
ATOM 2772 O O . PRO A 1 360 ? 19.276 6.700 -6.918 1.00 91.50 360 PRO A O 1
ATOM 2775 N N . VAL A 1 361 ? 20.525 5.390 -5.606 1.00 91.56 361 VAL A N 1
ATOM 2776 C CA . VAL A 1 361 ? 19.718 5.555 -4.382 1.00 91.56 361 VAL A CA 1
ATOM 2777 C C . VAL A 1 361 ? 20.598 5.837 -3.162 1.00 91.56 361 VAL A C 1
ATOM 2779 O O . VAL A 1 361 ? 21.761 5.416 -3.103 1.00 91.56 361 VAL A O 1
ATOM 2782 N N . HIS A 1 362 ? 20.028 6.505 -2.156 1.00 90.56 362 HIS A N 1
ATOM 2783 C CA . HIS A 1 362 ? 20.706 6.760 -0.883 1.00 90.56 362 HIS A CA 1
ATOM 2784 C C . HIS A 1 362 ? 21.104 5.458 -0.171 1.00 90.56 362 HIS A C 1
ATOM 2786 O O . HIS A 1 362 ? 20.450 4.420 -0.3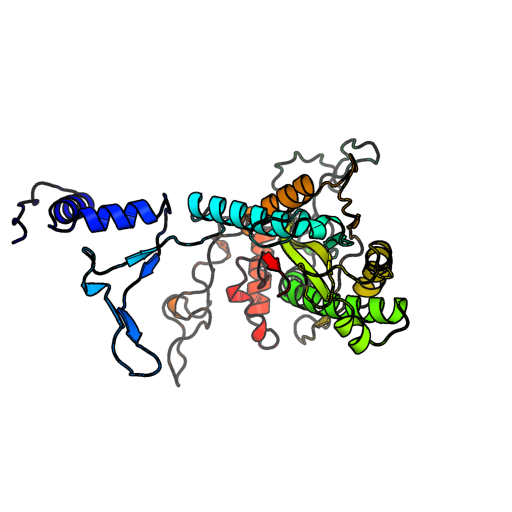05 1.00 90.56 362 HIS A O 1
ATOM 2792 N N . GLN A 1 363 ? 22.167 5.519 0.637 1.00 92.50 363 GLN A N 1
ATOM 2793 C CA . GLN A 1 363 ? 22.739 4.351 1.317 1.00 92.50 363 GLN A CA 1
ATOM 2794 C C . GLN A 1 363 ? 21.712 3.588 2.167 1.00 92.50 363 GLN A C 1
ATOM 2796 O O . GLN A 1 363 ? 21.672 2.361 2.110 1.00 92.50 363 GLN A O 1
ATOM 2801 N N . HIS A 1 364 ? 20.862 4.298 2.915 1.00 94.62 364 HIS A N 1
ATOM 2802 C CA . HIS A 1 364 ? 19.808 3.689 3.730 1.00 94.62 364 HIS A CA 1
ATOM 2803 C C . HIS A 1 364 ? 18.836 2.850 2.886 1.00 94.62 364 HIS A C 1
ATOM 2805 O O . HIS A 1 364 ? 18.591 1.682 3.188 1.00 94.62 364 HIS A O 1
ATOM 2811 N N . VAL A 1 365 ? 18.343 3.422 1.786 1.00 94.88 365 VAL A N 1
ATOM 2812 C CA . VAL A 1 365 ? 17.426 2.753 0.857 1.00 94.88 365 VAL A CA 1
ATOM 2813 C C . VAL A 1 365 ? 18.105 1.550 0.209 1.00 94.88 365 VAL A C 1
ATOM 2815 O O . VAL A 1 365 ? 17.532 0.464 0.170 1.00 94.88 365 VAL A O 1
ATOM 2818 N N . ARG A 1 366 ? 19.363 1.698 -0.228 1.00 95.69 366 ARG A N 1
ATOM 2819 C CA . ARG A 1 366 ? 20.158 0.583 -0.761 1.00 95.69 366 ARG A CA 1
ATOM 2820 C C . ARG A 1 366 ? 20.285 -0.552 0.247 1.00 95.69 366 ARG A C 1
ATOM 2822 O O . ARG A 1 366 ? 20.183 -1.713 -0.139 1.00 95.69 366 ARG A O 1
ATOM 2829 N N . GLN A 1 367 ? 20.502 -0.230 1.520 1.00 97.06 367 GLN A N 1
ATOM 2830 C CA . GLN A 1 367 ? 20.609 -1.231 2.572 1.00 97.06 367 GLN A CA 1
ATOM 2831 C C . GLN A 1 367 ? 19.276 -1.956 2.791 1.00 97.06 367 GLN A C 1
ATOM 2833 O O . GLN A 1 367 ? 19.277 -3.178 2.862 1.00 97.06 367 GLN A O 1
ATOM 2838 N N . MET A 1 368 ? 18.138 -1.251 2.785 1.00 97.75 368 MET A N 1
ATOM 2839 C CA . MET A 1 368 ? 16.815 -1.896 2.814 1.00 97.75 368 MET A CA 1
ATOM 2840 C C . MET A 1 368 ? 16.579 -2.808 1.600 1.00 97.75 368 MET A C 1
ATOM 2842 O O . MET A 1 368 ? 16.065 -3.913 1.758 1.00 97.75 368 MET A O 1
ATOM 2846 N N . ILE A 1 369 ? 16.974 -2.376 0.395 1.00 97.31 369 ILE A N 1
ATOM 2847 C CA . ILE A 1 369 ? 16.881 -3.186 -0.831 1.00 97.31 369 ILE A CA 1
ATOM 2848 C C . ILE A 1 369 ? 17.727 -4.457 -0.700 1.00 97.31 369 ILE A C 1
ATOM 2850 O O . ILE A 1 369 ? 17.233 -5.539 -1.012 1.00 97.31 369 ILE A O 1
ATOM 2854 N N . ARG A 1 370 ? 18.974 -4.339 -0.223 1.00 96.81 370 ARG A N 1
ATOM 2855 C CA . ARG A 1 370 ? 19.864 -5.484 0.029 1.00 96.81 370 ARG A CA 1
ATOM 2856 C C . ARG A 1 370 ? 19.257 -6.439 1.045 1.00 96.81 370 ARG A C 1
ATOM 2858 O O . ARG A 1 370 ? 19.100 -7.607 0.732 1.00 96.81 370 ARG A O 1
ATOM 2865 N N . THR A 1 371 ? 18.785 -5.933 2.182 1.00 97.75 371 THR A N 1
ATOM 2866 C CA . THR A 1 371 ? 18.125 -6.762 3.195 1.00 97.75 371 THR A CA 1
ATOM 2867 C C . THR A 1 371 ? 16.885 -7.470 2.643 1.00 97.75 371 THR A C 1
ATOM 2869 O O . THR A 1 371 ? 16.696 -8.653 2.901 1.00 97.75 371 THR A O 1
ATOM 2872 N N . ALA A 1 372 ? 16.063 -6.810 1.821 1.00 97.38 372 ALA A N 1
ATOM 2873 C CA . ALA A 1 372 ? 14.952 -7.476 1.134 1.00 97.38 372 ALA A CA 1
ATOM 2874 C C . ALA A 1 372 ? 15.421 -8.548 0.139 1.00 97.38 372 ALA A C 1
ATOM 2876 O O . ALA A 1 372 ? 14.737 -9.555 -0.047 1.00 97.38 372 ALA A O 1
ATOM 2877 N N . TRP A 1 373 ? 16.577 -8.355 -0.494 1.00 95.25 373 TRP A N 1
ATOM 2878 C CA . TRP A 1 373 ? 17.179 -9.340 -1.386 1.00 95.25 373 TRP A CA 1
ATOM 2879 C C . TRP A 1 373 ? 17.686 -10.574 -0.639 1.00 95.25 373 TRP A C 1
ATOM 2881 O O . TRP A 1 373 ? 17.395 -11.696 -1.058 1.00 95.25 373 TRP A O 1
ATOM 2891 N N . ASP A 1 374 ? 18.391 -10.352 0.470 1.00 95.31 374 ASP A N 1
ATOM 2892 C CA . ASP A 1 374 ? 18.973 -11.390 1.319 1.00 95.31 374 ASP A CA 1
ATOM 2893 C C . ASP A 1 374 ? 17.861 -12.232 1.950 1.00 95.31 374 ASP A C 1
ATOM 2895 O O . ASP A 1 374 ? 17.819 -13.446 1.759 1.00 95.31 374 ASP A O 1
ATOM 2899 N N . LEU A 1 375 ? 16.867 -11.580 2.569 1.00 96.69 375 LEU A N 1
ATOM 2900 C CA . LEU A 1 375 ? 15.680 -12.251 3.108 1.00 96.69 375 LEU A CA 1
ATOM 2901 C C . LEU A 1 375 ? 14.892 -12.983 2.013 1.00 96.69 375 LEU A C 1
ATOM 2903 O O . LEU A 1 375 ? 14.354 -14.056 2.248 1.00 96.69 375 LEU A O 1
ATOM 2907 N N . GLY A 1 376 ? 14.832 -12.438 0.796 1.00 93.56 376 GLY A N 1
ATOM 2908 C CA . GLY A 1 376 ? 14.196 -13.099 -0.346 1.00 93.56 376 GLY A CA 1
ATOM 2909 C C . GLY A 1 376 ? 14.971 -14.298 -0.903 1.00 93.56 376 GLY A C 1
ATOM 2910 O O . GLY A 1 376 ? 14.467 -14.982 -1.793 1.00 93.56 376 GLY A O 1
ATOM 2911 N N . GLY A 1 377 ? 16.203 -14.536 -0.447 1.00 91.06 377 GLY A N 1
ATOM 2912 C CA . GLY A 1 377 ? 16.960 -15.766 -0.692 1.00 91.06 377 GLY A CA 1
ATOM 2913 C C . GLY A 1 377 ? 16.614 -16.907 0.259 1.00 91.06 377 GLY A C 1
ATOM 2914 O O . GLY A 1 377 ? 16.925 -18.050 -0.061 1.00 91.06 377 GLY A O 1
ATOM 2915 N N . LEU A 1 378 ? 15.960 -16.611 1.382 1.00 93.38 378 LEU A N 1
ATOM 2916 C CA . LEU A 1 378 ? 15.656 -17.593 2.413 1.00 93.38 378 LEU A CA 1
ATOM 2917 C C . LEU A 1 378 ? 14.411 -18.419 2.038 1.00 93.38 378 LEU A C 1
ATOM 2919 O O . LEU A 1 378 ? 13.369 -17.825 1.723 1.00 93.38 378 LEU A O 1
ATOM 2923 N N . PRO A 1 379 ? 14.481 -19.767 2.058 1.00 92.00 379 PRO A N 1
ATOM 2924 C CA . PRO A 1 379 ? 13.341 -20.632 1.750 1.00 92.00 379 PRO A CA 1
ATOM 2925 C C . PRO A 1 379 ? 12.109 -20.341 2.613 1.00 92.00 379 PRO A C 1
ATOM 2927 O O . PRO A 1 379 ? 10.996 -20.318 2.086 1.00 92.00 379 PRO A O 1
ATOM 2930 N N . GLU A 1 380 ? 12.295 -20.028 3.898 1.00 94.31 380 GLU A N 1
ATOM 2931 C CA . GLU A 1 380 ? 11.209 -19.702 4.830 1.00 94.31 380 GLU A CA 1
ATOM 2932 C C . GLU A 1 380 ? 10.427 -18.431 4.444 1.00 94.31 380 GLU A C 1
ATOM 2934 O O . GLU A 1 380 ? 9.275 -18.255 4.840 1.00 94.31 380 GLU A O 1
ATOM 2939 N N . PHE A 1 381 ? 11.007 -17.560 3.609 1.00 95.56 381 PHE A N 1
ATOM 2940 C CA . PHE A 1 381 ? 10.373 -16.332 3.122 1.00 95.56 381 PHE A CA 1
ATOM 2941 C C . PHE A 1 381 ? 10.022 -16.369 1.629 1.00 95.56 381 PHE A C 1
ATOM 2943 O O . PHE A 1 381 ? 9.661 -15.334 1.053 1.00 95.56 381 PHE A O 1
ATOM 2950 N N . ALA A 1 382 ? 10.054 -17.543 0.987 1.00 92.19 382 ALA A N 1
ATOM 2951 C CA . ALA A 1 382 ? 9.751 -17.693 -0.439 1.00 92.19 382 ALA A CA 1
ATOM 2952 C C . ALA A 1 382 ? 8.381 -17.094 -0.823 1.00 92.19 382 ALA A C 1
ATOM 2954 O O . ALA A 1 382 ? 8.261 -16.368 -1.820 1.00 92.19 382 ALA A O 1
ATOM 2955 N N . ASP A 1 383 ? 7.362 -17.297 0.016 1.00 93.06 383 ASP A N 1
ATOM 2956 C CA . ASP A 1 383 ? 6.006 -16.784 -0.207 1.00 93.06 383 ASP A CA 1
ATOM 2957 C C . ASP A 1 383 ? 5.910 -15.259 -0.155 1.00 93.06 383 ASP A C 1
ATOM 2959 O O . ASP A 1 383 ? 5.005 -14.671 -0.765 1.00 93.06 383 ASP A O 1
ATOM 2963 N N . LEU A 1 384 ? 6.845 -14.591 0.531 1.00 94.81 384 LEU A N 1
ATOM 2964 C CA . LEU A 1 384 ? 6.917 -13.132 0.606 1.00 94.81 384 LEU A CA 1
ATOM 2965 C C . LEU A 1 384 ? 7.384 -12.507 -0.712 1.00 94.81 384 LEU A C 1
ATOM 2967 O O . LEU A 1 384 ? 7.024 -11.363 -1.002 1.00 94.81 384 LEU A O 1
ATOM 2971 N N . LYS A 1 385 ? 8.110 -13.269 -1.545 1.00 93.81 385 LYS A N 1
ATOM 2972 C CA . LYS A 1 385 ? 8.649 -12.828 -2.842 1.00 93.81 385 LYS A CA 1
ATOM 2973 C C . LYS A 1 385 ? 9.472 -11.539 -2.709 1.00 93.81 385 LYS A C 1
ATOM 2975 O O . LYS A 1 385 ? 9.347 -10.636 -3.538 1.00 93.81 385 LYS A O 1
ATOM 2980 N N . LEU A 1 386 ? 10.296 -11.428 -1.664 1.00 95.38 386 LEU A N 1
ATOM 2981 C CA . LEU A 1 386 ? 10.952 -10.167 -1.297 1.00 95.38 386 LEU A CA 1
ATOM 2982 C C . LEU A 1 386 ? 11.888 -9.626 -2.385 1.00 95.38 386 LEU A C 1
ATOM 2984 O O . LEU A 1 386 ? 11.858 -8.425 -2.624 1.00 95.38 386 LEU A O 1
ATOM 2988 N N . CYS A 1 387 ? 12.597 -10.467 -3.150 1.00 93.88 387 CYS A N 1
ATOM 2989 C CA . CYS A 1 387 ? 13.393 -9.991 -4.294 1.00 93.88 387 CYS A CA 1
ATOM 2990 C C . CYS A 1 387 ? 12.527 -9.259 -5.337 1.00 93.88 387 CYS A C 1
ATOM 2992 O O . CYS A 1 387 ? 12.892 -8.191 -5.829 1.00 93.88 387 CYS A O 1
ATOM 2994 N N . LYS A 1 388 ? 11.321 -9.775 -5.629 1.00 93.25 388 LYS A N 1
ATOM 2995 C CA . LYS A 1 388 ? 10.370 -9.126 -6.551 1.00 93.25 388 LYS A CA 1
ATOM 2996 C C . LYS A 1 388 ? 9.965 -7.738 -6.046 1.00 93.25 388 LYS A C 1
ATOM 2998 O O . LYS A 1 388 ? 9.826 -6.807 -6.844 1.00 93.25 388 LYS A O 1
ATOM 3003 N N . TRP A 1 389 ? 9.797 -7.605 -4.732 1.00 95.12 389 TRP A N 1
ATOM 3004 C CA . TRP A 1 389 ? 9.331 -6.396 -4.050 1.00 95.12 389 TRP A CA 1
ATOM 3005 C C . TRP A 1 389 ? 10.455 -5.562 -3.419 1.00 95.12 389 TRP A C 1
ATOM 3007 O O . TRP A 1 389 ? 10.166 -4.601 -2.712 1.00 95.12 389 TRP A O 1
ATOM 3017 N N . ALA A 1 390 ? 11.726 -5.861 -3.703 1.00 95.62 390 ALA A N 1
ATOM 3018 C CA . ALA A 1 390 ? 12.861 -5.166 -3.094 1.00 95.62 390 ALA A CA 1
ATOM 3019 C C . ALA A 1 390 ? 12.895 -3.679 -3.471 1.00 95.62 390 ALA A C 1
ATOM 3021 O O . ALA A 1 390 ? 13.147 -2.830 -2.626 1.00 95.62 390 ALA A O 1
ATOM 3022 N N . HIS A 1 391 ? 12.515 -3.349 -4.708 1.00 93.50 391 HIS A N 1
ATOM 3023 C CA . HIS A 1 391 ? 12.322 -1.964 -5.146 1.00 93.50 391 HIS A CA 1
ATOM 3024 C C . HIS A 1 391 ? 11.226 -1.215 -4.367 1.00 93.50 391 HIS A C 1
ATOM 3026 O O . HIS A 1 391 ? 11.259 0.006 -4.289 1.00 93.50 391 HIS A O 1
ATOM 3032 N N . MET A 1 392 ? 10.281 -1.934 -3.755 1.00 94.75 392 MET A N 1
ATOM 3033 C CA . MET A 1 392 ? 9.288 -1.405 -2.815 1.00 94.75 392 MET A CA 1
ATOM 3034 C C . MET A 1 392 ? 9.673 -1.726 -1.364 1.00 94.75 392 MET A C 1
ATOM 3036 O O . MET A 1 392 ? 8.803 -1.912 -0.526 1.00 94.75 392 MET A O 1
ATOM 3040 N N . LEU A 1 393 ? 10.962 -1.877 -1.057 1.00 96.62 393 LEU A N 1
ATOM 3041 C CA . LEU A 1 393 ? 11.476 -2.072 0.305 1.00 96.62 393 LEU A CA 1
ATOM 3042 C C . LEU A 1 393 ? 10.773 -3.212 1.077 1.00 96.62 393 LEU A C 1
ATOM 3044 O O . LEU A 1 393 ? 10.592 -3.131 2.292 1.00 96.62 393 LEU A O 1
ATOM 3048 N N . GLY A 1 394 ? 10.330 -4.251 0.356 1.00 95.81 394 GLY A N 1
ATOM 3049 C CA . GLY A 1 394 ? 9.600 -5.408 0.884 1.00 95.81 394 GLY A CA 1
ATOM 3050 C C . GLY A 1 394 ? 8.069 -5.295 0.865 1.00 95.81 394 GLY A C 1
ATOM 3051 O O . GLY A 1 394 ? 7.388 -6.312 0.989 1.00 95.81 394 GLY A O 1
ATOM 3052 N N . PHE A 1 395 ? 7.486 -4.109 0.659 1.00 96.25 395 PHE A N 1
ATOM 3053 C CA . PHE A 1 395 ? 6.031 -3.953 0.613 1.00 96.25 395 PHE A CA 1
ATOM 3054 C C . PHE A 1 395 ? 5.439 -4.565 -0.657 1.00 96.25 395 PHE A C 1
ATOM 3056 O O . PHE A 1 395 ? 5.752 -4.176 -1.782 1.00 96.25 395 PHE A O 1
ATOM 3063 N N . ARG A 1 396 ? 4.497 -5.483 -0.456 1.00 93.25 396 ARG A N 1
ATOM 3064 C CA . ARG A 1 396 ? 3.802 -6.235 -1.514 1.00 93.25 396 ARG A CA 1
ATOM 3065 C C . ARG A 1 396 ? 2.306 -5.926 -1.612 1.00 93.25 396 ARG A C 1
ATOM 3067 O O . ARG A 1 396 ? 1.564 -6.658 -2.263 1.00 93.25 396 ARG A O 1
ATOM 3074 N N . GLY A 1 397 ? 1.845 -4.915 -0.878 1.00 90.44 397 GLY A N 1
ATOM 3075 C CA . GLY A 1 397 ? 0.433 -4.567 -0.768 1.00 90.44 397 GLY A CA 1
ATOM 3076 C C . GLY A 1 397 ? -0.052 -3.617 -1.860 1.00 90.44 397 GLY A C 1
ATOM 3077 O O . GLY A 1 397 ? 0.723 -2.988 -2.580 1.00 90.44 397 GLY A O 1
ATOM 3078 N N . HIS A 1 398 ? -1.370 -3.461 -1.940 1.00 89.69 398 HIS A N 1
ATOM 3079 C CA . HIS A 1 398 ? -1.982 -2.406 -2.741 1.00 89.69 398 HIS A CA 1
ATOM 3080 C C . HIS A 1 398 ? -1.873 -1.052 -2.024 1.00 89.69 398 HIS A C 1
ATOM 3082 O O . HIS A 1 398 ? -2.096 -0.961 -0.814 1.00 89.69 398 HIS A O 1
ATOM 3088 N N . PHE A 1 399 ? -1.574 0.001 -2.791 1.00 88.31 399 PHE A N 1
ATOM 3089 C CA . PHE A 1 399 ? -1.456 1.370 -2.276 1.00 88.31 399 PHE A CA 1
ATOM 3090 C C . PHE A 1 399 ? -2.802 2.013 -1.958 1.00 88.31 399 PHE A C 1
ATOM 3092 O O . PHE A 1 399 ? -2.852 2.898 -1.121 1.00 88.31 399 PHE A O 1
ATOM 3099 N N . SER A 1 400 ? -3.889 1.568 -2.584 1.00 88.62 400 SER A N 1
ATOM 3100 C CA . SER A 1 400 ? -5.248 1.980 -2.241 1.00 88.62 400 SER A CA 1
ATOM 3101 C C . SER A 1 400 ? -6.148 0.753 -2.256 1.00 88.62 400 SER A C 1
ATOM 3103 O O . SER A 1 400 ? -6.083 -0.050 -3.188 1.00 88.62 400 SER A O 1
ATOM 3105 N N . THR A 1 401 ? -6.957 0.576 -1.215 1.00 90.69 401 THR A N 1
ATOM 3106 C CA . THR A 1 401 ? -7.981 -0.475 -1.165 1.00 90.69 401 THR A CA 1
ATOM 3107 C C . THR A 1 401 ? -9.207 0.034 -0.435 1.00 90.69 401 THR A C 1
ATOM 3109 O O . THR A 1 401 ? -9.072 0.676 0.606 1.00 90.69 401 THR A O 1
ATOM 3112 N N . LYS A 1 402 ? -10.389 -0.353 -0.901 1.00 89.31 402 LYS A N 1
ATOM 3113 C CA . LYS A 1 402 ? -11.638 -0.198 -0.156 1.00 89.31 402 LYS A CA 1
ATOM 3114 C C . LYS A 1 402 ? -12.207 -1.556 0.237 1.00 89.31 402 LYS A C 1
ATOM 3116 O O . LYS A 1 402 ? -11.920 -2.558 -0.423 1.00 89.31 402 LYS A O 1
ATOM 3121 N N . SER A 1 403 ? -13.010 -1.586 1.294 1.00 86.88 403 SER A N 1
ATOM 3122 C CA . SER A 1 403 ? -13.915 -2.702 1.534 1.00 86.88 403 SER A CA 1
ATOM 3123 C C . SER A 1 403 ? -14.811 -2.882 0.310 1.00 86.88 403 SER A C 1
ATOM 3125 O O . SER A 1 403 ? -15.134 -1.910 -0.385 1.00 86.88 403 SER A O 1
ATOM 3127 N N . ARG A 1 404 ? -15.175 -4.136 0.030 1.00 68.12 404 ARG A N 1
ATOM 3128 C CA . ARG A 1 404 ? -16.237 -4.417 -0.938 1.00 68.12 404 ARG A CA 1
ATOM 3129 C C . ARG A 1 404 ? -17.526 -3.742 -0.505 1.00 68.12 404 ARG A C 1
ATOM 3131 O O . ARG A 1 404 ? -17.605 -3.368 0.693 1.00 68.12 404 ARG A O 1
#

Nearest PDB structures (foldseek):
  7vg8-assembly1_A  TM=5.203E-01  e=1.636E+00  Tomato yellow leaf curl virus
  2qnu-assembly1_B  TM=2.124E-01  e=1.920E+00  Pseudomonas aeruginosa PAO1
  7aju-assembly1_EK  TM=2.125E-01  e=5.874E+00  Saccharomyces cerevisiae S288C
  5xam-assembly1_A  TM=2.267E-01  e=7.667E+00  Deinococcus radiodurans R1 = ATCC 13939 = DSM 20539

pLDDT: mean 90.38, std 8.96, range [44.41, 98.25]

Sequence (404 aa):
MPRDLDLRHVISPAVRDLIELANLGDFDRTREQINRLRGCTRPINLVGHTTTRDHTTGETIRSYSTSDEPTGRLLTTCGNRRASRCPTCSRLYAADTYHLIRAGLSGGKNVPETIRTHPRVFLTLTAPSFGPVHNRPTTKDGKPQPCRCGTRHPDSAPELGTPLSPKTYDYTGAVLWNAHASALWARFTLNLRRTLAANFGITQKDMNAALRISFAKVAEYQQRGLVHFHAVIRFDGPGGHTSPPPAWASADHLLHAIKPALKRTTLTVVSDTVGDREIGWGKRFKVDEITALGDGELTDKAVAGYIAKYATKSAEDSGTVDRSLVCRTCSGRGTVGGRIRELCPDCEGTRQAEPLRDLPVHQHVRQMIRTAWDLGGLPEFADLKLCKWAHMLGFRGHFSTKSR

Foldseek 3Di:
DQPPDPCVVVPDPVVVVVVSLCRDPVVVLVVVLVVQLVQAPDWDWDFAKDFDADPPPRHTPDIDGCCPPSVSTRTDHPCDLACVRGVVSVVVLLVVLLCVLLCQQQNDPPFDRCSVVWWKKKKKFFFAAQADFFDFDADPVRHTDATPVRHHDDPPRLRGLPHPDPVRGRLLLQLVLQLCVVVLVVQLVVLLLVLLCVVVVHDSVVVLQQKDWKKKKFWAADLNLHIMIIMMITIAGNVGSVGHHDPPDHNVSSVVSNVSSQVPRWDWQDDPVPHIDIGGIYPDMDMDIEHDDDPDPHHSSNSSNVRSVRSSHASCVSFFDPDQFFQPQCCLQQFDDDPDTDGDPCCRSLRGNDDLVPGPGDPSLSVLLVSLSVCCVDPSCVVLNSSRCSSSSSNPDDRIDIDD

Secondary structure (DSSP, 8-state):
-------TT---HHHHHHHHHHTSTTHHHHHHHHHHTTT-SS-EEE--EEEEE-TTT--EEEEEEGGGSTTSSEEE------TTT-HHHHHHHHHHHHHHHHHHHH-BTTB-GGGGGS-EEEEEE----SS-B----B-TT--B---TTS----TT-TTTTSBS-GGGS-HHHHHHHHHHHHHHHHHHHHHHHHHHHHHHTS-HHHHHHH-EEEEEEEEEE-TTS-EEEEEEEEEEBTTBTTSPPPTT--HHHHHHHHHHHHHT-EEEE--TTT--EEEE--S-EEEEE--SSSSSS--HHHHHHHHHHHHT--GGGGT--SS--B-TTTTTSSEE-SSS-EE-TTTTTS-BSS-TTTSSS-HHHHHHHHHHHHHTTSGGGGGGTHHHHGGGTT--S-SEEE--

Solvent-accessible surface area (backbone atoms only — not comparable to full-atom values): 22062 Å² total; per-residue (Å²): 128,77,74,88,72,89,51,84,84,51,82,48,64,71,57,44,54,49,52,53,48,66,59,41,96,51,31,67,57,52,52,49,42,56,58,72,31,71,67,39,76,54,57,41,78,42,72,59,70,51,74,46,54,41,89,88,79,63,48,76,78,42,76,48,50,19,78,79,32,92,78,44,42,44,67,39,57,55,72,39,43,41,51,95,72,20,54,46,33,9,52,52,48,22,52,52,48,22,52,53,46,31,22,65,42,55,21,46,97,94,35,46,56,68,34,35,74,38,33,24,35,42,36,39,47,35,60,56,84,46,57,65,49,36,50,72,46,55,47,96,87,63,47,82,38,57,18,96,87,66,50,70,60,61,98,80,43,87,58,45,30,30,54,76,46,68,90,74,36,40,49,65,60,47,23,52,44,26,48,40,48,57,57,50,50,55,47,27,58,52,34,32,49,53,40,39,18,59,75,70,75,46,51,60,68,58,43,56,62,52,28,34,84,41,39,40,36,34,34,37,59,39,57,55,58,41,54,29,37,43,30,44,41,31,47,17,3,64,73,30,69,81,30,74,40,51,91,87,64,47,42,64,55,54,65,66,22,47,61,62,13,47,75,73,28,66,45,80,46,79,38,94,87,81,47,72,43,81,48,52,67,21,94,60,65,49,76,43,74,52,53,76,84,60,95,56,101,44,34,55,68,55,50,20,51,55,52,20,66,37,55,37,51,46,49,41,82,37,44,39,55,93,53,71,46,34,17,73,90,35,68,45,65,16,36,36,76,77,94,62,73,42,65,17,85,91,38,69,43,71,20,33,62,59,66,77,87,73,55,97,46,52,68,61,50,43,49,37,27,48,45,14,38,58,51,34,67,35,76,92,34,50,90,68,42,16,40,65,21,14,35,42,32,14,36,76,63,73,46,64,52,62,55,129

Radius of gyration: 26.05 Å; Cα contacts (8 Å, |Δi|>4): 713; chains: 1; bounding box: 55×56×77 Å

Mean predicted aligned error: 7.35 Å